Protein AF-A0A453N9G1-F1 (afdb_monomer_lite)

Structure (mmCIF, N/CA/C/O backbone):
data_AF-A0A453N9G1-F1
#
_entry.id   AF-A0A453N9G1-F1
#
loop_
_atom_site.group_PDB
_atom_site.id
_atom_site.type_symbol
_atom_site.label_atom_id
_atom_site.label_alt_id
_atom_site.label_comp_id
_atom_site.label_asym_id
_atom_site.label_entity_id
_atom_site.label_seq_id
_atom_site.pdbx_PDB_ins_code
_atom_site.Cartn_x
_atom_site.Cartn_y
_atom_site.Cartn_z
_atom_site.occupancy
_atom_site.B_iso_or_equiv
_atom_site.auth_seq_id
_atom_site.auth_comp_id
_atom_site.auth_asym_id
_atom_site.auth_atom_id
_atom_site.pdbx_PDB_model_num
ATOM 1 N N . MET A 1 1 ? 34.616 39.553 -14.721 1.00 34.31 1 MET A N 1
ATOM 2 C CA . MET A 1 1 ? 34.674 38.094 -14.969 1.00 34.31 1 MET A CA 1
ATOM 3 C C . MET A 1 1 ? 33.264 37.506 -14.826 1.00 34.31 1 MET A C 1
ATOM 5 O O . MET A 1 1 ? 33.026 36.682 -13.957 1.00 34.31 1 MET A O 1
ATOM 9 N N . GLN A 1 2 ? 32.294 38.007 -15.607 1.00 29.89 2 GLN A N 1
ATOM 10 C CA . GLN A 1 2 ? 30.870 37.701 -15.382 1.00 29.89 2 GLN A CA 1
ATOM 11 C C . GLN A 1 2 ? 30.039 37.542 -16.672 1.00 29.89 2 GLN A C 1
ATOM 13 O O . GLN A 1 2 ? 28.833 37.376 -16.578 1.00 29.89 2 GLN A O 1
ATOM 18 N N . GLU A 1 3 ? 30.652 37.523 -17.864 1.00 29.55 3 GLU A N 1
ATOM 19 C CA . GLU A 1 3 ? 29.892 37.567 -19.133 1.00 29.55 3 GLU A CA 1
ATOM 20 C C . GLU A 1 3 ? 30.344 36.588 -20.235 1.00 29.55 3 GLU A C 1
ATOM 22 O O . GLU A 1 3 ? 29.942 36.734 -21.382 1.00 29.55 3 GLU A O 1
ATOM 27 N N . VAL A 1 4 ? 31.119 35.536 -19.934 1.00 33.38 4 VAL A N 1
ATOM 28 C CA . VAL A 1 4 ? 31.551 34.564 -20.973 1.00 33.38 4 VAL A CA 1
ATOM 29 C C . VAL A 1 4 ? 31.246 33.112 -20.583 1.00 33.38 4 VAL A C 1
ATOM 31 O O . VAL A 1 4 ? 32.059 32.214 -20.758 1.00 33.38 4 VAL A O 1
ATOM 34 N N . ILE A 1 5 ? 30.055 32.869 -20.029 1.00 35.75 5 ILE A N 1
ATOM 35 C CA . ILE A 1 5 ? 29.491 31.516 -19.855 1.00 35.75 5 ILE A CA 1
ATOM 36 C C . ILE A 1 5 ? 28.038 31.543 -20.347 1.00 35.75 5 ILE A C 1
ATOM 38 O O . ILE A 1 5 ? 27.088 31.407 -19.582 1.00 35.75 5 ILE A O 1
ATOM 42 N N . LEU A 1 6 ? 27.849 31.790 -21.641 1.00 38.53 6 LEU A N 1
ATOM 43 C CA . LEU A 1 6 ? 26.544 31.728 -22.302 1.00 38.53 6 LEU A CA 1
ATOM 44 C C . LEU A 1 6 ? 26.676 30.895 -23.574 1.00 38.53 6 LEU A C 1
ATOM 46 O O . LEU A 1 6 ? 26.927 31.430 -24.644 1.00 38.53 6 LEU A O 1
ATOM 50 N N . ALA A 1 7 ? 26.540 29.576 -23.414 1.00 38.41 7 ALA A N 1
ATOM 51 C CA . ALA A 1 7 ? 25.906 28.668 -24.378 1.00 38.41 7 ALA A CA 1
ATOM 52 C C . ALA A 1 7 ? 25.915 27.215 -23.857 1.00 38.41 7 ALA A C 1
ATOM 54 O O . ALA A 1 7 ? 26.263 26.282 -24.573 1.00 38.41 7 ALA A O 1
ATOM 55 N N . CYS A 1 8 ? 25.514 26.987 -22.604 1.00 46.06 8 CYS A N 1
ATOM 56 C CA . CYS A 1 8 ? 24.800 25.746 -22.318 1.00 46.06 8 CYS A CA 1
ATOM 57 C C . CYS A 1 8 ? 23.322 26.134 -22.393 1.00 46.06 8 CYS A C 1
ATOM 59 O O . CYS A 1 8 ? 22.884 26.906 -21.536 1.00 46.06 8 CYS A O 1
ATOM 61 N N . PRO A 1 9 ? 22.564 25.709 -23.422 1.00 62.88 9 PRO A N 1
ATOM 62 C CA . PRO A 1 9 ? 21.121 25.909 -23.444 1.00 62.88 9 PRO A CA 1
ATOM 63 C C . PRO A 1 9 ? 20.539 25.508 -22.085 1.00 62.88 9 PRO A C 1
ATOM 65 O O . PRO A 1 9 ? 20.981 24.514 -21.505 1.00 62.88 9 PRO A O 1
ATOM 68 N N . ASN A 1 10 ? 19.554 26.245 -21.564 1.00 68.44 10 ASN A N 1
ATOM 69 C CA . ASN A 1 10 ? 18.914 25.902 -20.284 1.00 68.44 10 ASN A CA 1
ATOM 70 C C . ASN A 1 10 ? 18.482 24.420 -20.237 1.00 68.44 10 ASN A C 1
ATOM 72 O O . ASN A 1 10 ? 18.596 23.778 -19.195 1.00 68.44 10 ASN A O 1
ATOM 76 N N . ALA A 1 11 ? 18.103 23.853 -21.389 1.00 68.19 11 ALA A N 1
ATOM 77 C CA . ALA A 1 11 ? 17.820 22.431 -21.573 1.00 68.19 11 ALA A CA 1
ATOM 78 C C . ALA A 1 11 ? 19.032 21.511 -21.309 1.00 68.19 11 ALA A C 1
ATOM 80 O O . ALA A 1 11 ? 18.897 20.504 -20.619 1.00 68.19 11 ALA A O 1
ATOM 81 N N . THR A 1 12 ? 20.228 21.853 -21.797 1.00 74.31 12 THR A N 1
ATOM 82 C CA . THR A 1 12 ? 21.456 21.077 -21.557 1.00 74.31 12 THR A CA 1
ATOM 83 C C . THR A 1 12 ? 21.850 21.115 -20.087 1.00 74.31 12 THR A C 1
ATOM 85 O O . THR A 1 12 ? 22.198 20.083 -19.519 1.00 74.31 12 THR A O 1
ATOM 88 N N . ARG A 1 13 ? 21.737 22.280 -19.437 1.00 76.19 13 ARG A N 1
ATOM 89 C CA . ARG A 1 13 ? 21.990 22.400 -17.995 1.00 76.19 13 ARG A CA 1
ATOM 90 C C . ARG A 1 13 ? 21.013 21.549 -17.184 1.00 76.19 13 ARG A C 1
ATOM 92 O O . ARG A 1 13 ? 21.446 20.840 -16.281 1.00 76.19 13 ARG A O 1
ATOM 99 N N . LEU A 1 14 ? 19.725 21.583 -17.525 1.00 74.81 14 LEU A N 1
ATOM 100 C CA . LEU A 1 14 ? 18.708 20.754 -16.880 1.00 74.81 14 LEU A CA 1
ATOM 101 C C . LEU A 1 14 ? 19.009 19.258 -17.060 1.00 74.81 14 LEU A C 1
ATOM 103 O O . LEU A 1 14 ? 18.969 18.498 -16.098 1.00 74.81 14 LEU A O 1
ATOM 107 N N . CYS A 1 15 ? 19.402 18.852 -18.268 1.00 77.50 15 CYS A N 1
ATOM 108 C CA . CYS A 1 15 ? 19.789 17.478 -18.578 1.00 77.50 15 CYS A CA 1
ATOM 109 C C . CYS A 1 15 ? 21.013 17.018 -17.763 1.00 77.50 15 CYS A C 1
ATOM 111 O O . CYS A 1 15 ? 21.003 15.937 -17.176 1.00 77.50 15 CYS A O 1
ATOM 113 N N . LEU A 1 16 ? 22.043 17.865 -17.647 1.00 79.50 16 LEU A N 1
ATOM 114 C CA . LEU A 1 16 ? 23.227 17.584 -16.830 1.00 79.50 16 LEU A CA 1
ATOM 115 C C . LEU A 1 16 ? 22.879 17.427 -15.346 1.00 79.50 16 LEU A C 1
ATOM 117 O O . LEU A 1 16 ? 23.368 16.495 -14.711 1.00 79.50 16 LEU A O 1
ATOM 121 N N . LEU A 1 17 ? 22.008 18.284 -14.805 1.00 80.06 17 LEU A N 1
ATOM 122 C CA . LEU A 1 17 ? 21.539 18.160 -13.423 1.00 80.06 17 LEU A CA 1
ATOM 123 C C . LEU A 1 17 ? 20.817 16.824 -13.198 1.00 80.06 17 LEU A C 1
ATOM 125 O O . LEU A 1 17 ? 21.114 16.136 -12.223 1.00 80.06 17 LEU A O 1
ATOM 129 N N . VAL A 1 18 ? 19.958 16.396 -14.132 1.00 78.38 18 VAL A N 1
ATOM 130 C CA . VAL A 1 18 ? 19.313 15.073 -14.072 1.00 78.38 18 VAL A CA 1
ATOM 131 C C . VAL A 1 18 ? 20.358 13.951 -14.057 1.00 78.38 18 VAL A C 1
ATOM 133 O O . VAL A 1 18 ? 20.286 13.071 -13.200 1.00 78.38 18 VAL A O 1
ATOM 136 N N . PHE A 1 19 ? 21.381 13.984 -14.916 1.00 80.69 19 PHE A N 1
ATOM 137 C CA . PHE A 1 19 ? 22.428 12.952 -14.908 1.00 80.69 19 PHE A CA 1
ATOM 138 C C . PHE A 1 19 ? 23.216 12.889 -13.595 1.00 80.69 19 PHE A C 1
ATOM 140 O O . PHE A 1 19 ? 23.560 11.793 -13.139 1.00 80.69 19 PHE A O 1
ATOM 147 N N . LEU A 1 20 ? 23.460 14.033 -12.954 1.00 79.56 20 LEU A N 1
ATOM 148 C CA . LEU A 1 20 ? 24.127 14.080 -11.652 1.00 79.56 20 LEU A CA 1
ATOM 149 C C . LEU A 1 20 ? 23.284 13.402 -10.557 1.00 79.56 20 LEU A C 1
ATOM 151 O O . LEU A 1 20 ? 23.840 12.674 -9.734 1.00 79.56 20 LEU A O 1
ATOM 155 N N . THR A 1 21 ? 21.948 13.515 -10.592 1.00 73.94 21 THR A N 1
ATOM 156 C CA . THR A 1 21 ? 21.068 12.797 -9.637 1.00 73.94 21 THR A CA 1
ATOM 157 C C . THR A 1 21 ? 21.127 11.268 -9.776 1.00 73.94 21 THR A C 1
ATOM 159 O O . THR A 1 21 ? 20.852 10.533 -8.823 1.00 73.94 21 THR A O 1
ATOM 162 N N . ILE A 1 22 ? 21.532 10.767 -10.947 1.00 77.50 22 ILE A N 1
ATOM 163 C CA . ILE A 1 22 ? 21.625 9.334 -11.256 1.00 77.50 22 ILE A CA 1
ATOM 164 C C . ILE A 1 22 ? 23.051 8.789 -11.007 1.00 77.50 22 ILE A C 1
ATOM 166 O O . ILE A 1 22 ? 23.278 7.582 -11.125 1.00 77.50 22 ILE A O 1
ATOM 170 N N . GLN A 1 23 ? 23.990 9.639 -10.560 1.00 75.50 23 GLN A N 1
ATOM 171 C CA . GLN A 1 23 ? 25.377 9.285 -10.210 1.00 75.50 23 GLN A CA 1
ATOM 172 C C . GLN A 1 23 ? 26.186 8.732 -11.400 1.00 75.50 23 GLN A C 1
ATOM 174 O O . GLN A 1 23 ? 26.935 7.760 -11.275 1.00 75.50 23 GLN A O 1
ATOM 179 N N . PHE A 1 24 ? 26.029 9.330 -12.585 1.00 78.62 24 PHE A N 1
ATOM 180 C CA . PHE A 1 24 ? 26.853 8.985 -13.748 1.00 78.62 24 PHE A CA 1
ATOM 181 C C . PHE A 1 24 ? 28.288 9.507 -13.613 1.00 78.62 24 PHE A C 1
ATOM 183 O O . PHE A 1 24 ? 28.530 10.601 -13.105 1.00 78.62 24 PHE A O 1
ATOM 190 N N . ARG A 1 25 ? 29.253 8.749 -14.151 1.00 80.81 25 ARG A N 1
ATOM 191 C CA . ARG A 1 25 ? 30.606 9.264 -14.389 1.00 80.81 25 ARG A CA 1
ATOM 192 C C . ARG A 1 25 ? 30.584 10.167 -15.617 1.00 80.81 25 ARG A C 1
ATOM 194 O O . ARG A 1 25 ? 30.184 9.733 -16.694 1.00 80.81 25 ARG A O 1
ATOM 201 N N . VAL A 1 26 ? 31.036 11.404 -15.451 1.00 83.50 26 VAL A N 1
ATOM 202 C CA . VAL A 1 26 ? 31.135 12.382 -16.538 1.00 83.50 26 VAL A CA 1
ATOM 203 C C . VAL A 1 26 ? 32.490 12.224 -17.222 1.00 83.50 26 VAL A C 1
ATOM 205 O O . VAL A 1 26 ? 33.526 12.276 -16.564 1.00 83.50 26 VAL A O 1
ATOM 208 N N . ILE A 1 27 ? 32.483 12.036 -18.543 1.00 85.81 27 ILE A N 1
ATOM 209 C CA . ILE A 1 27 ? 33.693 11.992 -19.370 1.00 85.81 27 ILE A CA 1
ATOM 210 C C . ILE A 1 27 ? 33.688 13.228 -20.266 1.00 85.81 27 ILE A C 1
ATOM 212 O O . ILE A 1 27 ? 32.784 13.403 -21.080 1.00 85.81 27 ILE A O 1
ATOM 216 N N . ILE A 1 28 ? 34.707 14.076 -20.126 1.00 86.19 28 ILE A N 1
ATOM 217 C CA . ILE A 1 28 ? 34.905 15.257 -20.972 1.00 86.19 28 ILE A CA 1
ATOM 218 C C . ILE A 1 28 ? 35.953 14.896 -22.022 1.00 86.19 28 ILE A C 1
ATOM 220 O O . ILE A 1 28 ? 37.052 14.459 -21.686 1.00 86.19 28 ILE A O 1
ATOM 224 N N . SER A 1 29 ? 35.606 15.048 -23.297 1.00 87.69 29 SER A N 1
ATOM 225 C CA . SER A 1 29 ? 36.467 14.676 -24.422 1.00 87.69 29 SER A CA 1
ATOM 226 C C . SER A 1 29 ? 36.343 15.679 -25.569 1.00 87.69 29 SER A C 1
ATOM 228 O O . SER A 1 29 ? 35.409 16.478 -25.606 1.00 87.69 29 SER A O 1
ATOM 230 N N . GLY A 1 30 ? 37.296 15.639 -26.501 1.00 87.12 30 GLY A N 1
ATOM 231 C CA . GLY A 1 30 ? 37.355 16.546 -27.648 1.00 87.12 30 GLY A CA 1
ATOM 232 C C . GLY A 1 30 ? 38.432 17.622 -27.514 1.00 87.12 30 GLY A C 1
ATOM 233 O O . GLY A 1 30 ? 39.265 17.595 -26.609 1.00 87.12 30 GLY A O 1
ATOM 234 N N . ARG A 1 31 ? 38.444 18.557 -28.470 1.00 83.25 31 ARG A N 1
ATOM 235 C CA . ARG A 1 31 ? 39.367 19.701 -28.473 1.00 83.25 31 ARG A CA 1
ATOM 236 C C . ARG A 1 31 ? 38.761 20.842 -27.663 1.00 83.25 31 ARG A C 1
ATOM 238 O O . ARG A 1 31 ? 37.553 21.058 -27.724 1.00 83.25 31 ARG A O 1
ATOM 245 N N . SER A 1 32 ? 39.592 21.583 -26.930 1.00 81.25 32 SER A N 1
ATOM 246 C CA . SER A 1 32 ? 39.102 22.796 -26.278 1.00 81.25 32 SER A CA 1
ATOM 247 C C . SER A 1 32 ? 38.791 23.852 -27.333 1.00 81.25 32 SER A C 1
ATOM 249 O O . SER A 1 32 ? 39.671 24.246 -28.093 1.00 81.25 32 SER A O 1
ATOM 251 N N . ASN A 1 33 ? 37.545 24.320 -27.348 1.00 79.62 33 ASN A N 1
ATOM 252 C CA . ASN A 1 33 ? 37.120 25.464 -28.157 1.00 79.62 33 ASN A CA 1
ATOM 253 C C . ASN A 1 33 ? 37.175 26.785 -27.373 1.00 79.62 33 ASN A C 1
ATOM 255 O O . ASN A 1 33 ? 36.861 27.838 -27.919 1.00 79.62 33 ASN A O 1
ATOM 259 N N . HIS A 1 34 ? 37.557 26.733 -26.094 1.00 75.38 34 HIS A N 1
ATOM 260 C CA . HIS A 1 34 ? 37.719 27.912 -25.256 1.00 75.38 34 HIS A CA 1
ATOM 261 C C . HIS A 1 34 ? 39.210 28.234 -25.188 1.00 75.38 34 HIS A C 1
ATOM 263 O O . HIS A 1 34 ? 39.992 27.456 -24.637 1.00 75.38 34 HIS A O 1
ATOM 269 N N . ASN A 1 35 ? 39.594 29.388 -25.741 1.00 61.75 35 ASN A N 1
ATOM 270 C CA . ASN A 1 35 ? 40.893 29.994 -25.470 1.00 61.75 35 ASN A CA 1
ATOM 271 C C . ASN A 1 35 ? 40.886 30.462 -24.016 1.00 61.75 35 ASN A C 1
ATOM 273 O O . ASN A 1 35 ? 40.600 31.618 -23.713 1.00 61.75 35 ASN A O 1
ATOM 277 N N . VAL A 1 36 ? 41.182 29.549 -23.096 1.00 58.06 36 VAL A N 1
ATOM 278 C CA . VAL A 1 36 ? 41.573 29.933 -21.743 1.00 58.06 36 VAL A CA 1
ATOM 279 C C . VAL A 1 36 ? 43.031 30.351 -21.837 1.00 58.06 36 VAL A C 1
ATOM 281 O O . VAL A 1 36 ? 43.945 29.601 -21.513 1.00 58.06 36 VAL A O 1
ATOM 284 N N . SER A 1 37 ? 43.240 31.532 -22.419 1.00 50.06 37 SER A N 1
ATOM 285 C CA . SER A 1 37 ? 44.517 32.231 -22.381 1.00 50.06 37 SER A CA 1
ATOM 286 C C . SER A 1 37 ? 44.952 32.280 -20.921 1.00 50.06 37 SER A C 1
ATOM 288 O O . SER A 1 37 ? 44.156 32.660 -20.061 1.00 50.06 37 SER A O 1
ATOM 290 N N . GLN A 1 38 ? 46.181 31.841 -20.662 1.00 46.44 38 GLN A N 1
ATOM 291 C CA . GLN A 1 38 ? 46.832 31.875 -19.359 1.00 46.44 38 GLN A CA 1
ATOM 292 C C . GLN A 1 38 ? 46.510 33.195 -18.647 1.00 46.44 38 GLN A C 1
ATOM 294 O O . GLN A 1 38 ? 46.972 34.260 -19.052 1.00 46.44 38 GLN A O 1
ATOM 299 N N . VAL A 1 39 ? 45.706 33.140 -17.586 1.00 40.12 39 VAL A N 1
ATOM 300 C CA . VAL A 1 39 ? 45.574 34.265 -16.660 1.00 40.12 39 VAL A CA 1
ATOM 301 C C . VAL A 1 39 ? 46.841 34.256 -15.813 1.00 40.12 39 VAL A C 1
ATOM 303 O O . VAL A 1 39 ? 46.884 33.678 -14.734 1.00 40.12 39 VAL A O 1
ATOM 306 N N . SER A 1 40 ? 47.919 34.810 -16.358 1.00 41.12 40 SER A N 1
ATOM 307 C CA . SER A 1 40 ? 49.172 35.071 -15.647 1.00 41.12 40 SER A CA 1
ATOM 308 C C . SER A 1 40 ? 49.924 36.217 -16.321 1.00 41.12 40 SER A C 1
ATOM 310 O O . SER A 1 40 ? 51.085 36.082 -16.676 1.00 41.12 40 SER A O 1
ATOM 312 N N . GLU A 1 41 ? 49.275 37.366 -16.492 1.00 41.66 41 GLU A N 1
ATOM 313 C CA . GLU A 1 41 ? 50.001 38.628 -16.660 1.00 41.66 41 GLU A CA 1
ATOM 314 C C . GLU A 1 41 ? 49.427 39.650 -15.684 1.00 41.66 41 GLU A C 1
ATOM 316 O O . GLU A 1 41 ? 48.417 40.306 -15.924 1.00 41.66 41 GLU A O 1
ATOM 321 N N . GLY A 1 42 ? 50.063 39.708 -14.516 1.00 33.69 42 GLY A N 1
ATOM 322 C CA . GLY A 1 42 ? 49.661 40.557 -13.407 1.00 33.69 42 GLY A CA 1
ATOM 323 C C . GLY A 1 42 ? 50.751 40.670 -12.348 1.00 33.69 42 GLY A C 1
ATOM 324 O O . GLY A 1 42 ? 50.511 40.310 -11.209 1.00 33.69 42 GLY A O 1
ATOM 325 N N . VAL A 1 43 ? 51.910 41.199 -12.762 1.00 38.78 43 VAL A N 1
ATOM 326 C CA . VAL A 1 43 ? 52.938 41.872 -11.940 1.00 38.78 43 VAL A CA 1
ATOM 327 C C . VAL A 1 43 ? 53.637 41.011 -10.871 1.00 38.78 43 VAL A C 1
ATOM 329 O O . VAL A 1 43 ? 53.075 40.746 -9.819 1.00 38.78 43 VAL A O 1
ATOM 332 N N . LEU A 1 44 ? 54.918 40.680 -11.093 1.00 33.19 44 LEU A N 1
ATOM 333 C CA . LEU A 1 44 ? 56.057 41.130 -10.268 1.00 33.19 44 LEU A CA 1
ATOM 334 C C . LEU A 1 44 ? 57.386 40.541 -10.792 1.00 33.19 44 LEU A C 1
ATOM 336 O O . LEU A 1 44 ? 57.487 39.362 -11.103 1.00 33.19 44 LEU A O 1
ATOM 340 N N . SER A 1 45 ? 58.354 41.449 -10.937 1.00 34.88 45 SER A N 1
ATOM 341 C CA . SER A 1 45 ? 59.819 41.308 -10.977 1.00 34.88 45 SER A CA 1
ATOM 342 C C . SER A 1 45 ? 60.460 39.927 -11.181 1.00 34.88 45 SER A C 1
ATOM 344 O O . SER A 1 45 ? 60.298 39.018 -10.376 1.00 34.88 45 SER A O 1
ATOM 346 N N . ARG A 1 46 ? 61.339 39.881 -12.195 1.00 40.28 46 ARG A N 1
ATOM 347 C CA . ARG A 1 46 ? 62.493 38.974 -12.310 1.00 40.28 46 ARG A CA 1
ATOM 348 C C . ARG A 1 46 ? 63.128 38.699 -10.944 1.00 40.28 46 ARG A C 1
ATOM 350 O O . ARG A 1 46 ? 63.672 39.632 -10.366 1.00 40.28 46 ARG A O 1
ATOM 357 N N . ASP A 1 47 ? 63.136 37.437 -10.537 1.00 35.16 47 ASP A N 1
ATOM 358 C CA . ASP A 1 47 ? 64.275 36.816 -9.867 1.00 35.16 47 ASP A CA 1
ATOM 359 C C . ASP A 1 47 ? 64.304 35.320 -10.207 1.00 35.16 47 ASP A C 1
ATOM 361 O O . ASP A 1 47 ? 63.278 34.643 -10.284 1.00 35.16 47 ASP A O 1
ATOM 365 N N . GLU A 1 48 ? 65.505 34.854 -10.536 1.00 46.84 48 GLU A N 1
ATOM 366 C CA . GLU A 1 48 ? 65.829 33.495 -10.955 1.00 46.84 48 GLU A CA 1
ATOM 367 C C . GLU A 1 48 ? 65.842 32.533 -9.754 1.00 46.84 48 GLU A C 1
ATOM 369 O O . GLU A 1 48 ? 66.162 32.928 -8.635 1.00 46.84 48 GLU A O 1
ATOM 374 N N . ASN A 1 49 ? 65.600 31.248 -10.041 1.00 42.53 49 ASN A N 1
ATOM 375 C CA . ASN A 1 49 ? 65.650 30.073 -9.155 1.00 42.53 49 ASN A CA 1
ATOM 376 C C . ASN A 1 49 ? 64.393 29.778 -8.329 1.00 42.53 49 ASN A C 1
ATOM 378 O O . ASN A 1 49 ? 64.309 30.141 -7.167 1.00 42.53 49 ASN A O 1
ATOM 382 N N . HIS A 1 50 ? 63.482 29.001 -8.921 1.00 37.19 50 HIS A N 1
ATOM 383 C CA . HIS A 1 50 ? 62.899 27.779 -8.344 1.00 37.19 50 HIS A CA 1
ATOM 384 C C . HIS A 1 50 ? 62.023 27.119 -9.426 1.00 37.19 50 HIS A C 1
ATOM 386 O O . HIS A 1 50 ? 60.932 27.588 -9.729 1.00 37.19 50 HIS A O 1
ATOM 392 N N . THR A 1 51 ? 62.501 26.041 -10.055 1.00 41.62 51 THR A N 1
ATOM 393 C CA . THR A 1 51 ? 61.652 25.154 -10.868 1.00 41.62 51 THR A CA 1
ATOM 394 C C . THR A 1 51 ? 60.785 24.321 -9.929 1.00 41.62 51 THR A C 1
ATOM 396 O O . THR A 1 51 ? 61.124 23.186 -9.603 1.00 41.62 51 THR A O 1
ATOM 399 N N . GLU A 1 52 ? 59.696 24.915 -9.448 1.00 45.56 52 GLU A N 1
ATOM 400 C CA . GLU A 1 52 ? 58.525 24.160 -9.016 1.00 45.56 52 GLU A CA 1
ATOM 401 C C . GLU A 1 52 ? 57.724 23.799 -10.271 1.00 45.56 52 GLU A C 1
ATOM 403 O O . GLU A 1 52 ? 57.369 24.680 -11.060 1.00 45.56 52 GLU A O 1
ATOM 408 N N . ASP A 1 53 ? 57.477 22.502 -10.474 1.00 44.78 53 ASP A N 1
ATOM 409 C CA . ASP A 1 53 ? 56.581 21.983 -11.508 1.00 44.78 53 ASP A CA 1
ATOM 410 C C . ASP A 1 53 ? 55.208 22.648 -11.359 1.00 44.78 53 ASP A C 1
ATOM 412 O O . ASP A 1 53 ? 54.368 22.240 -10.554 1.00 44.78 53 ASP A O 1
ATOM 416 N N . THR A 1 54 ? 54.972 23.706 -12.130 1.00 50.56 54 THR A N 1
ATOM 417 C CA . THR A 1 54 ? 53.668 24.354 -12.192 1.00 50.56 54 THR A CA 1
ATOM 418 C C . THR A 1 54 ? 52.737 23.353 -12.873 1.00 50.56 54 THR A C 1
ATOM 420 O O . THR A 1 54 ? 53.009 22.976 -14.018 1.00 50.56 54 THR A O 1
ATOM 423 N N . PRO A 1 55 ? 51.671 22.861 -12.212 1.00 53.53 55 PRO A N 1
ATOM 424 C CA . PRO A 1 55 ? 50.825 21.839 -12.803 1.00 53.53 55 PRO A CA 1
ATOM 425 C C . PRO A 1 55 ? 50.202 22.428 -14.064 1.00 53.53 55 PRO A C 1
ATOM 427 O O . PRO A 1 55 ? 49.407 23.367 -14.004 1.00 53.53 55 PRO A O 1
ATOM 430 N N . THR A 1 56 ? 50.602 21.905 -15.221 1.00 61.50 56 THR A N 1
ATOM 431 C CA . THR A 1 56 ? 50.038 22.301 -16.508 1.00 61.50 56 THR A CA 1
ATOM 432 C C . THR A 1 56 ? 48.578 21.872 -16.502 1.00 61.50 56 THR A C 1
ATOM 434 O O . THR A 1 56 ? 48.244 20.705 -16.699 1.00 61.50 56 THR A O 1
ATOM 437 N N . GLN A 1 57 ? 47.697 22.819 -16.181 1.00 70.56 57 GLN A N 1
ATOM 438 C CA . GLN A 1 57 ? 46.266 22.582 -16.103 1.00 70.56 57 GLN A CA 1
ATOM 439 C C . GLN A 1 57 ? 45.784 22.088 -17.472 1.00 70.56 57 GLN A C 1
ATOM 441 O O . GLN A 1 57 ? 46.061 22.699 -18.507 1.00 70.56 57 GLN A O 1
ATOM 446 N N . HIS A 1 58 ? 45.109 20.938 -17.489 1.00 82.50 58 HIS A N 1
ATOM 447 C CA . HIS A 1 58 ? 44.666 20.308 -18.726 1.00 82.50 58 HIS A CA 1
ATOM 448 C C . HIS A 1 58 ? 43.746 21.265 -19.501 1.00 82.50 58 HIS A C 1
ATOM 450 O O . HIS A 1 58 ? 42.889 21.922 -18.916 1.00 82.50 58 HIS A O 1
ATOM 456 N N . ALA A 1 59 ? 43.848 21.305 -20.833 1.00 83.50 59 ALA A N 1
ATOM 457 C CA . ALA A 1 59 ? 43.075 22.240 -21.668 1.00 83.50 59 ALA A CA 1
ATOM 458 C C . ALA A 1 59 ? 41.541 22.112 -21.514 1.00 83.50 59 ALA A C 1
ATOM 460 O O . ALA A 1 59 ? 40.794 23.006 -21.909 1.00 83.50 59 ALA A O 1
ATOM 461 N N . LEU A 1 60 ? 41.067 20.994 -20.953 1.00 87.38 60 LEU A N 1
ATOM 462 C CA . LEU A 1 60 ? 39.653 20.725 -20.665 1.00 87.38 60 LEU A CA 1
ATOM 463 C C . LEU A 1 60 ? 39.254 20.944 -19.192 1.00 87.38 60 LEU A C 1
ATOM 465 O O . LEU A 1 60 ? 38.082 20.774 -18.861 1.00 87.38 60 LEU A O 1
ATOM 469 N N . SER A 1 61 ? 40.180 21.327 -18.309 1.00 86.62 61 SER A N 1
ATOM 470 C CA . SER A 1 61 ? 39.885 21.592 -16.893 1.00 86.62 61 SER A CA 1
ATOM 471 C C . SER A 1 61 ? 38.748 22.598 -16.668 1.00 86.62 61 SER A C 1
ATOM 473 O O . SER A 1 61 ? 37.890 22.288 -15.851 1.00 86.62 61 SER A O 1
ATOM 475 N N . PRO A 1 62 ? 38.611 23.701 -17.435 1.00 88.69 62 PRO A N 1
ATOM 476 C CA . PRO A 1 62 ? 37.500 24.641 -17.248 1.00 88.69 62 PRO A CA 1
ATOM 477 C C . PRO A 1 62 ? 36.106 24.005 -17.395 1.00 88.69 62 PRO A C 1
ATOM 479 O O . PRO A 1 62 ? 35.154 24.409 -16.731 1.00 88.69 62 PRO A O 1
ATOM 482 N N . TYR A 1 63 ? 35.969 22.982 -18.247 1.00 88.12 63 TYR A N 1
ATOM 483 C CA . TYR A 1 63 ? 34.707 22.253 -18.407 1.00 88.12 63 TYR A CA 1
ATOM 484 C C . TYR A 1 63 ? 34.434 21.347 -17.200 1.00 88.12 63 TYR A C 1
ATOM 486 O O . TYR A 1 63 ? 33.285 21.208 -16.784 1.00 88.12 63 TYR A O 1
ATOM 494 N N . LEU A 1 64 ? 35.484 20.748 -16.626 1.00 87.75 64 LEU A N 1
ATOM 495 C CA . LEU A 1 64 ? 35.380 19.963 -15.396 1.00 87.75 64 LEU A CA 1
ATOM 496 C C . LEU A 1 64 ? 35.020 20.860 -14.210 1.00 87.75 64 LEU A C 1
ATOM 498 O O . LEU A 1 64 ? 34.130 20.507 -13.440 1.00 87.75 64 LEU A O 1
ATOM 502 N N . ASP A 1 65 ? 35.643 22.034 -14.115 1.00 89.19 65 ASP A N 1
ATOM 503 C CA . ASP A 1 65 ? 35.356 23.033 -13.086 1.00 89.19 65 ASP A CA 1
ATOM 504 C C . ASP A 1 65 ? 33.896 23.495 -13.171 1.00 89.19 65 ASP A C 1
ATOM 506 O O . ASP A 1 65 ? 33.222 23.617 -12.149 1.00 89.19 65 ASP A O 1
ATOM 510 N N . TYR A 1 66 ? 33.357 23.664 -14.384 1.00 88.88 66 TYR A N 1
ATOM 511 C CA . TYR A 1 66 ? 31.939 23.970 -14.570 1.00 88.88 66 TYR A CA 1
ATOM 512 C C . TYR A 1 66 ? 31.020 22.820 -14.129 1.00 88.88 66 TYR A C 1
ATOM 514 O O . TYR A 1 66 ? 30.001 23.064 -13.483 1.00 88.88 66 TYR A O 1
ATOM 522 N N . MET A 1 67 ? 31.379 21.563 -14.412 1.00 87.56 67 MET A N 1
ATOM 523 C CA . MET A 1 67 ? 30.629 20.402 -13.912 1.00 87.56 67 MET A CA 1
ATOM 524 C C . MET A 1 67 ? 30.663 20.312 -12.381 1.00 87.56 67 MET A C 1
ATOM 526 O O . MET A 1 67 ? 29.627 20.065 -11.762 1.00 87.56 67 MET A O 1
ATOM 530 N N . ALA A 1 68 ? 31.821 20.564 -11.765 1.00 88.12 68 ALA A N 1
ATOM 531 C CA . ALA A 1 68 ? 31.965 20.624 -10.314 1.00 88.12 68 ALA A CA 1
ATOM 532 C C . ALA A 1 68 ? 31.139 21.773 -9.715 1.00 88.12 68 ALA A C 1
ATOM 534 O O . ALA A 1 68 ? 30.433 21.573 -8.729 1.00 88.12 68 ALA A O 1
ATOM 535 N N . TYR A 1 69 ? 31.156 22.947 -10.349 1.00 90.12 69 TYR A N 1
ATOM 536 C CA . TYR A 1 69 ? 30.324 24.090 -9.980 1.00 90.12 69 TYR A CA 1
ATOM 537 C C . TYR A 1 69 ? 28.827 23.759 -10.037 1.00 90.12 69 TYR A C 1
ATOM 539 O O . TYR A 1 69 ? 28.092 24.097 -9.109 1.00 90.12 69 TYR A O 1
ATOM 547 N N . LEU A 1 70 ? 28.362 23.082 -11.096 1.00 88.94 70 LEU A N 1
ATOM 548 C CA . LEU A 1 70 ? 26.965 22.653 -11.203 1.00 88.94 70 LEU A CA 1
ATOM 549 C C . LEU A 1 70 ? 26.591 21.689 -10.076 1.00 88.94 70 LEU A C 1
ATOM 551 O O . LEU A 1 70 ? 25.550 21.877 -9.455 1.00 88.94 70 LEU A O 1
ATOM 555 N N . TYR A 1 71 ? 27.450 20.710 -9.786 1.00 86.38 71 TYR A N 1
ATOM 556 C CA . TYR A 1 71 ? 27.238 19.749 -8.706 1.00 86.38 71 TYR A CA 1
ATOM 557 C C . TYR A 1 71 ? 27.188 20.422 -7.325 1.00 86.38 71 TYR A C 1
ATOM 559 O O . TYR A 1 71 ? 26.282 20.159 -6.544 1.00 86.38 71 TYR A O 1
ATOM 567 N N . GLN A 1 72 ? 28.110 21.347 -7.039 1.00 88.94 72 GLN A N 1
ATOM 568 C CA . GLN A 1 72 ? 28.154 22.092 -5.771 1.00 88.94 72 GLN A CA 1
ATOM 569 C C . GLN A 1 72 ? 26.950 23.020 -5.562 1.00 88.94 72 GLN A C 1
ATOM 571 O O . GLN A 1 72 ? 26.671 23.412 -4.432 1.00 88.94 72 GLN A O 1
ATOM 576 N N . ARG A 1 73 ? 26.253 23.395 -6.640 1.00 88.50 73 ARG A N 1
ATOM 577 C CA . ARG A 1 73 ? 25.035 24.213 -6.591 1.00 88.50 73 ARG A CA 1
ATOM 578 C C . ARG A 1 73 ? 23.742 23.406 -6.572 1.00 88.50 73 ARG A C 1
ATOM 580 O O . ARG A 1 73 ? 22.677 24.016 -6.584 1.00 88.50 73 ARG A O 1
ATOM 587 N N . MET A 1 74 ? 23.815 22.077 -6.589 1.00 86.81 74 MET A N 1
ATOM 588 C CA . MET A 1 74 ? 22.633 21.252 -6.374 1.00 86.81 74 MET A CA 1
ATOM 589 C C . MET A 1 74 ? 22.176 21.395 -4.928 1.00 86.81 74 MET A C 1
ATOM 591 O O . MET A 1 74 ? 22.998 21.406 -4.009 1.00 86.81 74 MET A O 1
ATOM 595 N N . ASP A 1 75 ? 20.864 21.475 -4.732 1.00 86.69 75 ASP A N 1
ATOM 596 C CA . ASP A 1 75 ? 20.305 21.440 -3.391 1.00 86.69 75 ASP A CA 1
ATOM 597 C C . ASP A 1 75 ? 20.688 20.118 -2.706 1.00 86.69 75 ASP A C 1
ATOM 599 O O . ASP A 1 75 ? 20.719 19.059 -3.350 1.00 86.69 75 ASP A O 1
ATOM 603 N N . PRO A 1 76 ? 21.015 20.150 -1.403 1.00 85.31 76 PRO A N 1
ATOM 604 C CA . PRO A 1 76 ? 21.276 18.929 -0.668 1.00 85.31 76 PRO A CA 1
ATOM 605 C C . PRO A 1 76 ? 20.032 18.041 -0.691 1.00 85.31 76 PRO A C 1
ATOM 607 O O . PRO A 1 76 ? 18.911 18.524 -0.547 1.00 85.31 76 PRO A O 1
ATOM 610 N N . LEU A 1 77 ? 20.242 16.726 -0.795 1.00 83.88 77 LEU A N 1
ATOM 611 C CA . LEU A 1 77 ? 19.142 15.769 -0.707 1.00 83.88 77 LEU A CA 1
ATOM 612 C C . LEU A 1 77 ? 18.368 15.978 0.607 1.00 83.88 77 LEU A C 1
ATOM 614 O O . LEU A 1 77 ? 19.025 16.044 1.661 1.00 83.88 77 LEU A O 1
ATOM 618 N N . PRO A 1 78 ? 17.023 16.042 0.562 1.00 84.88 78 PRO A N 1
ATOM 619 C CA . PRO A 1 78 ? 16.181 16.023 1.752 1.00 84.88 78 PRO A CA 1
ATOM 620 C C . PRO A 1 78 ? 16.499 14.822 2.650 1.00 84.88 78 PRO A C 1
ATOM 622 O O . PRO A 1 78 ? 16.986 13.794 2.176 1.00 84.88 78 PRO A O 1
ATOM 625 N N . GLU A 1 79 ? 16.205 14.927 3.947 1.00 81.88 79 GLU A N 1
ATOM 626 C CA . GLU A 1 79 ? 16.463 13.852 4.919 1.00 81.88 79 GLU A CA 1
ATOM 627 C C . GLU A 1 79 ? 15.830 12.520 4.491 1.00 81.88 79 GLU A C 1
ATOM 629 O O . GLU A 1 79 ? 16.499 11.486 4.501 1.00 81.88 79 GLU A O 1
ATOM 634 N N . GLN A 1 80 ? 14.590 12.570 3.999 1.00 79.44 80 GLN A N 1
ATOM 635 C CA . GLN A 1 80 ? 13.893 11.408 3.454 1.00 79.44 80 GLN A CA 1
ATOM 636 C C . GLN A 1 80 ? 14.664 10.765 2.291 1.00 79.44 80 GLN A C 1
ATOM 638 O O . GLN A 1 80 ? 14.927 9.565 2.308 1.00 79.44 80 GLN A O 1
ATOM 643 N N . GLU A 1 81 ? 15.104 11.546 1.302 1.00 83.12 81 GLU A N 1
ATOM 644 C CA . GLU A 1 81 ? 15.849 10.998 0.163 1.00 83.12 81 GLU A CA 1
ATOM 645 C C . GLU A 1 81 ? 17.197 10.390 0.564 1.00 83.12 81 GLU A C 1
ATOM 647 O O . GLU A 1 81 ? 17.658 9.444 -0.078 1.00 83.12 81 GLU A O 1
ATOM 652 N N . ARG A 1 82 ? 17.830 10.899 1.628 1.00 84.75 82 ARG A N 1
ATOM 653 C CA . ARG A 1 82 ? 19.061 10.312 2.179 1.00 84.75 82 ARG A CA 1
ATOM 654 C C . ARG A 1 82 ? 18.802 8.950 2.811 1.00 84.75 82 ARG A C 1
ATOM 656 O O . ARG A 1 82 ? 19.625 8.056 2.640 1.00 84.75 82 ARG A O 1
ATOM 663 N N . PHE A 1 83 ? 17.678 8.780 3.507 1.00 82.44 83 PHE A N 1
ATOM 664 C CA . PHE A 1 83 ? 17.271 7.481 4.044 1.00 82.44 83 PHE A CA 1
ATOM 665 C C . PHE A 1 83 ? 16.966 6.482 2.917 1.00 82.44 83 PHE A C 1
ATOM 667 O O . PHE A 1 83 ? 17.400 5.331 2.949 1.00 82.44 83 PHE A O 1
ATOM 674 N N . GLU A 1 84 ? 16.278 6.943 1.874 1.00 88.56 84 GLU A N 1
ATOM 675 C CA . GLU A 1 84 ? 15.829 6.114 0.753 1.00 88.56 84 GLU A CA 1
ATOM 676 C C . GLU A 1 84 ? 16.939 5.766 -0.254 1.00 88.56 84 GLU A C 1
ATOM 678 O O . GLU A 1 84 ? 16.747 4.893 -1.103 1.00 88.56 84 GLU A O 1
ATOM 683 N N . ILE A 1 85 ? 18.104 6.424 -0.189 1.00 88.19 85 ILE A N 1
ATOM 684 C CA . ILE A 1 85 ? 19.149 6.327 -1.220 1.00 88.19 85 ILE A CA 1
ATOM 685 C C . ILE A 1 85 ? 19.635 4.892 -1.447 1.00 88.19 85 ILE A C 1
ATOM 687 O O . ILE A 1 85 ? 19.869 4.497 -2.588 1.00 88.19 85 ILE A O 1
ATOM 691 N N . ASN A 1 86 ? 19.721 4.101 -0.375 1.00 88.25 86 ASN A N 1
ATOM 692 C CA . ASN A 1 86 ? 20.173 2.709 -0.416 1.00 88.25 86 ASN A CA 1
ATOM 693 C C . ASN A 1 86 ? 19.104 1.752 -0.960 1.00 88.25 86 ASN A C 1
ATOM 695 O O . ASN A 1 86 ? 19.422 0.627 -1.331 1.00 88.25 86 ASN A O 1
ATOM 699 N N . TYR A 1 87 ? 17.851 2.202 -1.036 1.00 92.75 87 TYR A N 1
ATOM 700 C CA . TYR A 1 87 ? 16.726 1.423 -1.547 1.00 92.75 87 TYR A CA 1
ATOM 701 C C . TYR A 1 87 ? 16.428 1.713 -3.024 1.00 92.75 87 TYR A C 1
ATOM 703 O O . TYR A 1 87 ? 15.581 1.047 -3.626 1.00 92.75 87 TYR A O 1
ATOM 711 N N . ARG A 1 88 ? 17.112 2.699 -3.624 1.00 94.06 88 ARG A N 1
ATOM 712 C CA . ARG A 1 88 ? 16.928 3.089 -5.028 1.00 94.06 88 ARG A CA 1
ATOM 713 C C . ARG A 1 88 ? 17.203 1.912 -5.956 1.00 94.06 88 ARG A C 1
ATOM 715 O O . ARG A 1 88 ? 18.317 1.398 -6.026 1.00 94.06 88 ARG A O 1
ATOM 722 N N . ASP A 1 89 ? 16.172 1.525 -6.697 1.00 95.81 89 ASP A N 1
ATOM 723 C CA . ASP A 1 89 ? 16.163 0.375 -7.596 1.00 95.81 89 ASP A CA 1
ATOM 724 C C . ASP A 1 89 ? 16.609 -0.943 -6.926 1.00 95.81 89 ASP A C 1
ATOM 726 O O . ASP A 1 89 ? 17.197 -1.799 -7.594 1.00 95.81 89 ASP A O 1
ATOM 730 N N . PHE A 1 90 ? 16.370 -1.095 -5.619 1.00 96.25 90 PHE A N 1
ATOM 731 C CA . PHE A 1 90 ? 16.608 -2.325 -4.867 1.00 96.25 90 PHE A CA 1
ATOM 732 C C . PHE A 1 90 ? 15.300 -3.113 -4.729 1.00 96.25 90 PHE A C 1
ATOM 734 O O . PHE A 1 90 ? 14.339 -2.642 -4.117 1.00 96.25 90 PHE A O 1
ATOM 741 N N . LEU A 1 91 ? 15.259 -4.297 -5.344 1.00 97.00 91 LEU A N 1
ATOM 742 C CA . LEU A 1 91 ? 14.085 -5.167 -5.374 1.00 97.00 91 LEU A CA 1
ATOM 743 C C . LEU A 1 91 ? 13.929 -5.889 -4.035 1.00 97.00 91 LEU A C 1
ATOM 745 O O . LEU A 1 91 ? 14.824 -6.615 -3.608 1.00 97.00 91 LEU A O 1
ATOM 749 N N . GLN A 1 92 ? 12.777 -5.713 -3.398 1.00 96.81 92 GLN A N 1
ATOM 750 C CA . GLN A 1 92 ? 12.429 -6.358 -2.136 1.00 96.81 92 GLN A CA 1
ATOM 751 C C . GLN A 1 92 ? 11.174 -7.203 -2.326 1.00 96.81 92 GLN A C 1
ATOM 753 O O . GLN A 1 92 ? 10.279 -6.840 -3.092 1.00 96.81 92 GLN A O 1
ATOM 758 N N . SER A 1 93 ? 11.094 -8.328 -1.620 1.00 94.75 93 SER A N 1
ATOM 759 C CA . SER A 1 93 ? 9.841 -9.082 -1.562 1.00 94.75 93 SER A CA 1
ATOM 760 C C . SER A 1 93 ? 8.808 -8.265 -0.777 1.00 94.75 93 SER A C 1
ATOM 762 O O . SER A 1 93 ? 9.159 -7.743 0.284 1.00 94.75 93 SER A O 1
ATOM 764 N N . PRO A 1 94 ? 7.561 -8.130 -1.265 1.00 94.94 94 PRO A N 1
ATOM 765 C CA . PRO A 1 94 ? 6.484 -7.549 -0.477 1.00 94.94 94 PRO A CA 1
ATOM 766 C C . PRO A 1 94 ? 6.315 -8.318 0.834 1.00 94.94 94 PRO A C 1
ATOM 768 O O . PRO A 1 94 ? 6.422 -9.547 0.853 1.00 94.94 94 PRO A O 1
ATOM 771 N N . LEU A 1 95 ? 6.053 -7.598 1.921 1.00 94.00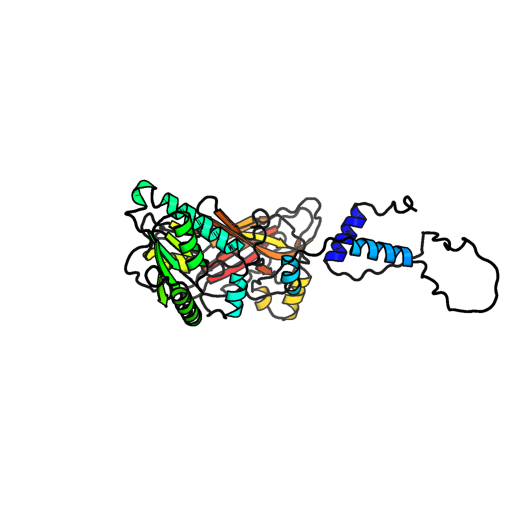 95 LEU A N 1
ATOM 772 C CA . LEU A 1 95 ? 5.781 -8.218 3.213 1.00 94.00 95 LEU A CA 1
ATOM 773 C C . LEU A 1 95 ? 4.475 -9.021 3.150 1.00 94.00 95 LEU A C 1
ATOM 775 O O . LEU A 1 95 ? 3.575 -8.709 2.372 1.00 94.00 95 LEU A O 1
ATOM 779 N N . GLN A 1 96 ? 4.366 -10.054 3.990 1.00 94.88 96 GLN A N 1
ATOM 780 C CA . GLN A 1 96 ? 3.143 -10.849 4.136 1.00 94.88 96 GLN A CA 1
ATOM 781 C C . GLN A 1 96 ? 2.730 -10.965 5.613 1.00 94.88 96 GLN A C 1
ATOM 783 O O . GLN A 1 96 ? 2.787 -12.056 6.181 1.00 94.88 96 GLN A O 1
ATOM 788 N N . PRO A 1 97 ? 2.288 -9.871 6.271 1.00 94.50 97 PRO A N 1
ATOM 789 C CA . PRO A 1 97 ? 2.075 -9.854 7.724 1.00 94.50 97 PRO A CA 1
ATOM 790 C C . PRO A 1 97 ? 0.977 -10.799 8.219 1.00 94.50 97 PRO A C 1
ATOM 792 O O . PRO A 1 97 ? 0.944 -11.144 9.399 1.00 94.50 97 PRO A O 1
ATOM 795 N N . LEU A 1 98 ? 0.067 -11.241 7.344 1.00 94.44 98 LEU A N 1
ATOM 796 C CA . LEU A 1 98 ? -0.915 -12.265 7.697 1.00 94.44 98 LEU A CA 1
ATOM 797 C C . LEU A 1 98 ? -0.278 -13.659 7.783 1.00 94.44 98 LEU A C 1
ATOM 799 O O . LEU A 1 98 ? -0.552 -14.399 8.730 1.00 94.44 98 LEU A O 1
ATOM 803 N N . MET A 1 99 ? 0.577 -14.004 6.819 1.00 93.75 99 MET A N 1
ATOM 804 C CA . MET A 1 99 ? 1.248 -15.304 6.749 1.00 93.75 99 MET A CA 1
ATOM 805 C C . MET A 1 99 ? 2.401 -15.391 7.754 1.00 93.75 99 MET A C 1
ATOM 807 O O . MET A 1 99 ? 2.483 -16.358 8.509 1.00 93.75 99 MET A O 1
ATOM 811 N N . ASP A 1 100 ? 3.216 -14.342 7.832 1.00 93.06 100 ASP A N 1
ATOM 812 C CA . ASP A 1 100 ? 4.423 -14.290 8.651 1.00 93.06 100 ASP A CA 1
ATOM 813 C C . ASP A 1 100 ? 4.224 -13.424 9.900 1.00 93.06 100 ASP A C 1
ATOM 815 O O . ASP A 1 100 ? 3.342 -12.568 9.967 1.00 93.06 100 ASP A O 1
ATOM 819 N N . ASN A 1 101 ? 5.045 -13.644 10.925 1.00 90.50 101 ASN A N 1
ATOM 820 C CA . ASN A 1 101 ? 5.117 -12.746 12.075 1.00 90.50 101 ASN A CA 1
ATOM 821 C C . ASN A 1 101 ? 6.277 -11.776 11.856 1.00 90.50 101 ASN A C 1
ATOM 823 O O . ASN A 1 101 ? 7.428 -12.203 11.805 1.00 90.50 101 ASN A O 1
ATOM 827 N N . LEU A 1 102 ? 5.972 -10.483 11.738 1.00 89.69 102 LEU A N 1
ATOM 828 C CA . LEU A 1 102 ? 6.983 -9.457 11.488 1.00 89.69 102 LEU A CA 1
ATOM 829 C C . LEU A 1 102 ? 7.968 -9.316 12.656 1.00 89.69 102 LEU A C 1
ATOM 831 O O . LEU A 1 102 ? 7.607 -9.475 13.830 1.00 89.69 102 LEU A O 1
ATOM 835 N N . GLU A 1 103 ? 9.205 -8.967 12.313 1.00 86.94 103 GLU A N 1
ATOM 836 C CA . GLU A 1 103 ? 10.286 -8.716 13.261 1.00 86.94 103 GLU A CA 1
ATOM 837 C C . GLU A 1 103 ? 10.188 -7.316 13.887 1.00 86.94 103 GLU A C 1
ATOM 839 O O . GLU A 1 103 ? 9.606 -6.383 13.328 1.00 86.94 103 GLU A O 1
ATOM 844 N N . ALA A 1 104 ? 10.808 -7.137 15.057 1.00 81.81 104 ALA A N 1
ATOM 845 C CA . ALA A 1 104 ? 10.761 -5.875 15.799 1.00 81.81 104 ALA A CA 1
ATOM 846 C C . ALA A 1 104 ? 11.326 -4.677 15.010 1.00 81.81 104 ALA A C 1
ATOM 848 O O . ALA A 1 104 ? 10.794 -3.572 15.119 1.00 81.81 104 ALA A O 1
ATOM 849 N N . GLN A 1 105 ? 12.372 -4.892 14.203 1.00 83.94 105 GLN A N 1
ATOM 850 C CA . GLN A 1 105 ? 12.993 -3.843 13.387 1.00 83.94 105 GLN A CA 1
ATOM 851 C C . GLN A 1 105 ? 12.066 -3.357 12.261 1.00 83.94 105 GLN A C 1
ATOM 853 O O . GLN A 1 105 ? 12.067 -2.171 11.916 1.00 83.94 105 GLN A O 1
ATOM 858 N N . THR A 1 106 ? 11.235 -4.251 11.718 1.00 83.94 106 THR A N 1
ATOM 859 C CA . THR A 1 106 ? 10.220 -3.903 10.718 1.00 83.94 106 THR A CA 1
ATOM 860 C C . THR A 1 106 ? 9.197 -2.940 11.318 1.00 83.94 106 THR A C 1
ATOM 862 O O . THR A 1 106 ? 8.972 -1.867 10.761 1.00 83.94 106 THR A O 1
ATOM 865 N N . TYR A 1 107 ? 8.666 -3.249 12.508 1.00 83.50 107 TYR A N 1
ATOM 866 C CA . TYR A 1 107 ? 7.754 -2.341 13.214 1.00 83.50 107 TYR A CA 1
ATOM 867 C C . TYR A 1 107 ? 8.405 -0.994 13.551 1.00 83.50 107 TYR A C 1
ATOM 869 O O . TYR A 1 107 ? 7.777 0.046 13.381 1.00 83.50 107 TYR A O 1
ATOM 877 N N . GLU A 1 108 ? 9.672 -0.980 13.976 1.00 85.50 108 GLU A N 1
ATOM 878 C CA . GLU A 1 108 ? 10.377 0.277 14.271 1.00 85.50 108 GLU A CA 1
ATOM 879 C C . GLU A 1 108 ? 10.491 1.173 13.033 1.00 85.50 108 GLU A C 1
ATOM 881 O O . GLU A 1 108 ? 10.364 2.391 13.130 1.00 85.50 108 GLU A O 1
ATOM 886 N N . THR A 1 109 ? 10.686 0.578 11.857 1.00 84.38 109 THR A N 1
ATOM 887 C CA . THR A 1 109 ? 10.709 1.325 10.594 1.00 84.38 109 THR A CA 1
ATOM 888 C C . THR A 1 109 ? 9.334 1.917 10.282 1.00 84.38 109 THR A C 1
ATOM 890 O O . THR A 1 109 ? 9.249 3.094 9.939 1.00 84.38 109 THR A O 1
ATOM 893 N N . PHE A 1 110 ? 8.255 1.151 10.480 1.00 84.31 110 PHE A N 1
ATOM 894 C CA . PHE A 1 110 ? 6.885 1.646 10.304 1.00 84.31 110 PHE A CA 1
ATOM 895 C C . PHE A 1 110 ? 6.513 2.769 11.269 1.00 84.31 110 PHE A C 1
ATOM 897 O O . PHE A 1 110 ? 5.692 3.617 10.938 1.00 84.31 110 PHE A O 1
ATOM 904 N N . GLU A 1 111 ? 7.052 2.754 12.483 1.00 87.44 111 GLU A N 1
ATOM 905 C CA . GLU A 1 111 ? 6.741 3.732 13.529 1.00 87.44 111 GLU A CA 1
ATOM 906 C C . GLU A 1 111 ? 7.452 5.074 13.336 1.00 87.44 111 GLU A C 1
ATOM 908 O O . GLU A 1 111 ? 7.015 6.076 13.898 1.00 87.44 111 GLU A O 1
ATOM 913 N N . LYS A 1 112 ? 8.508 5.119 12.514 1.00 88.75 112 LYS A N 1
ATOM 914 C CA . LYS A 1 112 ? 9.201 6.370 12.166 1.00 88.75 112 LYS A CA 1
ATOM 915 C C . LYS A 1 112 ? 8.356 7.277 11.273 1.00 88.75 112 LYS A C 1
ATOM 917 O O . LYS A 1 112 ? 8.565 8.487 11.285 1.00 88.75 112 LYS A O 1
ATOM 922 N N . ASP A 1 113 ? 7.407 6.719 10.523 1.00 87.56 113 ASP A N 1
ATOM 923 C CA . ASP A 1 113 ? 6.502 7.491 9.673 1.00 87.56 113 ASP A CA 1
ATOM 924 C C . ASP A 1 113 ? 5.371 8.106 10.504 1.00 87.56 113 ASP A C 1
ATOM 926 O O . ASP A 1 113 ? 4.305 7.524 10.709 1.00 87.56 113 ASP A O 1
ATOM 930 N N . THR A 1 114 ? 5.622 9.309 11.008 1.00 92.25 114 THR A N 1
ATOM 931 C CA . THR A 1 114 ? 4.660 10.064 11.815 1.00 92.25 114 THR A CA 1
ATOM 932 C C . THR A 1 114 ? 3.457 10.524 10.993 1.00 92.25 114 THR A C 1
ATOM 934 O O . THR A 1 114 ? 2.342 10.542 11.515 1.00 92.25 114 THR A O 1
ATOM 937 N N . VAL A 1 115 ? 3.653 10.831 9.705 1.00 94.88 115 VAL A N 1
ATOM 938 C CA . VAL A 1 115 ? 2.606 11.331 8.801 1.00 94.88 115 VAL A CA 1
ATOM 939 C C . VAL A 1 115 ? 1.473 10.318 8.684 1.00 94.88 115 VAL A C 1
ATOM 941 O O . VAL A 1 115 ? 0.305 10.695 8.813 1.00 94.88 115 VAL A O 1
ATOM 944 N N . LYS A 1 116 ? 1.807 9.029 8.531 1.00 96.62 116 LYS A N 1
ATOM 945 C CA . LYS A 1 116 ? 0.823 7.939 8.506 1.00 96.62 116 LYS A CA 1
ATOM 946 C C . LYS A 1 116 ? -0.107 7.996 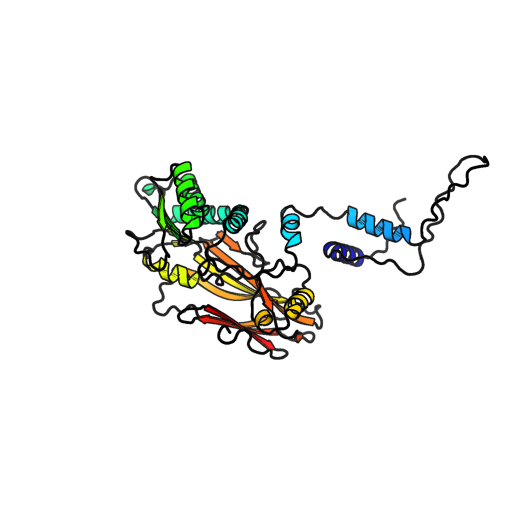9.720 1.00 96.62 116 LYS A C 1
ATOM 948 O O . LYS A 1 116 ? -1.327 8.078 9.567 1.00 96.62 116 LYS A O 1
ATOM 953 N N . TYR A 1 117 ? 0.446 7.988 10.932 1.00 97.62 117 TYR A N 1
ATOM 954 C CA . TYR A 1 117 ? -0.366 7.946 12.153 1.00 97.62 117 TYR A CA 1
ATOM 955 C C . TYR A 1 117 ? -1.104 9.258 12.422 1.00 97.62 117 TYR A C 1
ATOM 957 O O . TYR A 1 117 ? -2.212 9.218 12.951 1.00 97.62 117 TYR A O 1
ATOM 965 N N . THR A 1 118 ? -0.563 10.404 11.995 1.00 97.81 118 THR A N 1
ATOM 966 C CA . THR A 1 118 ? -1.291 11.680 12.023 1.00 97.81 118 THR A CA 1
ATOM 967 C C . THR A 1 118 ? -2.529 11.638 11.125 1.00 97.81 118 THR A C 1
ATOM 969 O O . THR A 1 118 ? -3.594 12.093 11.540 1.00 97.81 118 THR A O 1
ATOM 972 N N . GLN A 1 119 ? -2.445 11.054 9.924 1.00 98.44 119 GLN A N 1
ATOM 973 C CA . GLN A 1 119 ? -3.618 10.890 9.057 1.00 98.44 119 GLN A CA 1
ATOM 974 C C . GLN A 1 119 ? -4.663 9.960 9.690 1.00 98.44 119 GLN A C 1
ATOM 976 O O . GLN A 1 119 ? -5.849 10.294 9.690 1.00 98.44 119 GLN A O 1
ATOM 981 N N . TYR A 1 120 ? -4.243 8.853 10.313 1.00 98.75 120 TYR A N 1
ATOM 982 C CA . TYR A 1 120 ? -5.158 7.988 11.068 1.00 98.75 120 TYR A CA 1
ATOM 983 C C . TYR A 1 120 ? -5.807 8.707 12.255 1.00 98.75 120 TYR A C 1
ATOM 985 O O . TYR A 1 120 ? -7.026 8.641 12.390 1.00 98.75 120 TYR A O 1
ATOM 993 N N . GLN A 1 121 ? -5.046 9.443 13.074 1.00 98.75 121 GLN A N 1
ATOM 994 C CA . GLN A 1 121 ? -5.597 10.238 14.179 1.00 98.75 121 GLN A CA 1
ATOM 995 C C . GLN A 1 121 ? -6.660 11.222 13.670 1.00 98.75 121 GLN A C 1
ATOM 997 O O . GLN A 1 121 ? -7.760 11.266 14.213 1.00 98.75 121 GLN A O 1
ATOM 1002 N N . ARG A 1 122 ? -6.379 11.953 12.580 1.00 98.69 122 ARG A N 1
ATOM 1003 C CA . ARG A 1 122 ? -7.333 12.892 11.961 1.00 98.69 122 ARG A CA 1
ATOM 1004 C C . ARG A 1 122 ? -8.606 12.199 11.474 1.00 98.69 122 ARG A C 1
ATOM 1006 O O . ARG A 1 122 ? -9.698 12.736 11.652 1.00 98.69 122 ARG A O 1
ATOM 1013 N N . ALA A 1 123 ? -8.479 11.027 10.851 1.00 98.88 123 ALA A N 1
ATOM 1014 C CA . ALA A 1 123 ? -9.622 10.239 10.395 1.00 98.88 123 ALA A CA 1
ATOM 1015 C C . ALA A 1 123 ? -10.480 9.758 11.576 1.00 98.88 123 ALA A C 1
ATOM 1017 O O . ALA A 1 123 ? -11.701 9.911 11.552 1.00 98.88 123 ALA A O 1
ATOM 1018 N N . ILE A 1 124 ? -9.840 9.244 12.632 1.00 98.88 124 ILE A N 1
ATOM 1019 C CA . ILE A 1 124 ? -10.512 8.770 13.847 1.00 98.88 124 ILE A CA 1
ATOM 1020 C C . ILE A 1 124 ? -11.206 9.930 14.565 1.00 98.88 124 ILE A C 1
ATOM 1022 O O . ILE A 1 124 ? -12.367 9.794 14.936 1.00 98.88 124 ILE A O 1
ATOM 1026 N N . ALA A 1 125 ? -10.551 11.086 14.705 1.00 98.75 125 ALA A N 1
ATOM 1027 C CA . ALA A 1 125 ? -11.132 12.273 15.332 1.00 98.75 125 ALA A CA 1
ATOM 1028 C C . ALA A 1 125 ? -12.418 12.714 14.616 1.00 98.75 125 ALA A C 1
ATOM 1030 O O . ALA A 1 125 ? -13.449 12.925 15.253 1.00 98.75 125 ALA A O 1
ATOM 1031 N N . LYS A 1 126 ? -12.400 12.767 13.278 1.00 98.69 126 LYS A N 1
ATOM 1032 C CA . LYS A 1 126 ? -13.598 13.076 12.483 1.00 98.69 126 LYS A CA 1
ATOM 1033 C C . LYS A 1 126 ? -14.701 12.031 12.656 1.00 98.69 126 LYS A C 1
ATOM 1035 O O . LYS A 1 126 ? -15.857 12.402 12.834 1.00 98.69 126 LYS A O 1
ATOM 1040 N N . ALA A 1 127 ? -14.354 10.745 12.639 1.00 98.62 127 ALA A N 1
ATOM 1041 C CA . ALA A 1 127 ? -15.325 9.670 12.833 1.00 98.62 127 ALA A CA 1
ATOM 1042 C C . ALA A 1 127 ? -15.956 9.702 14.236 1.00 98.62 127 ALA A C 1
ATOM 1044 O O . ALA A 1 127 ? -17.157 9.480 14.368 1.00 98.62 127 ALA A O 1
ATOM 1045 N N . LEU A 1 128 ? -15.178 10.033 15.271 1.00 98.50 128 LEU A N 1
ATOM 1046 C CA . LEU A 1 128 ? -15.670 10.223 16.637 1.00 98.50 128 LEU A CA 1
ATOM 1047 C C . LEU A 1 128 ? -16.666 11.383 16.727 1.00 98.50 128 LEU A C 1
ATOM 1049 O O . LEU A 1 128 ? -17.722 11.228 17.340 1.00 98.50 128 LEU A O 1
ATOM 1053 N N . VAL A 1 129 ? -16.354 12.519 16.095 1.00 97.69 129 VAL A N 1
ATOM 1054 C CA . VAL A 1 129 ? -17.247 13.688 16.041 1.00 97.69 129 VAL A CA 1
ATOM 1055 C C . VAL A 1 129 ? -18.572 13.366 15.364 1.00 97.69 129 VAL A C 1
ATOM 1057 O O . VAL A 1 129 ? -19.621 13.738 15.878 1.00 97.69 129 VAL A O 1
ATOM 1060 N N . ASP A 1 130 ? -18.540 12.628 14.256 1.00 97.06 130 ASP A N 1
ATOM 1061 C CA . ASP A 1 130 ? -19.766 12.223 13.568 1.00 97.06 130 ASP A CA 1
ATOM 1062 C C . ASP A 1 130 ? -20.565 11.159 14.338 1.00 97.06 130 ASP A C 1
ATOM 1064 O O . ASP A 1 130 ? -21.784 11.083 14.184 1.00 97.06 130 ASP A O 1
ATOM 1068 N N . LYS A 1 131 ? -19.896 10.314 15.136 1.00 96.44 131 LYS A N 1
ATOM 1069 C CA . LYS A 1 131 ? -20.546 9.235 15.894 1.00 96.44 131 LYS A CA 1
ATOM 1070 C C . LYS A 1 131 ? -21.188 9.683 17.194 1.00 96.44 131 LYS A C 1
ATOM 1072 O O . LYS A 1 131 ? -22.192 9.098 17.586 1.00 96.44 131 LYS A O 1
ATOM 1077 N N . VAL A 1 132 ? -20.600 10.668 17.864 1.00 96.12 132 VAL A N 1
ATOM 1078 C CA . VAL A 1 132 ? -21.085 11.183 19.146 1.00 96.12 132 VAL A CA 1
ATOM 1079 C C . VAL A 1 132 ? -21.239 12.688 19.027 1.00 96.12 132 VAL A C 1
ATOM 1081 O O . VAL A 1 132 ? -20.245 13.411 18.889 1.00 96.12 132 VAL A O 1
ATOM 1084 N N . SER A 1 133 ? -22.489 13.145 19.089 1.00 93.88 133 SER A N 1
ATOM 1085 C CA . SER A 1 133 ? -22.818 14.569 19.097 1.00 93.88 133 SER A CA 1
ATOM 1086 C C . SER A 1 133 ? -22.286 15.252 20.362 1.00 93.88 133 SER A C 1
ATOM 1088 O O . SER A 1 133 ? -22.031 14.594 21.372 1.00 93.88 133 SER A O 1
ATOM 1090 N N . ASP A 1 134 ? -22.117 16.575 20.326 1.00 91.81 134 ASP A N 1
ATOM 1091 C CA . ASP A 1 134 ? -21.551 17.323 21.459 1.00 91.81 134 ASP A CA 1
ATOM 1092 C C . ASP A 1 134 ? -22.408 17.208 22.739 1.00 91.81 134 ASP A C 1
ATOM 1094 O O . ASP A 1 134 ? -21.866 17.192 23.846 1.00 91.81 134 ASP A O 1
ATOM 1098 N N . ASP A 1 135 ? -23.725 17.019 22.597 1.00 91.31 135 ASP A N 1
ATOM 1099 C CA . ASP A 1 135 ? -24.658 16.817 23.715 1.00 91.31 135 ASP A CA 1
ATOM 1100 C C . ASP A 1 135 ? -24.488 15.442 24.398 1.00 91.31 135 ASP A C 1
ATOM 1102 O O . ASP A 1 135 ? -24.828 15.262 25.570 1.00 91.31 135 ASP A O 1
ATOM 1106 N N . GLU A 1 136 ? -23.929 14.458 23.690 1.00 91.56 136 GLU A N 1
ATOM 1107 C CA . GLU A 1 136 ? -23.816 13.066 24.139 1.00 91.56 136 GLU A CA 1
ATOM 1108 C C . GLU A 1 136 ? -22.421 12.706 24.669 1.00 91.56 136 GLU A C 1
ATOM 1110 O O . GLU A 1 136 ? -22.223 11.603 25.186 1.00 91.56 136 GLU A O 1
ATOM 1115 N N . VAL A 1 137 ? -21.459 13.633 24.605 1.00 90.69 137 VAL A N 1
ATOM 1116 C CA . VAL A 1 137 ? -20.043 13.407 24.957 1.00 90.69 137 VAL A CA 1
ATOM 1117 C C . VAL A 1 137 ? -19.857 12.831 26.365 1.00 90.69 137 VAL A C 1
ATOM 1119 O O . VAL A 1 137 ? -18.978 11.999 26.580 1.00 90.69 137 VAL A O 1
ATOM 1122 N N . SER A 1 138 ? -20.691 13.239 27.326 1.00 88.12 138 SER A N 1
ATOM 1123 C CA . SER A 1 138 ? -20.592 12.805 28.730 1.00 88.12 138 SER A CA 1
ATOM 1124 C C . SER A 1 138 ? -21.284 11.472 29.036 1.00 88.12 138 SER A C 1
ATOM 1126 O O . SER A 1 138 ? -21.047 10.890 30.094 1.00 88.12 138 SER A O 1
ATOM 1128 N N . THR A 1 139 ? -22.138 10.977 28.136 1.00 90.56 139 THR A N 1
ATOM 1129 C CA . THR A 1 139 ? -22.996 9.804 28.382 1.00 90.56 139 THR A CA 1
ATOM 1130 C C . THR A 1 139 ? -22.698 8.641 27.446 1.00 90.56 139 THR A C 1
ATOM 1132 O O . THR A 1 139 ? -22.899 7.485 27.822 1.00 90.56 139 THR A O 1
ATOM 1135 N N . THR A 1 140 ? -22.169 8.926 26.257 1.00 93.06 140 THR A N 1
ATOM 1136 C CA . THR A 1 140 ? -21.921 7.925 25.224 1.00 93.06 140 THR A CA 1
ATOM 1137 C C . THR A 1 140 ? -20.456 7.528 25.194 1.00 93.06 140 THR A C 1
ATOM 1139 O O . THR A 1 140 ? -19.556 8.357 25.060 1.00 93.06 140 THR A O 1
ATOM 1142 N N . ARG A 1 141 ? -20.210 6.221 25.288 1.00 95.25 141 ARG A N 1
ATOM 1143 C CA . ARG A 1 141 ? -18.881 5.629 25.134 1.00 95.25 141 ARG A CA 1
ATOM 1144 C C . ARG A 1 141 ? -18.816 4.868 23.818 1.00 95.25 141 ARG A C 1
ATOM 1146 O O . ARG A 1 141 ? -19.566 3.918 23.624 1.00 95.25 141 ARG A O 1
ATOM 1153 N N . THR A 1 142 ? -17.898 5.273 22.948 1.00 97.94 142 THR A N 1
ATOM 1154 C CA . THR A 1 142 ? -17.683 4.641 21.641 1.00 97.94 142 THR A CA 1
ATOM 1155 C C . THR A 1 142 ? -16.782 3.417 21.796 1.00 97.94 142 THR A C 1
ATOM 1157 O O . THR A 1 142 ? -15.725 3.489 22.432 1.00 97.94 142 THR A O 1
ATOM 1160 N N . VAL A 1 143 ? -17.179 2.288 21.208 1.00 98.62 143 VAL A N 1
ATOM 1161 C CA . VAL A 1 143 ? -16.356 1.075 21.137 1.00 98.62 143 VAL A CA 1
ATOM 1162 C C . VAL A 1 143 ? -15.520 1.123 19.863 1.00 98.62 143 VAL A C 1
ATOM 1164 O O . VAL A 1 143 ? -16.052 1.001 18.759 1.00 98.62 143 VAL A O 1
ATOM 1167 N N . LEU A 1 144 ? -14.205 1.276 20.010 1.00 98.81 144 LEU A N 1
ATOM 1168 C CA . LEU A 1 144 ? -13.257 1.303 18.899 1.00 98.81 144 LEU A CA 1
ATOM 1169 C C . LEU A 1 144 ? -12.399 0.038 18.920 1.00 98.81 144 LEU A C 1
ATOM 1171 O O . LEU A 1 144 ? -11.813 -0.315 19.941 1.00 98.81 144 LEU A O 1
ATOM 1175 N N . MET A 1 145 ? -12.311 -0.661 17.794 1.00 98.81 145 MET A N 1
ATOM 1176 C CA . MET A 1 145 ? -11.487 -1.863 17.674 1.00 98.81 145 MET A CA 1
ATOM 1177 C C . MET A 1 145 ? -10.358 -1.620 16.682 1.00 98.81 145 MET A C 1
ATOM 1179 O O . MET A 1 145 ? -10.612 -1.384 15.506 1.00 98.81 145 MET A O 1
ATOM 1183 N N . VAL A 1 146 ? -9.115 -1.691 17.152 1.00 98.81 146 VAL A N 1
ATOM 1184 C CA . VAL A 1 146 ? -7.923 -1.693 16.301 1.00 98.81 146 VAL A CA 1
ATOM 1185 C C . VAL A 1 146 ? -7.608 -3.144 15.943 1.00 98.81 146 VAL A C 1
ATOM 1187 O O . VAL A 1 146 ? -7.249 -3.922 16.827 1.00 98.81 146 VAL A O 1
ATOM 1190 N N . VAL A 1 147 ? -7.749 -3.521 14.672 1.00 98.62 147 VAL A N 1
ATOM 1191 C CA . VAL A 1 147 ? -7.475 -4.881 14.182 1.00 98.62 147 VAL A CA 1
ATOM 1192 C C . VAL A 1 147 ? -6.175 -4.921 13.380 1.00 98.62 147 VAL A C 1
ATOM 1194 O O . VAL A 1 147 ? -6.031 -4.229 12.376 1.00 98.62 147 VAL A O 1
ATOM 1197 N N . GLY A 1 148 ? -5.212 -5.718 13.852 1.00 98.19 148 GLY A N 1
ATOM 1198 C CA . GLY A 1 148 ? -3.806 -5.600 13.451 1.00 98.19 148 GLY A CA 1
ATOM 1199 C C . GLY A 1 148 ? -3.105 -4.479 14.222 1.00 98.19 148 GLY A C 1
ATOM 1200 O O . GLY A 1 148 ? -2.573 -3.545 13.631 1.00 98.19 148 GLY A O 1
ATOM 1201 N N . ALA A 1 149 ? -3.169 -4.518 15.556 1.00 98.12 149 ALA A N 1
ATOM 1202 C CA . ALA A 1 149 ? -2.679 -3.429 16.405 1.00 98.12 149 ALA A CA 1
ATOM 1203 C C . ALA A 1 149 ? -1.146 -3.259 16.405 1.00 98.12 149 ALA A C 1
ATOM 1205 O O . ALA A 1 149 ? -0.648 -2.203 16.816 1.00 98.12 149 ALA A O 1
ATOM 1206 N N . GLY A 1 150 ? -0.390 -4.272 15.972 1.00 97.25 150 GLY A N 1
ATOM 1207 C CA . GLY A 1 150 ? 1.067 -4.283 16.004 1.00 97.25 150 GLY A CA 1
ATOM 1208 C C . GLY A 1 150 ? 1.592 -3.969 17.404 1.00 97.25 150 GLY A C 1
ATOM 1209 O O . GLY A 1 150 ? 1.127 -4.518 18.402 1.00 97.25 150 GLY A O 1
ATOM 1210 N N . ARG A 1 151 ? 2.547 -3.036 17.490 1.00 97.31 151 ARG A N 1
ATOM 1211 C CA . ARG A 1 151 ? 3.094 -2.551 18.771 1.00 97.31 151 ARG A CA 1
ATOM 1212 C C . ARG A 1 151 ? 2.319 -1.363 19.362 1.00 97.31 151 ARG A C 1
ATOM 1214 O O . ARG A 1 151 ? 2.774 -0.756 20.325 1.00 97.31 151 ARG A O 1
ATOM 1221 N N . GLY A 1 152 ? 1.145 -1.039 18.812 1.00 97.69 152 GLY A N 1
ATOM 1222 C CA . GLY A 1 152 ? 0.203 -0.059 19.358 1.00 97.69 152 GLY A CA 1
ATOM 1223 C C . GLY A 1 152 ? 0.224 1.389 18.840 1.00 97.69 152 GLY A C 1
ATOM 1224 O O . GLY A 1 152 ? -0.436 2.211 19.480 1.00 97.69 152 GLY A O 1
ATOM 1225 N N . PRO A 1 153 ? 0.882 1.782 17.726 1.00 98.00 153 PRO A N 1
ATOM 1226 C CA . PRO A 1 153 ? 0.839 3.182 17.293 1.00 98.00 153 PRO A CA 1
ATOM 1227 C C . PRO A 1 153 ? -0.579 3.647 16.911 1.00 98.00 153 PRO A C 1
ATOM 1229 O O . PRO A 1 153 ? -0.956 4.769 17.239 1.00 98.00 153 PRO A O 1
ATOM 1232 N N . LEU A 1 154 ? -1.415 2.778 16.327 1.00 98.50 154 LEU A N 1
ATOM 1233 C CA . LEU A 1 154 ? -2.828 3.093 16.066 1.00 98.50 154 LEU A CA 1
ATOM 1234 C C . LEU A 1 154 ? -3.696 3.122 17.329 1.00 98.50 154 LEU A C 1
ATOM 1236 O O . LEU A 1 154 ? -4.660 3.884 17.388 1.00 98.50 154 LEU A O 1
ATOM 1240 N N . VAL A 1 155 ? -3.350 2.336 18.354 1.00 98.69 155 VAL A N 1
ATOM 1241 C CA . VAL A 1 155 ? -4.004 2.424 19.670 1.00 98.69 155 VAL A CA 1
ATOM 1242 C C . VAL A 1 155 ? -3.744 3.807 20.265 1.00 98.69 155 VAL A C 1
ATOM 1244 O O . VAL A 1 155 ? -4.688 4.485 20.662 1.00 98.69 155 VAL A O 1
ATOM 1247 N N . ARG A 1 156 ? -2.487 4.266 20.234 1.00 98.38 156 ARG A N 1
ATOM 1248 C CA . ARG A 1 156 ? -2.115 5.621 20.659 1.00 98.38 156 ARG A CA 1
ATOM 1249 C C . ARG A 1 156 ? -2.845 6.694 19.848 1.00 98.38 156 ARG A C 1
ATOM 1251 O O . ARG A 1 156 ? -3.470 7.558 20.451 1.00 98.38 156 ARG A O 1
ATOM 1258 N N . ALA A 1 157 ? -2.822 6.612 18.516 1.00 98.56 157 ALA A N 1
ATOM 1259 C CA . ALA A 1 157 ? -3.512 7.569 17.645 1.00 98.56 157 ALA A CA 1
ATOM 1260 C C . ALA A 1 157 ? -5.023 7.640 17.940 1.00 98.56 157 ALA A C 1
ATOM 1262 O O . ALA A 1 157 ? -5.609 8.719 17.924 1.00 98.56 157 ALA A O 1
ATOM 1263 N N . SER A 1 158 ? -5.649 6.503 18.270 1.00 98.75 158 SER A N 1
ATOM 1264 C CA . SER A 1 158 ? -7.066 6.444 18.652 1.00 98.75 158 SER A CA 1
ATOM 1265 C C . SER A 1 158 ? -7.339 7.159 19.976 1.00 98.75 158 SER A C 1
ATOM 1267 O O . SER A 1 158 ? -8.298 7.919 20.078 1.00 98.75 158 SER A O 1
ATOM 1269 N N . LEU A 1 159 ? -6.493 6.940 20.989 1.00 98.56 159 LEU A N 1
ATOM 1270 C CA . LEU A 1 159 ? -6.624 7.599 22.291 1.00 98.56 159 LEU A CA 1
ATOM 1271 C C . LEU A 1 159 ? -6.346 9.106 22.202 1.00 98.56 159 LEU A C 1
ATOM 1273 O O . LEU A 1 159 ? -7.072 9.888 22.805 1.00 98.56 159 LEU A O 1
ATOM 1277 N N . GLN A 1 160 ? -5.364 9.518 21.397 1.00 98.44 160 GLN A N 1
ATOM 1278 C CA . GLN A 1 160 ? -5.075 10.932 21.135 1.00 98.44 160 GLN A CA 1
ATOM 1279 C C . GLN A 1 160 ? -6.234 11.626 20.411 1.00 98.44 160 GLN A C 1
ATOM 1281 O O . GLN A 1 160 ? -6.619 12.724 20.794 1.00 98.44 160 GLN A O 1
ATOM 1286 N N . ALA A 1 161 ? -6.848 10.972 19.419 1.00 98.62 161 ALA A N 1
ATOM 1287 C CA . ALA A 1 161 ? -8.047 11.490 18.757 1.00 98.62 161 ALA A CA 1
ATOM 1288 C C . ALA A 1 161 ? -9.233 11.643 19.729 1.00 98.62 161 ALA A C 1
ATOM 1290 O O . ALA A 1 161 ? -10.011 12.592 19.631 1.00 98.62 161 ALA A O 1
ATOM 1291 N N . ALA A 1 162 ? -9.383 10.716 20.675 1.00 98.06 162 ALA A N 1
ATOM 1292 C CA . ALA A 1 162 ? -10.405 10.792 21.714 1.00 98.06 162 ALA A CA 1
ATOM 1293 C C . ALA A 1 162 ? -10.163 11.938 22.700 1.00 98.06 162 ALA A C 1
ATOM 1295 O O . ALA A 1 162 ? -11.098 12.666 23.019 1.00 98.06 162 ALA A O 1
ATOM 1296 N N . GLU A 1 163 ? -8.917 12.134 23.132 1.00 97.19 163 GLU A N 1
ATOM 1297 C CA . GLU A 1 163 ? -8.522 13.264 23.976 1.00 97.19 163 GLU A CA 1
ATOM 1298 C C . GLU A 1 163 ? -8.760 14.603 23.262 1.00 97.19 163 GLU A C 1
ATOM 1300 O O . GLU A 1 163 ? -9.416 15.483 23.815 1.00 97.19 163 GLU A O 1
ATOM 1305 N N . GLU A 1 164 ? -8.321 14.724 22.004 1.00 97.56 164 GLU A N 1
ATOM 1306 C CA . GLU A 1 164 ? -8.499 15.918 21.165 1.00 97.56 164 GLU A CA 1
ATOM 1307 C C . GLU A 1 164 ? -9.978 16.293 20.987 1.00 97.56 164 GLU A C 1
ATOM 1309 O O . GLU A 1 164 ? -10.336 17.470 20.989 1.00 97.56 164 GLU A O 1
ATOM 1314 N N . THR A 1 165 ? -10.851 15.293 20.855 1.00 97.50 165 THR A N 1
ATOM 1315 C CA . THR A 1 165 ? -12.290 15.494 20.622 1.00 97.50 165 THR A CA 1
ATOM 1316 C C . THR A 1 165 ? -13.138 15.451 21.895 1.00 97.50 165 THR A C 1
ATOM 1318 O O . THR A 1 165 ? -14.353 15.638 21.814 1.00 97.50 165 THR A O 1
ATOM 1321 N N . GLY A 1 166 ? -12.539 15.175 23.059 1.00 96.88 166 GLY A N 1
ATOM 1322 C CA . GLY A 1 166 ? -13.225 15.004 24.344 1.00 96.88 166 GLY A CA 1
ATOM 1323 C C . GLY A 1 166 ? -14.131 13.769 24.452 1.00 96.88 166 GLY A C 1
ATOM 1324 O O . GLY A 1 166 ? -14.877 13.653 25.423 1.00 96.88 166 GLY A O 1
ATOM 1325 N N . ARG A 1 167 ? -14.111 12.850 23.477 1.00 96.81 167 ARG A N 1
ATOM 1326 C CA . ARG A 1 167 ? -15.060 11.726 23.371 1.00 96.81 167 ARG A CA 1
ATOM 1327 C C . ARG A 1 167 ? -14.530 10.469 24.047 1.00 96.81 167 ARG A C 1
ATOM 1329 O O . ARG A 1 167 ? -13.373 10.097 23.889 1.00 96.81 167 ARG A O 1
ATOM 1336 N N . MET A 1 168 ? -15.392 9.771 24.784 1.00 95.81 168 MET A N 1
ATOM 1337 C CA . MET A 1 168 ? -14.985 8.590 25.547 1.00 95.81 168 MET A CA 1
ATOM 1338 C C . MET A 1 168 ? -14.822 7.350 24.661 1.00 95.81 168 MET A C 1
ATOM 1340 O O . MET A 1 168 ? -15.745 6.961 23.942 1.00 95.81 168 MET A O 1
ATOM 1344 N N . LEU A 1 169 ? -13.684 6.663 24.806 1.00 96.56 169 LEU A N 1
ATOM 1345 C CA . LEU A 1 169 ? -13.388 5.411 24.111 1.00 96.56 169 LEU A CA 1
ATOM 1346 C C . LEU A 1 169 ? -13.349 4.192 25.037 1.00 96.56 169 LEU A C 1
ATOM 1348 O O . LEU A 1 169 ? -12.903 4.233 26.188 1.00 96.56 169 LEU A O 1
ATOM 1352 N N . LYS A 1 170 ? -13.788 3.055 24.503 1.00 98.06 170 LYS A N 1
ATOM 1353 C CA . LYS A 1 170 ? -13.365 1.718 24.925 1.00 98.06 170 LYS A CA 1
ATOM 1354 C C . LYS A 1 170 ? -12.624 1.088 23.753 1.00 98.06 170 LYS A C 1
ATOM 1356 O O . LYS A 1 170 ? -13.215 0.943 22.687 1.00 98.06 170 LYS A O 1
ATOM 1361 N N . VAL A 1 171 ? -11.356 0.732 23.942 1.00 98.69 171 VAL A N 1
ATOM 1362 C CA . VAL A 1 171 ? -10.510 0.227 22.857 1.00 98.69 171 VAL A CA 1
ATOM 1363 C C . VAL A 1 171 ? -10.277 -1.272 23.001 1.00 98.69 171 VAL A C 1
ATOM 1365 O O . VAL A 1 171 ? -9.877 -1.744 24.064 1.00 98.69 171 VAL A O 1
ATOM 1368 N N . TYR A 1 172 ? -10.466 -2.015 21.915 1.00 98.81 172 TYR A N 1
ATOM 1369 C CA . TYR A 1 172 ? -9.940 -3.373 21.771 1.00 98.81 172 TYR A CA 1
ATOM 1370 C C . TYR A 1 172 ? -8.770 -3.351 20.796 1.00 98.81 172 TYR A C 1
ATOM 1372 O O . TYR A 1 172 ? -8.913 -2.861 19.680 1.00 98.81 172 TYR A O 1
ATOM 1380 N N . ALA A 1 173 ? -7.621 -3.877 21.205 1.00 98.75 173 ALA A N 1
ATOM 1381 C CA . ALA A 1 173 ? -6.439 -3.983 20.361 1.00 98.75 173 ALA A CA 1
ATOM 1382 C C . ALA A 1 173 ? -6.210 -5.456 20.003 1.00 98.75 173 ALA A C 1
ATOM 1384 O O . ALA A 1 173 ? -5.729 -6.233 20.830 1.00 98.75 173 ALA A O 1
ATOM 1385 N N . VAL A 1 174 ? -6.613 -5.844 18.793 1.00 98.75 174 VAL A N 1
ATOM 1386 C CA . VAL A 1 174 ? -6.552 -7.222 18.291 1.00 98.75 174 VAL A CA 1
ATOM 1387 C C . VAL A 1 174 ? -5.272 -7.414 17.489 1.00 98.75 174 VAL A C 1
ATOM 1389 O O . VAL A 1 174 ? -5.036 -6.703 16.513 1.00 98.75 174 VAL A O 1
ATOM 1392 N N . GLU A 1 175 ? -4.447 -8.377 17.884 1.00 98.69 175 GLU A N 1
ATOM 1393 C CA . GLU A 1 175 ? -3.178 -8.686 17.224 1.00 98.69 175 GLU A CA 1
ATOM 1394 C C . GLU A 1 175 ? -2.925 -10.197 17.235 1.00 98.69 175 GLU A C 1
ATOM 1396 O O . GLU A 1 175 ? -3.101 -10.855 18.260 1.00 98.69 175 GLU A O 1
ATOM 1401 N N . LYS A 1 176 ? -2.502 -10.751 16.094 1.00 98.12 176 LYS A N 1
ATOM 1402 C CA . LYS A 1 176 ? -2.244 -12.190 15.933 1.00 98.12 176 LYS A CA 1
ATOM 1403 C C . LYS A 1 176 ? -0.784 -12.563 16.179 1.00 98.12 176 LYS A C 1
ATOM 1405 O O . LYS A 1 176 ? -0.505 -13.708 16.522 1.00 98.12 176 LYS A O 1
ATOM 1410 N N . ASN A 1 177 ? 0.149 -11.627 16.003 1.00 97.81 177 ASN A N 1
ATOM 1411 C CA . ASN A 1 177 ? 1.570 -11.821 16.252 1.00 97.81 177 ASN A CA 1
ATOM 1412 C C . ASN A 1 177 ? 1.845 -11.802 17.769 1.00 97.81 177 ASN A C 1
ATOM 1414 O O . ASN A 1 177 ? 1.833 -10.728 18.383 1.00 97.81 177 ASN A O 1
ATOM 1418 N N . PRO A 1 178 ? 2.169 -12.952 18.391 1.00 96.88 178 PRO A N 1
ATOM 1419 C CA . PRO A 1 178 ? 2.366 -13.025 19.837 1.00 96.88 178 PRO A CA 1
ATOM 1420 C C . PRO A 1 178 ? 3.550 -12.173 20.317 1.00 96.88 178 PRO A C 1
ATOM 1422 O O . PRO A 1 178 ? 3.553 -11.721 21.459 1.00 96.88 178 PRO A O 1
ATOM 1425 N N . ASN A 1 179 ? 4.537 -11.904 19.453 1.00 96.19 179 ASN A N 1
ATOM 1426 C CA . ASN A 1 179 ? 5.686 -11.068 19.803 1.00 96.19 179 ASN A CA 1
ATOM 1427 C C . ASN A 1 179 ? 5.284 -9.592 19.936 1.00 96.19 179 ASN A C 1
ATOM 1429 O O . ASN A 1 179 ? 5.697 -8.917 20.877 1.00 96.19 179 ASN A O 1
ATOM 1433 N N . ALA A 1 180 ? 4.439 -9.101 19.024 1.00 96.75 180 ALA A N 1
ATOM 1434 C CA . ALA A 1 180 ? 3.930 -7.732 19.065 1.00 96.75 180 ALA A CA 1
ATOM 1435 C C . ALA A 1 180 ? 2.992 -7.517 20.266 1.00 96.75 180 ALA A C 1
ATOM 1437 O O . ALA A 1 180 ? 3.075 -6.485 20.932 1.00 96.75 180 ALA A O 1
ATOM 1438 N N . VAL A 1 181 ? 2.187 -8.532 20.609 1.00 97.81 181 VAL A N 1
ATOM 1439 C CA . VAL A 1 181 ? 1.314 -8.540 21.798 1.00 97.81 181 VAL A CA 1
ATOM 1440 C C . VAL A 1 181 ? 2.099 -8.276 23.087 1.00 97.81 181 VAL A C 1
ATOM 1442 O O . VAL A 1 181 ? 1.639 -7.508 23.932 1.00 97.81 181 VAL A O 1
ATOM 1445 N N . ILE A 1 182 ? 3.301 -8.845 23.240 1.00 97.00 182 ILE A N 1
ATOM 1446 C CA . ILE A 1 182 ? 4.150 -8.597 24.419 1.00 97.00 182 ILE A CA 1
ATOM 1447 C C . ILE A 1 182 ? 4.516 -7.112 24.518 1.00 97.00 182 ILE A C 1
ATOM 1449 O O . ILE A 1 182 ? 4.354 -6.507 25.579 1.00 97.00 182 ILE A O 1
ATOM 1453 N N . THR A 1 183 ? 4.968 -6.501 23.418 1.00 96.19 183 THR A N 1
ATOM 1454 C CA . THR A 1 183 ? 5.301 -5.068 23.402 1.00 96.19 183 THR A CA 1
ATOM 1455 C C . THR A 1 183 ? 4.074 -4.202 23.663 1.00 96.19 183 THR A C 1
ATOM 1457 O O . THR A 1 183 ? 4.155 -3.235 24.418 1.00 96.19 183 THR A O 1
ATOM 1460 N N . LEU A 1 184 ? 2.928 -4.574 23.096 1.00 97.31 184 LEU A N 1
ATOM 1461 C CA . LEU A 1 184 ? 1.666 -3.874 23.296 1.00 97.31 184 LEU A CA 1
ATOM 1462 C C . LEU A 1 184 ? 1.220 -3.905 24.769 1.00 97.31 184 LEU A C 1
ATOM 1464 O O . LEU A 1 184 ? 0.788 -2.881 25.296 1.00 97.31 184 LEU A O 1
ATOM 1468 N N . HIS A 1 185 ? 1.392 -5.036 25.467 1.00 97.38 185 HIS A N 1
ATOM 1469 C CA . HIS A 1 185 ? 1.160 -5.125 26.915 1.00 97.38 185 HIS A CA 1
ATOM 1470 C C . HIS A 1 185 ? 2.073 -4.181 27.702 1.00 97.38 185 HIS A C 1
ATOM 1472 O O . HIS A 1 185 ? 1.600 -3.472 28.593 1.00 97.38 185 HIS A O 1
ATOM 1478 N N . SER A 1 186 ? 3.372 -4.161 27.384 1.00 97.00 186 SER A N 1
ATOM 1479 C CA . SER A 1 186 ? 4.325 -3.253 28.031 1.00 97.00 186 SER A CA 1
ATOM 1480 C C . SER A 1 186 ? 3.956 -1.788 27.807 1.00 97.00 186 SER A C 1
ATOM 1482 O O . SER A 1 186 ? 4.000 -1.012 28.758 1.00 97.00 186 SER A O 1
ATOM 1484 N N . LEU A 1 187 ? 3.546 -1.431 26.586 1.00 96.62 187 LEU A N 1
ATOM 1485 C CA . LEU A 1 187 ? 3.100 -0.086 26.240 1.00 96.62 187 LEU A CA 1
ATOM 1486 C C . LEU A 1 187 ? 1.888 0.338 27.078 1.00 96.62 187 LEU A C 1
ATOM 1488 O O . LEU A 1 187 ? 1.937 1.361 27.751 1.00 96.62 187 LEU A O 1
ATOM 1492 N N . ILE A 1 188 ? 0.818 -0.460 27.076 1.00 97.38 188 ILE A N 1
ATOM 1493 C CA . ILE A 1 188 ? -0.429 -0.124 27.782 1.00 97.38 188 ILE A CA 1
ATOM 1494 C C . ILE A 1 188 ? -0.198 0.043 29.281 1.00 97.38 188 ILE A C 1
ATOM 1496 O O . ILE A 1 188 ? -0.750 0.958 29.886 1.00 97.38 188 ILE A O 1
ATOM 1500 N N . LYS A 1 189 ? 0.636 -0.815 29.874 1.00 96.94 189 LYS A N 1
ATOM 1501 C CA . LYS A 1 189 ? 0.989 -0.719 31.291 1.00 96.94 189 LYS A CA 1
ATOM 1502 C C . LYS A 1 189 ? 1.821 0.527 31.597 1.00 96.94 189 LYS A C 1
ATOM 1504 O O . LYS A 1 189 ? 1.603 1.165 32.620 1.00 96.94 189 LYS A O 1
ATOM 1509 N N . LEU A 1 190 ? 2.780 0.863 30.734 1.00 97.00 190 LEU A N 1
ATOM 1510 C CA . LEU A 1 190 ? 3.641 2.034 30.909 1.00 97.00 190 LEU A CA 1
ATOM 1511 C C . LEU A 1 190 ? 2.845 3.342 30.827 1.00 97.00 190 LEU A C 1
ATOM 1513 O O . LEU A 1 190 ? 3.096 4.253 31.608 1.00 97.00 190 LEU A O 1
ATOM 1517 N N . GLU A 1 191 ? 1.877 3.408 29.917 1.00 97.12 191 GLU A N 1
ATOM 1518 C CA . GLU A 1 191 ? 1.035 4.590 29.693 1.00 97.12 191 GLU A CA 1
ATOM 1519 C C . GLU A 1 191 ? -0.195 4.639 30.629 1.00 97.12 191 GLU A C 1
ATOM 1521 O O . GLU A 1 191 ? -0.951 5.609 30.622 1.00 97.12 191 GLU A O 1
ATOM 1526 N N . GLY A 1 192 ? -0.431 3.593 31.434 1.00 96.88 192 GLY A N 1
ATOM 1527 C CA . GLY A 1 192 ? -1.575 3.508 32.352 1.00 96.88 192 GLY A CA 1
ATOM 1528 C C . GLY A 1 192 ? -2.933 3.339 31.656 1.00 96.88 192 GLY A C 1
ATOM 1529 O O . GLY A 1 192 ? -3.967 3.737 32.192 1.00 96.88 192 GLY A O 1
ATOM 1530 N N . TRP A 1 193 ? -2.963 2.754 30.456 1.00 97.75 193 TRP A N 1
ATOM 1531 C CA . TRP A 1 193 ? -4.176 2.606 29.636 1.00 97.75 193 TRP A CA 1
ATOM 1532 C C . TRP A 1 193 ? -5.001 1.347 29.944 1.00 97.75 193 TRP A C 1
ATOM 1534 O O . TRP A 1 193 ? -5.945 1.027 29.220 1.00 97.75 193 TRP A O 1
ATOM 1544 N N . GLU A 1 194 ? -4.679 0.629 31.019 1.00 96.31 194 GLU A N 1
ATOM 1545 C CA . GLU A 1 194 ? -5.255 -0.679 31.377 1.00 96.31 194 GLU A CA 1
ATOM 1546 C C . GLU A 1 194 ? -6.782 -0.645 31.577 1.00 96.31 194 GLU A C 1
ATOM 1548 O O . GLU A 1 194 ? -7.463 -1.645 31.363 1.00 96.31 194 GLU A O 1
ATOM 1553 N N . SER A 1 195 ? -7.342 0.508 31.957 1.00 95.31 195 SER A N 1
ATOM 1554 C CA . SER A 1 195 ? -8.791 0.704 32.126 1.00 95.31 195 SER A CA 1
ATOM 1555 C C . SER A 1 195 ? -9.529 1.056 30.824 1.00 95.31 195 SER A C 1
ATOM 1557 O O . SER A 1 195 ? -10.762 1.001 30.770 1.00 95.31 195 SER A O 1
ATOM 1559 N N . MET A 1 196 ? -8.794 1.441 29.777 1.00 96.00 196 MET A N 1
ATOM 1560 C CA . MET A 1 196 ? -9.339 1.913 28.500 1.00 96.00 196 MET A CA 1
ATOM 1561 C C . MET A 1 196 ? -9.129 0.918 27.361 1.00 96.00 196 MET A C 1
ATOM 1563 O O . MET A 1 196 ? -9.966 0.861 26.459 1.00 96.00 196 MET A O 1
ATOM 1567 N N . VAL A 1 197 ? -8.039 0.146 27.400 1.00 98.50 197 VAL A N 1
ATOM 1568 C CA . VAL A 1 197 ? -7.608 -0.729 26.307 1.00 98.50 197 VAL A CA 1
ATOM 1569 C C . VAL A 1 197 ? -7.581 -2.189 26.754 1.00 98.50 197 VAL A C 1
ATOM 1571 O O . VAL A 1 197 ? -6.899 -2.552 27.708 1.00 98.50 197 VAL A O 1
ATOM 1574 N N . THR A 1 198 ? -8.284 -3.048 26.018 1.00 98.50 198 THR A N 1
ATOM 1575 C CA . THR A 1 198 ? -8.236 -4.508 26.173 1.00 98.50 198 THR A CA 1
ATOM 1576 C C . THR A 1 198 ? -7.438 -5.122 25.025 1.00 98.50 198 THR A C 1
ATOM 1578 O O . THR A 1 198 ? -7.810 -4.961 23.863 1.00 98.50 198 THR A O 1
ATOM 1581 N N . ILE A 1 199 ? -6.354 -5.841 25.329 1.00 98.62 199 ILE A N 1
ATOM 1582 C CA . ILE A 1 199 ? -5.572 -6.565 24.313 1.00 98.62 199 ILE A CA 1
ATOM 1583 C C . ILE A 1 199 ? -6.207 -7.923 24.036 1.00 98.62 199 ILE A C 1
ATOM 1585 O O . ILE A 1 199 ? -6.527 -8.665 24.964 1.00 98.62 199 ILE A O 1
ATOM 1589 N N . ILE A 1 200 ? -6.320 -8.265 22.755 1.00 98.44 200 ILE A N 1
ATOM 1590 C CA . ILE A 1 200 ? -6.807 -9.552 22.271 1.00 98.44 200 ILE A CA 1
ATOM 1591 C C . ILE A 1 200 ? -5.718 -10.195 21.407 1.00 98.44 200 ILE A C 1
ATOM 1593 O O . ILE A 1 200 ? -5.450 -9.743 20.296 1.00 98.44 200 ILE A O 1
ATOM 1597 N N . SER A 1 201 ? -5.106 -11.269 21.911 1.00 98.38 201 SER A N 1
ATOM 1598 C CA . SER A 1 201 ? -4.143 -12.080 21.154 1.00 98.38 201 SER A CA 1
ATOM 1599 C C . SER A 1 201 ? -4.894 -13.084 20.278 1.00 98.38 201 SER A C 1
ATOM 1601 O O . SER A 1 201 ? -5.244 -14.177 20.729 1.00 98.38 201 SER A O 1
ATOM 1603 N N . SER A 1 202 ? -5.258 -12.681 19.062 1.00 98.06 202 SER A N 1
ATOM 1604 C CA . SER A 1 202 ? -6.058 -13.501 18.150 1.00 98.06 202 SER A CA 1
ATOM 1605 C C . SER A 1 202 ? -5.990 -13.001 16.709 1.00 98.06 202 SER A C 1
ATOM 1607 O O . SER A 1 202 ? -5.738 -11.827 16.446 1.00 98.06 202 SER A O 1
ATOM 1609 N N . ASP A 1 203 ? -6.295 -13.893 15.769 1.00 98.06 203 ASP A N 1
ATOM 1610 C CA . ASP A 1 203 ? -6.639 -13.505 14.405 1.00 98.06 203 ASP A CA 1
ATOM 1611 C C . ASP A 1 203 ? -8.036 -12.864 14.397 1.00 98.06 203 ASP A C 1
ATOM 1613 O O . ASP A 1 203 ? -9.012 -13.456 14.870 1.00 98.06 203 ASP A O 1
ATOM 1617 N N . MET A 1 204 ? -8.155 -11.663 13.826 1.00 97.94 204 MET A N 1
ATOM 1618 C CA . MET A 1 204 ? -9.430 -10.941 13.741 1.00 97.94 204 MET A CA 1
ATOM 1619 C C . MET A 1 204 ? -10.527 -11.746 13.028 1.00 97.94 204 MET A C 1
ATOM 1621 O O . MET A 1 204 ? -11.711 -11.583 13.320 1.00 97.94 204 MET A O 1
ATOM 1625 N N . ARG A 1 205 ? -10.169 -12.671 12.133 1.00 96.38 205 ARG A N 1
ATOM 1626 C CA . ARG A 1 205 ? -11.109 -13.544 11.412 1.00 96.38 205 ARG A CA 1
ATOM 1627 C C . ARG A 1 205 ? -11.696 -14.648 12.296 1.00 96.38 205 ARG A C 1
ATOM 1629 O O . ARG A 1 205 ? -12.736 -15.196 11.953 1.00 96.38 205 ARG A O 1
ATOM 1636 N N . CYS A 1 206 ? -11.070 -14.926 13.440 1.00 96.00 206 CYS A N 1
ATOM 1637 C CA . CYS A 1 206 ? -11.453 -16.000 14.360 1.00 96.00 206 CYS A CA 1
ATOM 1638 C C . CYS A 1 206 ? -11.973 -15.499 15.717 1.00 96.00 206 CYS A C 1
ATOM 1640 O O . CYS A 1 206 ? -12.652 -16.240 16.415 1.00 96.00 206 CYS A O 1
ATOM 1642 N N . TRP A 1 207 ? -11.660 -14.263 16.118 1.00 97.19 207 TRP A N 1
ATOM 1643 C CA . TRP A 1 207 ? -12.077 -13.716 17.413 1.00 97.19 207 TRP A CA 1
ATOM 1644 C C . TRP A 1 207 ? -13.588 -13.436 17.549 1.00 97.19 207 TRP A C 1
ATOM 1646 O O . TRP A 1 207 ? -14.148 -12.621 16.818 1.00 97.19 207 TRP A O 1
ATOM 1656 N N . ASP A 1 208 ? -14.251 -14.036 18.533 1.00 95.88 208 ASP A N 1
ATOM 1657 C CA . ASP A 1 208 ? -15.635 -13.694 18.876 1.00 95.88 208 ASP A CA 1
ATOM 1658 C C . ASP A 1 208 ? -15.676 -12.517 19.858 1.00 95.88 208 ASP A C 1
ATOM 1660 O O . ASP A 1 208 ? -15.448 -12.665 21.062 1.00 95.88 208 ASP A O 1
ATOM 1664 N N . ALA A 1 209 ? -15.937 -11.323 19.323 1.00 97.19 209 ALA A N 1
ATOM 1665 C CA . ALA A 1 209 ? -15.982 -10.104 20.117 1.00 97.19 209 ALA A CA 1
ATOM 1666 C C . ALA A 1 209 ? -17.174 -10.109 21.100 1.00 97.19 209 ALA A C 1
ATOM 1668 O O . ALA A 1 209 ? -18.295 -10.435 20.700 1.00 97.19 209 ALA A O 1
ATOM 1669 N N . PRO A 1 210 ? -16.974 -9.703 22.371 1.00 97.12 210 PRO A N 1
ATOM 1670 C CA . PRO A 1 210 ? -18.034 -9.703 23.384 1.00 97.12 210 PRO A CA 1
ATOM 1671 C C . PRO A 1 210 ? -19.096 -8.615 23.151 1.00 97.12 210 PRO A C 1
ATOM 1673 O O . PRO A 1 210 ? -20.184 -8.678 23.718 1.00 97.12 210 PRO A O 1
ATOM 1676 N N . GLU A 1 211 ? -18.787 -7.616 22.326 1.00 97.69 211 GLU A N 1
ATOM 1677 C CA . GLU A 1 211 ? -19.685 -6.541 21.913 1.00 97.69 211 GLU A CA 1
ATOM 1678 C C . GLU A 1 211 ? -19.310 -6.052 20.507 1.00 97.69 211 GLU A C 1
ATOM 1680 O O . GLU A 1 211 ? -18.255 -6.408 19.982 1.00 97.69 211 GLU A O 1
ATOM 1685 N N . LYS A 1 212 ? -20.179 -5.260 19.873 1.00 98.25 212 LYS A N 1
ATOM 1686 C CA . LYS A 1 212 ? -19.956 -4.741 18.515 1.00 98.25 212 LYS A CA 1
ATOM 1687 C C . LYS A 1 212 ? -19.213 -3.401 18.537 1.00 98.25 212 LYS A C 1
ATOM 1689 O O . LYS A 1 212 ? -19.501 -2.561 19.385 1.00 98.25 212 LYS A O 1
ATOM 1694 N N . ALA A 1 213 ? -18.335 -3.181 17.564 1.00 98.44 213 ALA A N 1
ATOM 1695 C CA . ALA A 1 213 ? -17.610 -1.930 17.365 1.00 98.44 213 ALA A CA 1
ATOM 1696 C C . ALA A 1 213 ? -18.488 -0.838 16.735 1.00 98.44 213 ALA A C 1
ATOM 1698 O O . ALA A 1 213 ? -19.250 -1.108 15.805 1.00 98.44 213 ALA A O 1
ATOM 1699 N N . ASP A 1 214 ? -18.324 0.398 17.195 1.00 98.62 214 ASP A N 1
ATOM 1700 C CA . ASP A 1 214 ? -18.781 1.610 16.507 1.00 98.62 214 ASP A CA 1
ATOM 1701 C C . ASP A 1 214 ? -17.813 2.013 15.390 1.00 98.62 214 ASP A C 1
ATOM 1703 O O . ASP A 1 214 ? -18.238 2.465 14.326 1.00 98.62 214 ASP A O 1
ATOM 1707 N N . ILE A 1 215 ? -16.511 1.842 15.644 1.00 98.81 215 ILE A N 1
ATOM 1708 C CA . ILE A 1 215 ? -15.427 2.166 14.715 1.00 98.81 215 ILE A CA 1
ATOM 1709 C C . ILE A 1 215 ? -14.431 1.002 14.692 1.00 98.81 215 ILE A C 1
ATOM 1711 O O . ILE A 1 215 ? -13.922 0.581 15.731 1.00 98.81 215 ILE A O 1
ATOM 1715 N N . LEU A 1 216 ? -14.135 0.492 13.501 1.00 98.62 216 LEU A N 1
ATOM 1716 C CA . LEU A 1 216 ? -13.084 -0.485 13.241 1.00 98.62 216 LEU A CA 1
ATOM 1717 C C . LEU A 1 216 ? -11.913 0.228 12.564 1.00 98.62 216 LEU A C 1
ATOM 1719 O O . LEU A 1 216 ? -12.099 0.859 11.528 1.00 98.62 216 LEU A O 1
ATOM 1723 N N . VAL A 1 217 ? -10.716 0.134 13.136 1.00 98.88 217 VAL A N 1
ATOM 1724 C CA . VAL A 1 217 ? -9.496 0.758 12.609 1.00 98.88 217 VAL A CA 1
ATOM 1725 C C . VAL A 1 217 ? -8.491 -0.330 12.255 1.00 98.88 217 VAL A C 1
ATOM 1727 O O . VAL A 1 217 ? -8.244 -1.231 13.053 1.00 98.88 217 VAL A O 1
ATOM 1730 N N . SER A 1 218 ? -7.884 -0.245 11.078 1.00 98.75 218 SER A N 1
ATOM 1731 C CA . SER A 1 218 ? -6.845 -1.173 10.634 1.00 98.75 218 SER A CA 1
ATOM 1732 C C . SER A 1 218 ? -5.822 -0.470 9.751 1.00 98.75 218 SER A C 1
ATOM 1734 O O . SER A 1 218 ? -6.142 0.520 9.099 1.00 98.75 218 SER A O 1
ATOM 1736 N N . GLU A 1 219 ? -4.608 -1.004 9.702 1.00 98.31 219 GLU A N 1
ATOM 1737 C CA . GLU A 1 219 ? -3.588 -0.645 8.715 1.00 98.31 219 GLU A CA 1
ATOM 1738 C C . GLU A 1 219 ? -2.963 -1.963 8.257 1.00 98.31 219 GLU A C 1
ATOM 1740 O O . GLU A 1 219 ? -2.102 -2.528 8.922 1.00 98.31 219 GLU A O 1
ATOM 1745 N N . LEU A 1 220 ? -3.554 -2.519 7.199 1.00 98.31 220 LEU A N 1
ATOM 1746 C CA . LEU A 1 220 ? -3.226 -3.825 6.613 1.00 98.31 220 LEU A CA 1
ATOM 1747 C C . LEU A 1 220 ? -2.904 -3.658 5.119 1.00 98.31 220 LEU A C 1
ATOM 1749 O O . LEU A 1 220 ? -3.212 -4.538 4.311 1.00 98.31 220 LEU A O 1
ATOM 1753 N N . LEU A 1 221 ? -2.439 -2.464 4.736 1.00 98.50 221 LEU A N 1
ATOM 1754 C CA . LEU A 1 221 ? -2.269 -2.076 3.344 1.00 98.50 221 LEU A CA 1
ATOM 1755 C C . LEU A 1 221 ? -0.832 -2.339 2.917 1.00 98.50 221 LEU A C 1
ATOM 1757 O O . LEU A 1 221 ? 0.115 -1.891 3.559 1.00 98.50 221 LEU A O 1
ATOM 1761 N N . GLY A 1 222 ? -0.671 -2.999 1.777 1.00 98.25 222 GLY A N 1
ATOM 1762 C CA . GLY A 1 222 ? 0.628 -3.074 1.122 1.00 98.25 222 GLY A CA 1
ATOM 1763 C C . GLY A 1 222 ? 0.806 -1.972 0.076 1.00 98.25 222 GLY A C 1
ATOM 1764 O O . GLY A 1 222 ? -0.082 -1.161 -0.180 1.00 98.25 222 GLY A O 1
ATOM 1765 N N . SER A 1 223 ? 1.950 -1.987 -0.608 1.00 98.50 223 SER A N 1
ATOM 1766 C CA . SER A 1 223 ? 2.281 -1.046 -1.692 1.00 98.50 223 SER A CA 1
ATOM 1767 C C . SER A 1 223 ? 1.300 -1.038 -2.875 1.00 98.50 223 SER A C 1
ATOM 1769 O O . SER A 1 223 ? 1.328 -0.121 -3.692 1.00 98.50 223 SER A O 1
ATOM 1771 N N . PHE A 1 224 ? 0.451 -2.058 -2.985 1.00 98.75 224 PHE A N 1
ATOM 1772 C CA . PHE A 1 224 ? -0.614 -2.185 -3.977 1.00 98.75 224 PHE A CA 1
ATOM 1773 C C . PHE A 1 224 ? -2.008 -2.186 -3.332 1.00 98.75 224 PHE A C 1
ATOM 1775 O O . PHE A 1 224 ? -2.955 -2.710 -3.907 1.00 98.75 224 PHE A O 1
ATOM 1782 N N . GLY A 1 225 ? -2.138 -1.645 -2.118 1.00 98.56 225 GLY A N 1
ATOM 1783 C CA . GLY A 1 225 ? -3.387 -1.561 -1.366 1.00 98.56 225 GLY A CA 1
ATOM 1784 C C . GLY A 1 225 ? -3.793 -2.911 -0.783 1.00 98.56 225 GLY A C 1
ATOM 1785 O O . GLY A 1 225 ? -3.642 -3.150 0.410 1.00 98.56 225 GLY A O 1
ATOM 1786 N N . ASP A 1 226 ? -4.276 -3.823 -1.625 1.00 98.62 226 ASP A N 1
ATOM 1787 C CA . ASP A 1 226 ? -4.867 -5.095 -1.202 1.00 98.62 226 ASP A CA 1
ATOM 1788 C C . ASP A 1 226 ? -3.884 -6.282 -1.116 1.00 98.62 226 ASP A C 1
ATOM 1790 O O . ASP A 1 226 ? -4.286 -7.382 -0.721 1.00 98.62 226 ASP A O 1
ATOM 1794 N N . ASN A 1 227 ? -2.599 -6.079 -1.440 1.00 98.56 227 ASN A N 1
ATOM 1795 C CA . ASN A 1 227 ? -1.599 -7.155 -1.535 1.00 98.56 227 ASN A CA 1
ATOM 1796 C C . ASN A 1 227 ? -1.145 -7.747 -0.191 1.00 98.56 227 ASN A C 1
ATOM 1798 O O . ASN A 1 227 ? -0.426 -8.742 -0.190 1.00 98.56 227 ASN A O 1
ATOM 1802 N N . GLU A 1 228 ? -1.566 -7.165 0.932 1.00 98.44 228 GLU A N 1
ATOM 1803 C CA . GLU A 1 228 ? -1.390 -7.719 2.285 1.00 98.44 228 GLU A CA 1
ATOM 1804 C C . GLU A 1 228 ? -2.693 -8.316 2.851 1.00 98.44 228 GLU A C 1
ATOM 1806 O O . GLU A 1 228 ? -2.804 -8.609 4.040 1.00 98.44 228 GLU A O 1
ATOM 1811 N N . LEU A 1 229 ? -3.671 -8.568 1.973 1.00 98.38 229 LEU A N 1
ATOM 1812 C CA . LEU A 1 229 ? -4.927 -9.269 2.268 1.00 98.38 229 LEU A CA 1
ATOM 1813 C C . LEU A 1 229 ? -5.859 -8.514 3.226 1.00 98.38 229 LEU A C 1
ATOM 1815 O O . LEU A 1 229 ? -6.682 -9.124 3.913 1.00 98.38 229 LEU A O 1
ATOM 1819 N N . SER A 1 230 ? -5.778 -7.177 3.232 1.00 98.62 230 SER A N 1
ATOM 1820 C CA . SER A 1 230 ? -6.748 -6.318 3.923 1.00 98.62 230 SER A CA 1
ATOM 1821 C C . SER A 1 230 ? -8.207 -6.696 3.613 1.00 98.62 230 SER A C 1
ATOM 1823 O O . SER A 1 230 ? -8.967 -6.797 4.578 1.00 98.62 230 SER A O 1
ATOM 1825 N N . PRO A 1 231 ? -8.621 -6.983 2.354 1.00 98.12 231 PRO A N 1
ATOM 1826 C CA . PRO A 1 231 ? -10.007 -7.356 2.076 1.00 98.12 231 PRO A CA 1
ATOM 1827 C C . PRO A 1 231 ? -10.458 -8.597 2.852 1.00 98.12 231 PRO A C 1
ATOM 1829 O O . PRO A 1 231 ? -11.455 -8.551 3.561 1.00 98.12 231 PRO A O 1
ATOM 1832 N N . GLU A 1 232 ? -9.690 -9.688 2.798 1.00 97.44 232 GLU A N 1
ATOM 1833 C CA . GLU A 1 232 ? -10.034 -10.943 3.476 1.00 97.44 232 GLU A CA 1
ATOM 1834 C C . GLU A 1 232 ? -10.019 -10.813 5.007 1.00 97.44 232 GLU A C 1
ATOM 1836 O O . GLU A 1 232 ? -10.823 -11.440 5.703 1.00 97.44 232 GLU A O 1
ATOM 1841 N N . CYS A 1 233 ? -9.096 -10.013 5.543 1.00 98.00 233 CYS A N 1
ATOM 1842 C CA . CYS A 1 233 ? -9.015 -9.727 6.972 1.00 98.00 233 CYS A CA 1
ATOM 1843 C C . CYS A 1 233 ? -10.242 -8.944 7.458 1.00 98.00 233 CYS A C 1
ATOM 1845 O O . CYS A 1 233 ? -10.877 -9.338 8.443 1.00 98.00 233 CYS A O 1
ATOM 1847 N N . LEU A 1 234 ? -10.598 -7.867 6.751 1.00 97.81 234 LEU A N 1
ATOM 1848 C CA . LEU A 1 234 ? -11.699 -6.983 7.125 1.00 97.81 234 LEU A CA 1
ATOM 1849 C C . LEU A 1 234 ? -13.073 -7.595 6.856 1.00 97.81 234 LEU A C 1
ATOM 1851 O O . LEU A 1 234 ? -13.954 -7.424 7.694 1.00 97.81 234 LEU A O 1
ATOM 1855 N N . ASP A 1 235 ? -13.240 -8.398 5.803 1.00 95.62 235 ASP A N 1
ATOM 1856 C CA . ASP A 1 235 ? -14.461 -9.189 5.587 1.00 95.62 235 ASP A CA 1
ATOM 1857 C C . ASP A 1 235 ? -14.734 -10.116 6.782 1.00 95.62 235 ASP A C 1
ATOM 1859 O O . ASP A 1 235 ? -15.870 -10.249 7.244 1.00 95.62 235 ASP A O 1
ATOM 1863 N N . GLY A 1 236 ? -13.676 -10.724 7.333 1.00 95.00 236 GLY A N 1
ATOM 1864 C CA . GLY A 1 236 ? -13.764 -11.487 8.572 1.00 95.00 236 GLY A CA 1
ATOM 1865 C C . GLY A 1 236 ? -14.157 -10.594 9.747 1.00 95.00 236 GLY A C 1
ATOM 1866 O O . GLY A 1 236 ? -15.153 -10.864 10.423 1.00 95.00 236 GLY A O 1
ATOM 1867 N N . ALA A 1 237 ? -13.392 -9.531 10.001 1.00 96.12 237 ALA A N 1
ATOM 1868 C CA . ALA A 1 237 ? -13.587 -8.636 11.144 1.00 96.12 237 ALA A CA 1
ATOM 1869 C C . ALA A 1 237 ? -14.953 -7.920 11.150 1.00 96.12 237 ALA A C 1
ATOM 1871 O O . ALA A 1 237 ? -15.526 -7.665 12.209 1.00 96.12 237 ALA A O 1
ATOM 1872 N N . GLN A 1 238 ? -15.538 -7.661 9.980 1.00 93.88 238 GLN A N 1
ATOM 1873 C CA . GLN A 1 238 ? -16.817 -6.967 9.830 1.00 93.88 238 GLN A CA 1
ATOM 1874 C C . GLN A 1 238 ? -17.958 -7.622 10.616 1.00 93.88 238 GLN A C 1
ATOM 1876 O O . GLN A 1 238 ? -18.897 -6.940 11.031 1.00 93.88 238 GLN A O 1
ATOM 1881 N N . ARG A 1 239 ? -17.878 -8.931 10.894 1.00 93.31 239 ARG A N 1
ATOM 1882 C CA . ARG A 1 239 ? -18.880 -9.637 11.703 1.00 93.31 239 ARG A CA 1
ATOM 1883 C C . ARG A 1 239 ? -19.067 -9.046 13.095 1.00 93.31 239 ARG A C 1
ATOM 1885 O O . ARG A 1 239 ? -20.094 -9.331 13.697 1.00 93.31 239 ARG A O 1
ATOM 1892 N N . PHE A 1 240 ? -18.130 -8.260 13.625 1.00 94.75 240 PHE A N 1
ATOM 1893 C CA . PHE A 1 240 ? -18.279 -7.568 14.908 1.00 94.75 240 PHE A CA 1
ATOM 1894 C C . PHE A 1 240 ? -18.385 -6.041 14.788 1.00 94.75 240 PHE A C 1
ATOM 1896 O O . PHE A 1 240 ? -18.381 -5.356 15.803 1.00 94.75 240 PHE A O 1
ATOM 1903 N N . LEU A 1 241 ? -18.585 -5.499 13.587 1.00 97.69 241 LEU A N 1
ATOM 1904 C CA . LEU A 1 241 ? -18.972 -4.101 13.388 1.00 97.69 241 LEU A CA 1
ATOM 1905 C C . LEU A 1 241 ? -20.495 -3.938 13.569 1.00 97.69 241 LEU A C 1
ATOM 1907 O O . LEU A 1 241 ? -21.271 -4.843 13.234 1.00 97.69 241 LEU A O 1
ATOM 1911 N N . LYS A 1 242 ? -20.944 -2.809 14.132 1.00 97.88 242 LYS A N 1
ATOM 1912 C CA . LYS A 1 242 ? -22.372 -2.442 14.156 1.00 97.88 242 LYS A CA 1
ATOM 1913 C C . LYS A 1 242 ? -22.888 -2.185 12.724 1.00 97.88 242 LYS A C 1
ATOM 1915 O O . LYS A 1 242 ? -22.089 -1.839 11.857 1.00 97.88 242 LYS A O 1
ATOM 1920 N N . PRO A 1 243 ? -24.200 -2.319 12.448 1.00 96.12 243 PRO A N 1
ATOM 1921 C CA . PRO A 1 243 ? -24.755 -2.050 11.114 1.00 96.12 243 PRO A CA 1
ATOM 1922 C C . PRO A 1 243 ? -24.474 -0.636 10.586 1.00 96.12 243 PRO A C 1
ATOM 1924 O O . PRO A 1 243 ? -24.304 -0.452 9.387 1.00 96.12 243 PRO A O 1
ATOM 1927 N N . ASP A 1 244 ? -24.412 0.350 11.479 1.00 96.62 244 ASP A N 1
ATOM 1928 C CA . ASP A 1 244 ? -24.058 1.739 11.191 1.00 96.62 244 ASP A CA 1
ATOM 1929 C C . ASP A 1 244 ? -22.570 2.037 11.456 1.00 96.62 244 ASP A C 1
ATOM 1931 O O . ASP A 1 244 ? -22.157 3.194 11.398 1.00 96.62 244 ASP A O 1
ATOM 1935 N N . GLY A 1 245 ? -21.769 1.029 11.806 1.00 98.00 245 GLY A N 1
ATOM 1936 C CA . GLY A 1 245 ? -20.376 1.195 12.203 1.00 98.00 245 GLY A CA 1
ATOM 1937 C C . GLY A 1 245 ? -19.476 1.669 11.061 1.00 98.00 245 GLY A C 1
ATOM 1938 O O . GLY A 1 245 ? -19.750 1.444 9.882 1.00 98.00 245 GLY A O 1
ATOM 1939 N N . ILE A 1 246 ? -18.381 2.330 11.427 1.00 98.62 246 ILE A N 1
ATOM 1940 C CA . ILE A 1 246 ? -17.424 2.931 10.491 1.00 98.62 246 ILE A CA 1
ATOM 1941 C C . ILE A 1 246 ? -16.185 2.040 10.395 1.00 98.62 246 ILE A C 1
ATOM 1943 O O . ILE A 1 246 ? -15.646 1.626 11.418 1.00 98.62 246 ILE A O 1
ATOM 1947 N N . SER A 1 247 ? -15.702 1.783 9.179 1.00 98.75 247 SER A N 1
ATOM 1948 C CA . SER A 1 247 ? -14.368 1.215 8.952 1.00 98.75 247 SER A CA 1
ATOM 1949 C C . SER A 1 247 ? -13.388 2.315 8.556 1.00 98.75 247 SER A C 1
ATOM 1951 O O . SER A 1 247 ? -13.717 3.178 7.743 1.00 98.75 247 SER A O 1
ATOM 1953 N N . ILE A 1 248 ? -12.180 2.260 9.112 1.00 98.81 248 ILE A N 1
ATOM 1954 C CA . ILE A 1 248 ? -11.031 3.092 8.757 1.00 98.81 248 ILE A CA 1
ATOM 1955 C C . ILE A 1 248 ? -9.859 2.139 8.436 1.00 98.81 248 ILE A C 1
ATOM 1957 O O . ILE A 1 248 ? -9.372 1.467 9.348 1.00 98.81 248 ILE A O 1
ATOM 1961 N N . PRO A 1 249 ? -9.386 2.049 7.179 1.00 98.69 249 PRO A N 1
ATOM 1962 C CA . PRO A 1 249 ? -9.856 2.796 6.017 1.00 98.69 249 PRO A CA 1
ATOM 1963 C C . PRO A 1 249 ? -11.280 2.427 5.587 1.00 98.69 249 PRO A C 1
ATOM 1965 O O . PRO A 1 249 ? -11.741 1.298 5.780 1.00 98.69 249 PRO A O 1
ATOM 1968 N N . SER A 1 250 ? -11.952 3.401 4.977 1.00 98.50 250 SER A N 1
ATOM 1969 C CA . SER A 1 250 ? -13.271 3.234 4.360 1.00 98.50 250 SER A CA 1
ATOM 1970 C C . SER A 1 250 ? -13.178 2.628 2.961 1.00 98.50 250 SER A C 1
ATOM 1972 O O . SER A 1 250 ? -14.032 1.842 2.563 1.00 98.50 250 SER A O 1
ATOM 1974 N N . SER A 1 251 ? -12.119 2.942 2.214 1.00 98.69 251 SER A N 1
ATOM 1975 C CA . SER A 1 251 ? -11.832 2.318 0.926 1.00 98.69 251 SER A CA 1
ATOM 1976 C C . SER A 1 251 ? -10.379 2.504 0.526 1.00 98.69 251 SER A C 1
ATOM 1978 O O . SER A 1 251 ? -9.685 3.379 1.041 1.00 98.69 251 SER A O 1
ATOM 1980 N N . TYR A 1 252 ? -9.929 1.713 -0.436 1.00 98.81 252 TYR A N 1
ATOM 1981 C CA . TYR A 1 252 ? -8.638 1.892 -1.087 1.00 98.81 252 TYR A CA 1
ATOM 1982 C C . TYR A 1 252 ? -8.679 1.373 -2.518 1.00 98.81 252 TYR A C 1
ATOM 1984 O O . TYR A 1 252 ? -9.415 0.432 -2.828 1.00 98.81 252 TYR A O 1
ATOM 1992 N N . THR A 1 253 ? -7.870 1.999 -3.366 1.00 98.88 253 THR A N 1
ATOM 1993 C CA . THR A 1 253 ? -7.749 1.697 -4.790 1.00 98.88 253 THR A CA 1
ATOM 1994 C C . THR A 1 253 ? -6.283 1.518 -5.154 1.00 98.88 253 THR A C 1
ATOM 1996 O O . THR A 1 253 ? -5.440 2.336 -4.785 1.00 98.88 253 THR A O 1
ATOM 1999 N N . SER A 1 254 ? -5.971 0.443 -5.873 1.00 98.88 254 SER A N 1
ATOM 2000 C CA . SER A 1 254 ? -4.652 0.213 -6.460 1.00 98.88 254 SER A CA 1
ATOM 2001 C C . SER A 1 254 ? -4.540 0.867 -7.834 1.00 98.88 254 SER A C 1
ATOM 2003 O O . SER A 1 254 ? -5.532 1.002 -8.545 1.00 98.88 254 SER A O 1
ATOM 2005 N N . PHE A 1 255 ? -3.331 1.272 -8.219 1.00 98.88 255 PHE A N 1
ATOM 2006 C CA . PHE A 1 255 ? -3.058 1.933 -9.499 1.00 98.88 255 PHE A CA 1
ATOM 2007 C C . PHE A 1 255 ? -1.842 1.313 -10.162 1.00 98.88 255 PHE A C 1
ATOM 2009 O O . PHE A 1 255 ? -0.902 0.953 -9.459 1.00 98.88 255 PHE A O 1
ATOM 2016 N N . ILE A 1 256 ? -1.799 1.257 -11.494 1.00 98.81 256 ILE A N 1
ATOM 2017 C CA . ILE A 1 256 ? -0.577 0.909 -12.230 1.00 98.81 256 ILE A CA 1
ATOM 2018 C C . ILE A 1 256 ? -0.240 1.940 -13.300 1.00 98.81 256 ILE A C 1
ATOM 2020 O O . ILE A 1 256 ? -1.124 2.575 -13.866 1.00 98.81 256 ILE A O 1
ATOM 2024 N N . GLN A 1 257 ? 1.048 2.049 -13.621 1.00 98.00 257 GLN A N 1
ATOM 2025 C CA . GLN A 1 257 ? 1.537 2.763 -14.799 1.00 98.00 257 GLN A CA 1
ATOM 2026 C C . GLN A 1 257 ? 2.627 1.952 -15.525 1.00 98.00 257 GLN A C 1
ATOM 2028 O O . GLN A 1 257 ? 3.467 1.325 -14.865 1.00 98.00 257 GLN A O 1
ATOM 2033 N N . PRO A 1 258 ? 2.666 1.962 -16.868 1.00 98.50 258 PRO A N 1
ATOM 2034 C CA . PRO A 1 258 ? 3.716 1.298 -17.633 1.00 98.50 258 PRO A CA 1
ATOM 2035 C C . PRO A 1 258 ? 5.061 2.017 -17.474 1.00 98.50 258 PRO A C 1
ATOM 2037 O O . PRO A 1 258 ? 5.139 3.249 -17.522 1.00 98.50 258 PRO A O 1
ATOM 2040 N N . VAL A 1 259 ? 6.143 1.246 -17.313 1.00 98.50 259 VAL A N 1
ATOM 2041 C CA . VAL A 1 259 ? 7.493 1.799 -17.129 1.00 98.50 259 VAL A CA 1
ATOM 2042 C C . VAL A 1 259 ? 8.548 1.153 -18.026 1.00 98.50 259 VAL A C 1
ATOM 2044 O O . VAL A 1 259 ? 8.562 -0.057 -18.280 1.00 98.50 259 VAL A O 1
ATOM 2047 N N . THR A 1 260 ? 9.506 1.977 -18.451 1.00 98.31 260 THR A N 1
ATOM 2048 C CA . THR A 1 260 ? 10.813 1.521 -18.931 1.00 98.31 260 THR A CA 1
ATOM 2049 C C . THR A 1 260 ? 11.751 1.401 -17.734 1.00 98.31 260 THR A C 1
ATOM 2051 O O . THR A 1 260 ? 12.037 2.400 -17.076 1.00 98.31 260 THR A O 1
ATOM 2054 N N . ALA A 1 261 ? 12.238 0.192 -17.450 1.00 98.00 261 ALA A N 1
ATOM 2055 C CA . ALA A 1 261 ? 13.024 -0.108 -16.252 1.00 98.00 261 ALA A CA 1
ATOM 2056 C C . ALA A 1 261 ? 14.112 -1.162 -16.529 1.00 98.00 261 ALA A C 1
ATOM 2058 O O . ALA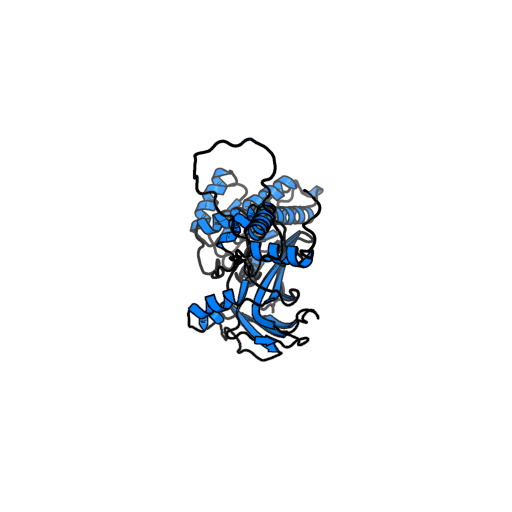 A 1 261 ? 14.137 -2.234 -15.926 1.00 98.00 261 ALA A O 1
ATOM 2059 N N . SER A 1 262 ? 15.022 -0.875 -17.465 1.00 97.50 262 SER A N 1
ATOM 2060 C CA . SER A 1 262 ? 16.034 -1.844 -17.916 1.00 97.50 262 SER A CA 1
ATOM 2061 C C . SER A 1 262 ? 16.957 -2.341 -16.802 1.00 97.50 262 SER A C 1
ATOM 2063 O O . SER A 1 262 ? 17.334 -3.509 -16.816 1.00 97.50 262 SER A O 1
ATOM 2065 N N . LYS A 1 263 ? 17.301 -1.491 -15.822 1.00 96.38 263 LYS A N 1
ATOM 2066 C CA . LYS A 1 263 ? 18.081 -1.917 -14.649 1.00 96.38 263 LYS A CA 1
ATOM 2067 C C . LYS A 1 263 ? 17.330 -2.994 -13.860 1.00 96.38 263 LYS A C 1
ATOM 2069 O O . LYS A 1 263 ? 17.861 -4.085 -13.706 1.00 96.38 263 LYS A O 1
ATOM 2074 N N . LEU A 1 264 ? 16.095 -2.706 -13.434 1.00 98.06 264 LEU A N 1
ATOM 2075 C CA . LEU A 1 264 ? 15.276 -3.645 -12.656 1.00 98.06 264 LEU A CA 1
ATOM 2076 C C . LEU A 1 264 ? 15.052 -4.953 -13.417 1.00 98.06 264 LEU A C 1
ATOM 2078 O O . LEU A 1 264 ? 15.176 -6.030 -12.848 1.00 98.06 264 LEU A O 1
ATOM 2082 N N . HIS A 1 265 ? 14.781 -4.867 -14.722 1.00 98.31 265 HIS A N 1
ATOM 2083 C CA . HIS A 1 265 ? 14.625 -6.051 -15.568 1.00 98.31 265 HIS A CA 1
ATOM 2084 C C . HIS A 1 265 ? 15.888 -6.918 -15.589 1.00 98.31 265 HIS A C 1
ATOM 2086 O O . HIS A 1 265 ? 15.797 -8.135 -15.444 1.00 98.31 265 HIS A O 1
ATOM 2092 N N . ASN A 1 266 ? 17.068 -6.303 -15.720 1.00 97.94 266 ASN A N 1
ATOM 2093 C CA . ASN A 1 266 ? 18.343 -7.018 -15.689 1.00 97.94 266 ASN A CA 1
ATOM 2094 C C . ASN A 1 266 ? 18.645 -7.630 -14.315 1.00 97.94 266 ASN A C 1
ATOM 2096 O O . ASN A 1 266 ? 19.166 -8.744 -14.269 1.00 97.94 266 ASN A O 1
ATOM 2100 N N . ASP A 1 267 ? 18.295 -6.941 -13.226 1.00 97.62 267 ASP A N 1
ATOM 2101 C CA . ASP A 1 267 ? 18.454 -7.454 -11.863 1.00 97.62 267 ASP A CA 1
ATOM 2102 C C . ASP A 1 267 ? 17.599 -8.721 -11.669 1.00 97.62 267 ASP A C 1
ATOM 2104 O O . ASP A 1 267 ? 18.119 -9.753 -11.253 1.00 97.62 267 ASP A O 1
ATOM 2108 N N . ILE A 1 268 ? 16.332 -8.705 -12.104 1.00 97.75 268 ILE A N 1
ATOM 2109 C CA . ILE A 1 268 ? 15.446 -9.888 -12.098 1.00 97.75 268 ILE A CA 1
ATOM 2110 C C . ILE A 1 268 ? 16.010 -10.996 -12.997 1.00 97.75 268 ILE A C 1
ATOM 2112 O O . ILE A 1 268 ? 16.089 -12.161 -12.608 1.00 97.75 268 ILE A O 1
ATOM 2116 N N . LYS A 1 269 ? 16.472 -10.640 -14.202 1.00 97.19 269 LYS A N 1
ATOM 2117 C CA . LYS A 1 269 ? 17.057 -11.589 -15.160 1.00 97.19 269 LYS A CA 1
ATOM 2118 C C . LYS A 1 269 ? 18.278 -12.319 -14.599 1.00 97.19 269 LYS A C 1
ATOM 2120 O O . LYS A 1 269 ? 18.532 -13.458 -14.999 1.00 97.19 269 LYS A O 1
ATOM 2125 N N . ALA A 1 270 ? 19.033 -11.694 -13.695 1.00 97.19 270 ALA A N 1
ATOM 2126 C CA . ALA A 1 270 ? 20.225 -12.281 -13.093 1.00 97.19 270 ALA A CA 1
ATOM 2127 C C . ALA A 1 270 ? 19.927 -13.542 -12.261 1.00 97.19 270 ALA A C 1
ATOM 2129 O O . ALA A 1 270 ? 20.814 -14.388 -12.131 1.00 97.19 270 ALA A O 1
ATOM 2130 N N . HIS A 1 271 ? 18.685 -13.716 -11.789 1.00 95.50 271 HIS A N 1
ATOM 2131 C CA . HIS A 1 271 ? 18.229 -14.925 -11.092 1.00 95.50 271 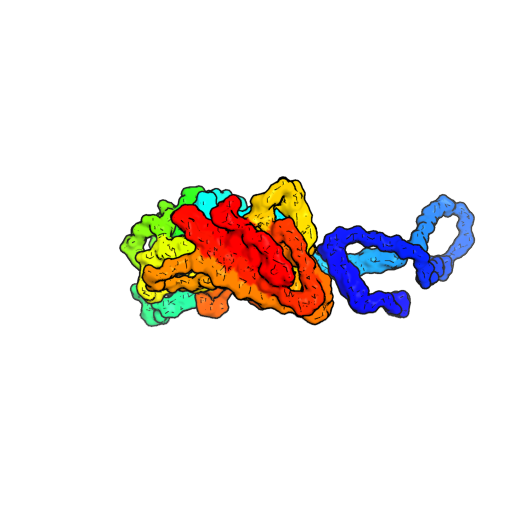HIS A CA 1
ATOM 2132 C C . HIS A 1 271 ? 18.093 -16.147 -12.017 1.00 95.50 271 HIS A C 1
ATOM 2134 O O . HIS A 1 271 ? 18.201 -17.281 -11.561 1.00 95.50 271 HIS A O 1
ATOM 2140 N N . LYS A 1 272 ? 17.967 -15.930 -13.337 1.00 94.25 272 LYS A N 1
ATOM 2141 C CA . LYS A 1 272 ? 17.920 -16.977 -14.380 1.00 94.25 272 LYS A CA 1
ATOM 2142 C C . LYS A 1 272 ? 16.752 -17.966 -14.256 1.00 94.25 272 LYS A C 1
ATOM 2144 O O . LYS A 1 272 ? 16.845 -19.080 -14.769 1.00 94.25 272 LYS A O 1
ATOM 2149 N N . ASP A 1 273 ? 15.635 -17.549 -13.670 1.00 94.31 273 ASP A N 1
ATOM 2150 C CA . ASP A 1 273 ? 14.399 -18.331 -13.637 1.00 94.31 273 ASP A CA 1
ATOM 2151 C C . ASP A 1 273 ? 13.161 -17.487 -13.982 1.00 94.31 273 ASP A C 1
ATOM 2153 O O . ASP A 1 273 ? 13.225 -16.266 -14.137 1.00 94.31 273 ASP A O 1
ATOM 2157 N N . ILE A 1 274 ? 12.036 -18.174 -14.188 1.00 94.69 274 ILE A N 1
ATOM 2158 C CA . ILE A 1 274 ? 10.759 -17.550 -14.554 1.00 94.69 274 ILE A CA 1
ATOM 2159 C C . ILE A 1 274 ? 10.034 -17.009 -13.319 1.00 94.69 274 ILE A C 1
ATOM 2161 O O . ILE A 1 274 ? 9.347 -15.999 -13.441 1.00 94.69 274 ILE A O 1
ATOM 2165 N N . ALA A 1 275 ? 10.199 -17.639 -12.153 1.00 95.88 275 ALA A N 1
ATOM 2166 C CA . ALA A 1 275 ? 9.474 -17.291 -10.933 1.00 95.88 275 ALA A CA 1
ATOM 2167 C C . ALA A 1 275 ? 9.741 -15.838 -10.516 1.00 95.88 275 ALA A C 1
ATOM 2169 O O . ALA A 1 275 ? 8.810 -15.114 -10.168 1.00 95.88 275 ALA A O 1
ATOM 2170 N N . HIS A 1 276 ? 10.979 -15.357 -10.671 1.00 97.25 276 HIS A N 1
ATOM 2171 C CA . HIS A 1 276 ? 11.316 -13.959 -10.392 1.00 97.25 276 HIS A CA 1
ATOM 2172 C C . HIS A 1 276 ? 10.650 -12.973 -11.372 1.00 97.25 276 HIS A C 1
ATOM 2174 O O . HIS A 1 276 ? 10.344 -11.845 -11.012 1.00 97.25 276 HIS A O 1
ATOM 2180 N N . PHE A 1 277 ? 10.335 -13.380 -12.605 1.00 97.62 277 PHE A N 1
ATOM 2181 C CA . PHE A 1 277 ? 9.520 -12.564 -13.518 1.00 97.62 277 PHE A CA 1
ATOM 2182 C C . PHE A 1 277 ? 8.009 -12.709 -13.299 1.00 97.62 277 PHE A C 1
ATOM 2184 O O . PHE A 1 277 ? 7.230 -11.994 -13.923 1.00 97.62 277 PHE A O 1
ATOM 2191 N N . GLU A 1 278 ? 7.583 -13.643 -12.456 1.00 98.06 278 GLU A N 1
ATOM 2192 C CA . GLU A 1 278 ? 6.186 -13.863 -12.069 1.00 98.06 278 GLU A CA 1
ATOM 2193 C C . GLU A 1 278 ? 5.929 -13.451 -10.612 1.00 98.06 278 GLU A C 1
ATOM 2195 O O . GLU A 1 278 ? 4.877 -13.745 -10.055 1.00 98.06 278 GLU A O 1
ATOM 2200 N N . THR A 1 279 ? 6.865 -12.703 -10.023 1.00 96.44 279 THR A N 1
ATOM 2201 C CA . THR A 1 279 ? 6.779 -12.132 -8.678 1.00 96.44 279 THR A CA 1
ATOM 2202 C C . THR A 1 279 ? 6.749 -10.609 -8.765 1.00 96.44 279 THR A C 1
ATOM 2204 O O . THR A 1 279 ? 7.434 -10.009 -9.593 1.00 96.44 279 THR A O 1
ATOM 2207 N N . ALA A 1 280 ? 5.945 -9.977 -7.913 1.00 98.06 280 ALA A N 1
ATOM 2208 C CA . ALA A 1 280 ? 5.930 -8.528 -7.757 1.00 98.06 280 ALA A CA 1
ATOM 2209 C C . ALA A 1 280 ? 6.929 -8.093 -6.671 1.00 98.06 280 ALA A C 1
ATOM 2211 O O . ALA A 1 280 ? 7.106 -8.804 -5.684 1.00 98.06 280 ALA A O 1
ATOM 2212 N N . TYR A 1 281 ? 7.549 -6.922 -6.824 1.00 98.62 281 TYR A N 1
ATOM 2213 C CA . TYR A 1 281 ? 8.608 -6.442 -5.923 1.00 98.62 281 TYR A CA 1
ATOM 2214 C C . TYR A 1 281 ? 8.312 -5.061 -5.362 1.00 98.62 281 TYR A C 1
ATOM 2216 O O . TYR A 1 281 ? 7.979 -4.161 -6.122 1.00 98.62 281 TYR A O 1
ATOM 2224 N N . VAL A 1 282 ? 8.519 -4.848 -4.066 1.00 98.38 282 VAL A N 1
ATOM 2225 C CA . VAL A 1 282 ? 8.556 -3.499 -3.486 1.00 98.38 282 VAL A CA 1
ATOM 2226 C C . VAL A 1 282 ? 9.901 -2.857 -3.827 1.00 98.38 282 VAL A C 1
ATOM 2228 O O . VAL A 1 282 ? 10.955 -3.452 -3.599 1.00 98.38 282 VAL A O 1
ATOM 2231 N N . VAL A 1 283 ? 9.890 -1.653 -4.401 1.00 97.56 283 VAL A N 1
ATOM 2232 C CA . VAL A 1 283 ? 11.110 -0.988 -4.877 1.00 97.56 283 VAL A CA 1
ATOM 2233 C C . VAL A 1 283 ? 10.966 0.533 -4.898 1.00 97.56 283 VAL A C 1
ATOM 2235 O O . VAL A 1 283 ? 10.003 1.081 -5.438 1.00 97.56 283 VAL A O 1
ATOM 2238 N N . LYS A 1 284 ? 11.970 1.254 -4.380 1.00 96.38 284 LYS A N 1
ATOM 2239 C CA . LYS A 1 284 ? 12.077 2.704 -4.595 1.00 96.38 284 LYS A CA 1
ATOM 2240 C C . LYS A 1 284 ? 12.538 2.953 -6.032 1.00 96.38 284 LYS A C 1
ATOM 2242 O O . LYS A 1 284 ? 13.733 2.956 -6.321 1.00 96.38 284 LYS A O 1
ATOM 2247 N N . LEU A 1 285 ? 11.581 3.137 -6.937 1.00 95.69 285 LEU A N 1
ATOM 2248 C CA . LEU A 1 285 ? 11.837 3.402 -8.355 1.00 95.69 285 LEU A CA 1
ATOM 2249 C C . LEU A 1 285 ? 12.684 4.671 -8.530 1.00 95.69 285 LEU A C 1
ATOM 2251 O O . LEU A 1 285 ? 12.256 5.751 -8.121 1.00 95.69 285 LEU A O 1
ATOM 2255 N N . HIS A 1 286 ? 13.856 4.542 -9.160 1.00 93.81 286 HIS A N 1
ATOM 2256 C CA . HIS A 1 286 ? 14.778 5.657 -9.400 1.00 93.81 286 HIS A CA 1
ATOM 2257 C C . HIS A 1 286 ? 15.171 5.768 -10.876 1.00 93.81 286 HIS A C 1
ATOM 2259 O O . HIS A 1 286 ? 14.868 6.770 -11.520 1.00 93.81 286 HIS A O 1
ATOM 2265 N N . ARG A 1 287 ? 15.791 4.734 -11.461 1.00 93.12 287 ARG A N 1
ATOM 2266 C CA . ARG A 1 287 ? 16.238 4.736 -12.870 1.00 93.12 287 ARG A CA 1
ATOM 2267 C C . ARG A 1 287 ? 15.170 4.177 -13.805 1.00 93.12 287 ARG A C 1
ATOM 2269 O O . ARG A 1 287 ? 15.388 3.171 -14.486 1.00 93.12 287 ARG A O 1
ATOM 2276 N N . VAL A 1 288 ? 14.017 4.841 -13.834 1.00 95.50 288 VAL A N 1
ATOM 2277 C CA . VAL A 1 288 ? 12.875 4.453 -14.671 1.00 95.50 288 VAL A CA 1
ATOM 2278 C C . VAL A 1 288 ? 12.333 5.626 -15.479 1.00 95.50 288 VAL A C 1
ATOM 2280 O O . VAL A 1 288 ? 12.364 6.766 -15.024 1.00 95.50 288 VAL A O 1
ATOM 2283 N N . ALA A 1 289 ? 11.783 5.335 -16.656 1.00 95.44 289 ALA A N 1
ATOM 2284 C CA . ALA A 1 289 ? 10.921 6.268 -17.378 1.00 95.44 289 ALA A CA 1
ATOM 2285 C C . ALA A 1 289 ? 9.464 5.809 -17.255 1.00 95.44 289 ALA A C 1
ATOM 2287 O O . ALA A 1 289 ? 9.148 4.646 -17.518 1.00 95.44 289 ALA A O 1
ATOM 2288 N N . ARG A 1 290 ? 8.592 6.725 -16.827 1.00 95.94 290 ARG A N 1
ATOM 2289 C CA . ARG A 1 290 ? 7.142 6.519 -16.714 1.00 95.94 290 ARG A CA 1
ATOM 2290 C C . ARG A 1 290 ? 6.516 6.866 -18.057 1.00 95.94 290 ARG A C 1
ATOM 2292 O O . ARG A 1 290 ? 6.768 7.953 -18.563 1.00 95.94 290 ARG A O 1
ATOM 2299 N N . LEU A 1 291 ? 5.780 5.928 -18.644 1.00 96.62 291 LEU A N 1
ATOM 2300 C CA . LEU A 1 291 ? 5.350 6.024 -20.044 1.00 96.62 291 LEU A CA 1
ATOM 2301 C C . LEU A 1 291 ? 3.946 6.614 -20.210 1.00 96.62 291 LEU A C 1
ATOM 2303 O O . LEU A 1 291 ? 3.637 7.152 -21.263 1.00 96.62 291 LEU A O 1
ATOM 2307 N N . ALA A 1 292 ? 3.108 6.517 -19.181 1.00 96.19 292 ALA A N 1
ATOM 2308 C CA . ALA A 1 292 ? 1.763 7.079 -19.148 1.00 96.19 292 ALA A CA 1
ATOM 2309 C C . ALA A 1 292 ? 1.363 7.377 -17.690 1.00 96.19 292 ALA A C 1
ATOM 2311 O O . ALA A 1 292 ? 1.988 6.822 -16.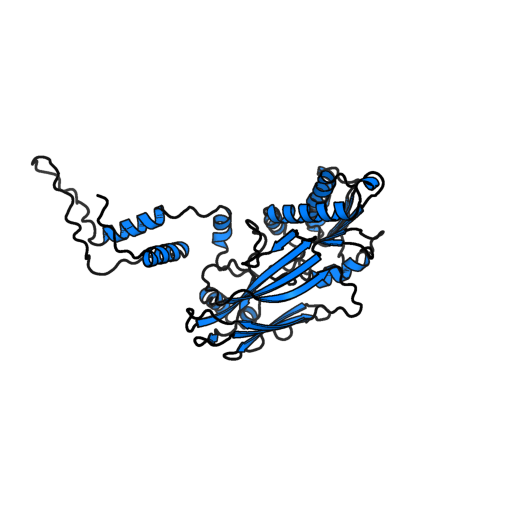779 1.00 96.19 292 ALA A O 1
ATOM 2312 N N . PRO A 1 293 ? 0.347 8.228 -17.448 1.00 96.69 293 PRO A N 1
ATOM 2313 C CA . PRO A 1 293 ? -0.202 8.438 -16.111 1.00 96.69 293 PRO A CA 1
ATOM 2314 C C . PRO A 1 293 ? -0.732 7.134 -15.483 1.00 96.69 293 PRO A C 1
ATOM 2316 O O . PRO A 1 293 ? -1.205 6.260 -16.218 1.00 96.69 293 PRO A O 1
ATOM 2319 N N . PRO A 1 294 ? -0.693 6.998 -14.144 1.00 98.06 294 PRO A N 1
ATOM 2320 C CA . PRO A 1 294 ? -1.314 5.878 -13.445 1.00 98.06 294 PRO A CA 1
ATOM 2321 C C . PRO A 1 294 ? -2.817 5.765 -13.720 1.00 98.06 294 PRO A C 1
ATOM 2323 O O . PRO A 1 294 ? -3.513 6.772 -13.830 1.00 98.06 294 PRO A O 1
ATOM 2326 N N . GLN A 1 295 ? -3.318 4.532 -13.800 1.00 98.62 295 GLN A N 1
ATOM 2327 C CA . GLN A 1 295 ? -4.748 4.219 -13.893 1.00 98.62 295 GLN A CA 1
ATOM 2328 C C . GLN A 1 295 ? -5.161 3.261 -12.775 1.00 98.62 295 GLN A C 1
ATOM 2330 O O . GLN A 1 295 ? -4.366 2.415 -12.361 1.00 98.62 295 GLN A O 1
ATOM 2335 N N . GLU A 1 296 ? -6.403 3.400 -12.308 1.00 98.62 296 GLU A N 1
ATOM 2336 C CA . GLU A 1 296 ? -7.014 2.552 -11.279 1.00 98.62 296 GLU A CA 1
ATOM 2337 C C . GLU A 1 296 ? -7.095 1.085 -11.723 1.00 98.62 296 GLU A C 1
ATOM 2339 O O . GLU A 1 296 ? -7.394 0.786 -12.878 1.00 98.62 296 GLU A O 1
ATOM 2344 N N . VAL A 1 297 ? -6.854 0.158 -10.795 1.00 98.69 297 VAL A N 1
ATOM 2345 C CA . VAL A 1 297 ? -6.871 -1.289 -11.043 1.00 98.69 297 VAL A CA 1
ATOM 2346 C C . VAL A 1 297 ? -7.984 -1.957 -10.249 1.00 98.69 297 VAL A C 1
ATOM 2348 O O . VAL A 1 297 ? -8.965 -2.413 -10.840 1.00 98.69 297 VAL A O 1
ATOM 2351 N N . PHE A 1 298 ? -7.851 -2.027 -8.922 1.00 98.69 298 PHE A N 1
ATOM 2352 C CA . PHE A 1 298 ? -8.822 -2.674 -8.041 1.00 98.69 298 PHE A CA 1
ATOM 2353 C C . PHE A 1 298 ? -9.188 -1.770 -6.872 1.00 98.69 298 PHE A C 1
ATOM 2355 O O . PHE A 1 298 ? -8.306 -1.238 -6.204 1.00 98.69 298 PHE A O 1
ATOM 2362 N N . SER A 1 299 ? -10.486 -1.677 -6.584 1.00 98.44 299 SER A N 1
ATOM 2363 C CA . SER A 1 299 ? -11.010 -0.948 -5.429 1.00 98.44 299 SER A CA 1
ATOM 2364 C C . SER A 1 299 ? -11.739 -1.877 -4.464 1.00 98.44 299 SER A C 1
ATOM 2366 O O . SER A 1 299 ? -12.451 -2.808 -4.871 1.00 98.44 299 SER A O 1
ATOM 2368 N N . PHE A 1 300 ? -11.583 -1.588 -3.175 1.00 98.50 300 PHE A N 1
ATOM 2369 C CA . PHE A 1 300 ? -12.263 -2.259 -2.071 1.00 98.50 300 PHE A CA 1
ATOM 2370 C C . PHE A 1 300 ? -12.826 -1.209 -1.119 1.00 98.50 300 PHE A C 1
ATOM 2372 O O . PHE A 1 300 ? -12.179 -0.196 -0.863 1.00 98.50 300 PHE A O 1
ATOM 2379 N N . ALA A 1 301 ? -14.027 -1.458 -0.606 1.00 97.88 301 ALA A N 1
ATOM 2380 C CA . ALA A 1 301 ? -14.717 -0.583 0.330 1.00 97.88 301 ALA A CA 1
ATOM 2381 C C . ALA A 1 301 ? -15.148 -1.382 1.559 1.00 97.88 301 ALA A C 1
ATOM 2383 O O . ALA A 1 301 ? -15.540 -2.543 1.436 1.00 97.88 301 ALA A O 1
ATOM 2384 N N . HIS A 1 302 ? -15.087 -0.738 2.718 1.00 97.75 302 HIS A N 1
ATOM 2385 C CA . HIS A 1 302 ? -15.347 -1.320 4.025 1.00 97.75 302 HIS A CA 1
ATOM 2386 C C . HIS A 1 302 ? -16.283 -0.398 4.820 1.00 97.75 302 HIS A C 1
ATOM 2388 O O . HIS A 1 302 ? -16.020 0.802 4.908 1.00 97.75 302 HIS A O 1
ATOM 2394 N N . PRO A 1 303 ? -17.355 -0.923 5.437 1.00 96.19 303 PRO A N 1
ATOM 2395 C CA . PRO A 1 303 ? -17.801 -2.314 5.380 1.00 96.19 303 PRO A CA 1
ATOM 2396 C C . PRO A 1 303 ? -18.425 -2.708 4.028 1.00 96.19 303 PRO A C 1
ATOM 2398 O O . PRO A 1 303 ? -19.096 -1.919 3.365 1.00 96.19 303 PRO A O 1
ATOM 2401 N N . ASN A 1 304 ? -18.257 -3.973 3.653 1.00 90.50 304 ASN A N 1
ATOM 2402 C CA . ASN A 1 304 ? -18.877 -4.616 2.506 1.00 90.50 304 ASN A CA 1
ATOM 2403 C C . ASN A 1 304 ? -20.009 -5.558 2.947 1.00 90.50 304 ASN A C 1
ATOM 2405 O O . ASN A 1 304 ? -19.799 -6.733 3.246 1.00 90.50 304 ASN A O 1
ATOM 2409 N N . PHE A 1 305 ? -21.247 -5.064 2.965 1.00 86.12 305 PHE A N 1
ATOM 2410 C CA . PHE A 1 305 ? -22.416 -5.857 3.373 1.00 86.12 305 PHE A CA 1
ATOM 2411 C C . PHE A 1 305 ? -23.004 -6.744 2.261 1.00 86.12 305 PHE A C 1
ATOM 2413 O O . PHE A 1 305 ? -24.087 -7.307 2.430 1.00 86.12 305 PHE A O 1
ATOM 2420 N N . SER A 1 306 ? -22.335 -6.875 1.110 1.00 87.88 306 SER A N 1
ATOM 2421 C CA . SER A 1 306 ? -22.854 -7.691 0.013 1.00 87.88 306 SER A CA 1
ATOM 2422 C C . SER A 1 306 ? -22.763 -9.189 0.348 1.00 87.88 306 SER A C 1
ATOM 2424 O O . SER A 1 306 ? -21.663 -9.718 0.498 1.00 87.88 306 SER A O 1
ATOM 2426 N N . PRO A 1 307 ? -23.885 -9.937 0.380 1.00 75.75 307 PRO A N 1
ATOM 2427 C CA . PRO A 1 307 ? -23.886 -11.364 0.725 1.00 75.75 307 PRO A CA 1
ATOM 2428 C C . PRO A 1 307 ? -23.232 -12.251 -0.346 1.00 75.75 307 PRO A C 1
ATOM 2430 O O . PRO A 1 307 ? -23.018 -13.439 -0.124 1.00 75.75 307 PRO A O 1
ATOM 2433 N N . LYS A 1 308 ? -22.948 -11.691 -1.529 1.00 81.44 308 LYS A N 1
ATOM 2434 C CA . LYS A 1 308 ? -22.242 -12.347 -2.640 1.00 81.44 308 LYS A CA 1
ATOM 2435 C C . LYS A 1 308 ? -20.907 -11.663 -2.940 1.00 81.44 308 LYS A C 1
ATOM 2437 O O . LYS A 1 308 ? -20.402 -11.781 -4.056 1.00 81.44 308 LYS A O 1
ATOM 2442 N N . ALA A 1 309 ? -20.376 -10.900 -1.982 1.00 84.00 309 ALA A N 1
ATOM 2443 C CA . ALA A 1 309 ? -19.070 -10.285 -2.113 1.00 84.00 309 ALA A CA 1
ATOM 2444 C C . ALA A 1 309 ? -18.027 -11.354 -2.448 1.00 84.00 309 ALA A C 1
ATOM 2446 O O . ALA A 1 309 ? -17.903 -12.376 -1.778 1.00 84.00 309 ALA A O 1
ATOM 2447 N N . THR A 1 310 ? -17.284 -11.108 -3.516 1.00 93.62 310 THR A N 1
ATOM 2448 C CA . THR A 1 310 ? -16.041 -11.807 -3.810 1.00 93.62 310 THR A CA 1
ATOM 2449 C C . THR A 1 310 ? -14.944 -10.767 -3.827 1.00 93.62 310 THR A C 1
ATOM 2451 O O . THR A 1 310 ? -15.197 -9.632 -4.232 1.00 93.62 310 THR A O 1
ATOM 2454 N N . ASN A 1 311 ? -13.735 -11.148 -3.432 1.00 97.06 311 ASN A N 1
ATOM 2455 C CA . ASN A 1 311 ? -12.549 -10.311 -3.587 1.00 97.06 311 ASN A CA 1
ATOM 2456 C C . ASN A 1 311 ? -11.767 -10.640 -4.865 1.00 97.06 311 ASN A C 1
ATOM 2458 O O . ASN A 1 311 ? -10.704 -10.067 -5.089 1.00 97.06 311 ASN A O 1
ATOM 2462 N N . GLN A 1 312 ? -12.289 -11.523 -5.726 1.00 97.62 312 GLN A N 1
ATOM 2463 C CA . GLN A 1 312 ? -11.735 -11.725 -7.064 1.00 97.62 312 GLN A CA 1
ATOM 2464 C C . GLN A 1 312 ? -12.013 -10.504 -7.938 1.00 97.62 312 GLN A C 1
ATOM 2466 O O . GLN A 1 312 ? -13.099 -9.915 -7.883 1.00 97.62 312 GLN A O 1
ATOM 2471 N N . ARG A 1 313 ? -11.035 -10.110 -8.748 1.00 98.19 313 ARG A N 1
ATOM 2472 C CA . ARG A 1 313 ? -11.143 -8.949 -9.635 1.00 98.19 313 ARG A CA 1
ATOM 2473 C C . ARG A 1 313 ? -10.506 -9.243 -10.982 1.00 98.19 313 ARG A C 1
ATOM 2475 O O . ARG A 1 313 ? -9.576 -10.038 -11.086 1.00 98.19 313 ARG A O 1
ATOM 2482 N N . TYR A 1 314 ? -10.996 -8.548 -11.995 1.00 98.56 314 TYR A N 1
ATOM 2483 C CA . TYR A 1 314 ? -10.417 -8.507 -13.324 1.00 98.56 314 TYR A CA 1
ATOM 2484 C C . TYR A 1 314 ? -10.589 -7.102 -13.886 1.00 98.56 314 TYR A C 1
ATOM 2486 O O . TYR A 1 314 ? -11.666 -6.523 -13.744 1.00 98.56 314 TYR A O 1
ATOM 2494 N N . THR A 1 315 ? -9.558 -6.576 -14.538 1.00 98.62 315 THR A N 1
ATOM 2495 C CA . THR A 1 315 ? -9.655 -5.324 -15.285 1.00 98.62 315 THR A CA 1
ATOM 2496 C C . THR A 1 315 ? -8.804 -5.358 -16.552 1.00 98.62 315 THR A C 1
ATOM 2498 O O . THR A 1 315 ? -7.815 -6.093 -16.644 1.00 98.62 315 THR A O 1
ATOM 2501 N N . LYS A 1 316 ? -9.210 -4.544 -17.528 1.00 98.50 316 LYS A N 1
ATOM 2502 C CA . LYS A 1 316 ? -8.449 -4.221 -18.735 1.00 98.50 316 LYS A CA 1
ATOM 2503 C C . LYS A 1 316 ? -8.153 -2.733 -18.710 1.00 98.50 316 LYS A C 1
ATOM 2505 O O . LYS A 1 316 ? -9.070 -1.938 -18.527 1.00 98.50 316 LYS A O 1
ATOM 2510 N N . LEU A 1 317 ? -6.900 -2.376 -18.934 1.00 98.56 317 LEU A N 1
ATOM 2511 C CA . LEU A 1 317 ? -6.438 -0.996 -18.930 1.00 98.56 317 LEU A CA 1
ATOM 2512 C C . LEU A 1 317 ? -5.765 -0.701 -20.260 1.00 98.56 317 LEU A C 1
ATOM 2514 O O . LEU A 1 317 ? -5.035 -1.544 -20.788 1.00 98.56 317 LEU A O 1
ATOM 2518 N N . GLN A 1 318 ? -6.017 0.492 -20.786 1.00 98.50 318 GLN A N 1
ATOM 2519 C CA . GLN A 1 318 ? -5.419 0.978 -22.021 1.00 98.50 318 GLN A CA 1
ATOM 2520 C C . GLN A 1 318 ? -4.682 2.280 -21.724 1.00 98.50 318 GLN A C 1
ATOM 2522 O O . GLN A 1 318 ? -5.285 3.264 -21.300 1.00 98.50 318 GLN A O 1
ATOM 2527 N N . PHE A 1 319 ? -3.370 2.278 -21.938 1.00 98.19 319 PHE A N 1
ATOM 2528 C CA . PHE A 1 319 ? -2.514 3.438 -21.741 1.00 98.19 319 PHE A CA 1
ATOM 2529 C C . PHE A 1 319 ? -2.160 4.059 -23.085 1.00 98.19 319 PHE A C 1
ATOM 2531 O O . PHE A 1 319 ? -1.540 3.411 -23.929 1.00 98.19 319 PHE A O 1
ATOM 2538 N N . GLU A 1 320 ? -2.512 5.332 -23.236 1.00 96.19 320 GLU A N 1
ATOM 2539 C CA . GLU A 1 320 ? -2.047 6.173 -24.332 1.00 96.19 320 GLU A CA 1
ATOM 2540 C C . GLU A 1 320 ? -0.732 6.843 -23.932 1.00 96.19 320 GLU A C 1
ATOM 2542 O O . GLU A 1 320 ? -0.616 7.415 -22.843 1.00 96.19 320 GLU A O 1
ATOM 2547 N N . LEU A 1 321 ? 0.270 6.755 -24.805 1.00 93.69 321 LEU A N 1
ATOM 2548 C CA . LEU A 1 321 ? 1.568 7.383 -24.578 1.00 93.69 321 LEU A CA 1
ATOM 2549 C C . LEU A 1 321 ? 1.504 8.859 -25.007 1.00 93.69 321 LEU A C 1
ATOM 2551 O O . LEU A 1 321 ? 0.885 9.169 -26.029 1.00 93.69 321 LEU A O 1
ATOM 2555 N N . PRO A 1 322 ? 2.169 9.781 -24.286 1.00 91.56 322 PRO A N 1
ATOM 2556 C CA . PRO A 1 322 ? 2.346 11.156 -24.745 1.00 91.56 322 PRO A CA 1
ATOM 2557 C C . PRO A 1 322 ? 2.979 11.215 -26.143 1.00 91.56 322 PRO A C 1
ATOM 2559 O O . PRO A 1 322 ? 3.893 10.441 -26.441 1.00 91.56 322 PRO A O 1
ATOM 2562 N N . GLN A 1 323 ? 2.522 12.152 -26.984 1.00 85.69 323 GLN A N 1
ATOM 2563 C CA . GLN A 1 323 ? 2.926 12.273 -28.397 1.00 85.69 323 GLN A CA 1
ATOM 2564 C C . GLN A 1 323 ? 4.445 12.417 -28.599 1.00 85.69 323 GLN A C 1
ATOM 2566 O O . GLN A 1 323 ? 4.982 12.001 -29.621 1.00 85.69 323 GLN A O 1
ATOM 2571 N N . ASP A 1 324 ? 5.152 12.983 -27.624 1.00 87.56 324 ASP A N 1
ATOM 2572 C CA . ASP A 1 324 ? 6.596 13.218 -27.637 1.00 87.56 324 ASP A CA 1
ATOM 2573 C C . ASP A 1 324 ? 7.437 12.031 -27.129 1.00 87.56 324 ASP A C 1
ATOM 2575 O O . ASP A 1 324 ? 8.666 12.083 -27.181 1.00 87.56 324 ASP A O 1
ATOM 2579 N N . THR A 1 325 ? 6.807 10.935 -26.689 1.00 88.12 325 THR A N 1
ATOM 2580 C CA . THR A 1 325 ? 7.510 9.746 -26.169 1.00 88.12 325 THR A CA 1
ATOM 2581 C C . THR A 1 325 ? 8.278 8.992 -27.261 1.00 88.12 325 THR A C 1
ATOM 2583 O O . THR A 1 325 ? 9.322 8.393 -26.992 1.00 88.12 325 THR A O 1
ATOM 2586 N N . GLY A 1 326 ? 7.777 9.007 -28.502 1.00 91.81 326 GLY A N 1
ATOM 2587 C CA . GLY A 1 326 ? 8.284 8.157 -29.580 1.00 91.81 326 GLY A CA 1
ATOM 2588 C C . GLY A 1 326 ? 8.074 6.663 -29.290 1.00 91.81 326 GLY A C 1
ATOM 2589 O O . GLY A 1 326 ? 7.140 6.274 -28.592 1.00 91.81 326 GLY A O 1
ATOM 2590 N N . SER A 1 327 ? 8.941 5.800 -29.830 1.00 95.00 327 SER A N 1
ATOM 2591 C CA . SER A 1 327 ? 8.909 4.361 -29.526 1.00 95.00 327 SER A CA 1
ATOM 2592 C C . SER A 1 327 ? 9.682 4.021 -28.252 1.00 95.00 327 SER A C 1
ATOM 2594 O O . SER A 1 327 ? 10.777 4.548 -28.045 1.00 95.00 327 SER A O 1
ATOM 2596 N N . CYS A 1 328 ? 9.198 3.064 -27.460 1.00 96.25 328 CYS A N 1
ATOM 2597 C CA . CYS A 1 328 ? 9.818 2.694 -26.183 1.00 96.25 328 CYS A CA 1
ATOM 2598 C C . CYS A 1 328 ? 9.810 1.178 -25.908 1.00 96.25 328 CYS A C 1
ATOM 2600 O O . CYS A 1 328 ? 9.268 0.381 -26.674 1.00 96.25 328 CYS A O 1
ATOM 2602 N N . LEU A 1 329 ? 10.417 0.776 -24.783 1.00 97.88 329 LEU A N 1
ATOM 2603 C CA . LEU A 1 329 ? 10.397 -0.597 -24.269 1.00 97.88 329 LEU A CA 1
ATOM 2604 C C . LEU A 1 329 ? 9.702 -0.660 -22.907 1.00 97.88 329 LEU A C 1
ATOM 2606 O O . LEU A 1 329 ? 10.219 -0.157 -21.909 1.00 97.88 329 LEU A O 1
ATOM 2610 N N . VAL A 1 330 ? 8.584 -1.372 -22.831 1.00 98.50 330 VAL A N 1
ATOM 2611 C CA . VAL A 1 330 ? 7.901 -1.647 -21.563 1.00 98.50 330 VAL A CA 1
ATOM 2612 C C . VAL A 1 330 ? 8.578 -2.832 -20.889 1.00 98.50 330 VAL A C 1
ATOM 2614 O O . VAL A 1 330 ? 8.681 -3.911 -21.468 1.00 98.50 330 VAL A O 1
ATOM 2617 N N . HIS A 1 331 ? 9.047 -2.635 -19.660 1.00 98.75 331 HIS A N 1
ATOM 2618 C CA . HIS A 1 331 ? 9.708 -3.682 -18.872 1.00 98.75 331 HIS A CA 1
ATOM 2619 C C . HIS A 1 331 ? 8.798 -4.257 -17.779 1.00 98.75 331 HIS A C 1
ATOM 2621 O O . HIS A 1 331 ? 9.101 -5.307 -17.215 1.00 98.75 331 HIS A O 1
ATOM 2627 N N . GLY A 1 332 ? 7.702 -3.566 -17.474 1.00 98.56 332 GLY A N 1
ATOM 2628 C CA . GLY A 1 332 ? 6.765 -3.909 -16.418 1.00 98.56 332 GLY A CA 1
ATOM 2629 C C . GLY A 1 332 ? 5.875 -2.726 -16.064 1.00 98.56 332 GLY A C 1
ATOM 2630 O O . GLY A 1 332 ? 5.854 -1.711 -16.769 1.00 98.56 332 GLY A O 1
ATOM 2631 N N . PHE A 1 333 ? 5.180 -2.862 -14.943 1.00 98.88 333 PHE A N 1
ATOM 2632 C CA . PHE A 1 333 ? 4.247 -1.874 -14.424 1.00 98.88 333 PHE A CA 1
ATOM 2633 C C . PHE A 1 333 ? 4.638 -1.488 -13.003 1.00 98.88 333 PHE A C 1
ATOM 2635 O O . PHE A 1 333 ? 4.865 -2.353 -12.159 1.00 98.88 333 PHE A O 1
ATOM 2642 N N . ALA A 1 334 ? 4.728 -0.189 -12.743 1.00 98.81 334 ALA A N 1
ATOM 2643 C CA . ALA A 1 334 ? 4.840 0.323 -11.388 1.00 98.81 334 ALA A CA 1
ATOM 2644 C C . ALA A 1 334 ? 3.440 0.429 -10.785 1.00 98.81 334 ALA A C 1
ATOM 2646 O O . ALA A 1 334 ? 2.556 1.000 -11.419 1.00 98.81 334 ALA A O 1
ATOM 2647 N N . GLY A 1 335 ? 3.256 -0.131 -9.595 1.00 98.75 335 GLY A N 1
ATOM 2648 C CA . GLY A 1 335 ? 2.010 -0.155 -8.853 1.00 98.75 335 GLY A CA 1
ATOM 2649 C C . GLY A 1 335 ? 2.046 0.730 -7.609 1.00 98.75 335 GLY A C 1
ATOM 2650 O O . GLY A 1 335 ? 3.085 0.872 -6.957 1.00 98.75 335 GLY A O 1
ATOM 2651 N N . TYR A 1 336 ? 0.891 1.300 -7.294 1.00 98.69 336 TYR A N 1
ATOM 2652 C CA . TYR A 1 336 ? 0.652 2.241 -6.204 1.00 98.69 336 TYR A CA 1
ATOM 2653 C C . TYR A 1 336 ? -0.694 1.947 -5.541 1.00 98.69 336 TYR A C 1
ATOM 2655 O O . TYR A 1 336 ? -1.450 1.090 -6.009 1.00 98.69 336 TYR A O 1
ATOM 2663 N N . PHE A 1 337 ? -1.026 2.716 -4.507 1.00 98.69 337 PHE A N 1
ATOM 2664 C CA . PHE A 1 337 ? -2.375 2.780 -3.962 1.00 98.69 337 PHE A CA 1
ATOM 2665 C C . PHE A 1 337 ? -2.707 4.184 -3.440 1.00 98.69 337 PHE A C 1
ATOM 2667 O O . PHE A 1 337 ? -1.802 4.959 -3.113 1.00 98.69 337 PHE A O 1
ATOM 2674 N N . ASP A 1 338 ? -4.000 4.460 -3.312 1.00 98.56 338 ASP A N 1
ATOM 2675 C CA . ASP A 1 338 ? -4.556 5.550 -2.508 1.00 98.56 338 ASP A CA 1
ATOM 2676 C C . ASP A 1 338 ? -5.712 5.003 -1.660 1.00 98.56 338 ASP A C 1
ATOM 2678 O O . ASP A 1 338 ? -6.504 4.175 -2.122 1.00 98.56 338 ASP A O 1
ATOM 2682 N N . ALA A 1 339 ? -5.762 5.397 -0.391 1.00 98.69 339 ALA A N 1
ATOM 2683 C CA . ALA A 1 339 ? -6.723 4.928 0.592 1.00 98.69 339 ALA A CA 1
ATOM 2684 C C . ALA A 1 339 ? -7.480 6.100 1.204 1.00 98.69 339 ALA A C 1
ATOM 2686 O O . ALA A 1 339 ? -6.894 6.973 1.843 1.00 98.69 339 ALA A O 1
ATOM 2687 N N . VAL A 1 340 ? -8.805 6.058 1.108 1.00 98.75 340 VAL A N 1
ATOM 2688 C CA . VAL A 1 340 ? -9.684 6.964 1.840 1.00 98.75 340 VAL A CA 1
ATOM 2689 C C . VAL A 1 340 ? -9.846 6.410 3.248 1.00 98.75 340 VAL A C 1
ATOM 2691 O O . VAL A 1 340 ? -10.556 5.422 3.474 1.00 98.75 340 VAL A O 1
ATOM 2694 N N . LEU A 1 341 ? -9.197 7.056 4.215 1.00 98.75 341 LEU A N 1
ATOM 2695 C CA . LEU A 1 341 ? -9.319 6.686 5.617 1.00 98.75 341 LEU A CA 1
ATOM 2696 C C . LEU A 1 341 ? -10.735 6.971 6.111 1.00 98.75 341 LEU A C 1
ATOM 2698 O O . LEU A 1 341 ? -11.435 6.054 6.531 1.00 98.75 341 LEU A O 1
ATOM 2702 N N . TYR A 1 342 ? -11.156 8.233 6.018 1.00 98.69 342 TYR A N 1
ATOM 2703 C CA . TYR A 1 342 ? -12.497 8.670 6.387 1.00 98.69 342 TYR A CA 1
ATOM 2704 C C . TYR A 1 342 ? -12.824 10.027 5.750 1.00 98.69 342 TYR A C 1
ATOM 2706 O O . TYR A 1 342 ? -12.128 11.016 5.998 1.00 98.69 342 TYR A O 1
ATOM 2714 N N . LYS A 1 343 ? -13.904 10.085 4.958 1.00 97.94 343 LYS A N 1
ATOM 2715 C CA . LYS A 1 343 ? -14.339 11.282 4.211 1.00 97.94 343 LYS A CA 1
ATOM 2716 C C . LYS A 1 343 ? -13.199 11.870 3.360 1.00 97.94 343 LYS A C 1
ATOM 2718 O O . LYS A 1 343 ? -12.753 11.230 2.421 1.00 97.94 343 LYS A O 1
ATOM 2723 N N . ASP A 1 344 ? -12.739 13.079 3.668 1.00 97.31 344 ASP A N 1
ATOM 2724 C CA . ASP A 1 344 ? -11.673 13.796 2.958 1.00 97.31 344 ASP A CA 1
ATOM 2725 C C . ASP A 1 344 ? -10.258 13.434 3.442 1.00 97.31 344 ASP A C 1
ATOM 2727 O O . ASP A 1 344 ? -9.269 13.921 2.898 1.00 97.31 344 ASP A O 1
ATOM 2731 N N . VAL A 1 345 ? -10.131 12.603 4.481 1.00 98.44 345 VAL A N 1
ATOM 2732 C CA . VAL A 1 345 ? -8.826 12.146 4.965 1.00 98.44 345 VAL A CA 1
ATOM 2733 C C . VAL A 1 345 ? -8.408 10.918 4.170 1.00 98.44 345 VAL A C 1
ATOM 2735 O O . VAL A 1 345 ? -9.039 9.867 4.280 1.00 98.44 345 VAL A O 1
ATOM 2738 N N . HIS A 1 346 ? -7.322 11.045 3.415 1.00 97.50 346 HIS A N 1
ATOM 2739 C CA . HIS A 1 346 ? -6.717 9.956 2.656 1.00 97.50 346 HIS A CA 1
ATOM 2740 C C . HIS A 1 346 ? -5.240 9.779 3.022 1.00 97.50 346 HIS A C 1
ATOM 2742 O O . HIS A 1 346 ? -4.628 10.659 3.640 1.00 97.50 346 HIS A O 1
ATOM 2748 N N . LEU A 1 347 ? -4.677 8.633 2.658 1.00 97.75 347 LEU A N 1
ATOM 2749 C CA . LEU A 1 347 ? -3.239 8.463 2.519 1.00 97.75 347 LEU A CA 1
ATOM 2750 C C . LEU A 1 347 ? -2.931 7.559 1.329 1.00 97.75 347 LEU A C 1
ATOM 2752 O O . LEU A 1 347 ? -3.724 6.685 0.994 1.00 97.75 347 LEU A O 1
ATOM 2756 N N . GLY A 1 348 ? -1.780 7.743 0.699 1.00 97.44 348 GLY A N 1
ATOM 2757 C CA . GLY A 1 348 ? -1.448 6.999 -0.508 1.00 97.44 348 GLY A CA 1
ATOM 2758 C C . GLY A 1 348 ? -0.081 7.337 -1.072 1.00 97.44 348 GLY A C 1
ATOM 2759 O O . GLY A 1 348 ? 0.537 8.342 -0.712 1.00 97.44 348 GLY A O 1
ATOM 2760 N N . ILE A 1 349 ? 0.374 6.475 -1.975 1.00 97.56 349 ILE A N 1
ATOM 2761 C CA . ILE A 1 349 ? 1.622 6.631 -2.734 1.00 97.56 349 ILE A CA 1
ATOM 2762 C C . ILE A 1 349 ? 1.374 6.816 -4.234 1.00 97.56 349 ILE A C 1
ATOM 2764 O O . ILE A 1 349 ? 2.326 6.803 -5.018 1.00 97.56 349 ILE A O 1
ATOM 2768 N N . GLU A 1 350 ? 0.111 6.948 -4.650 1.00 96.50 350 GLU A N 1
ATOM 2769 C CA . GLU A 1 350 ? -0.243 7.308 -6.021 1.00 96.50 350 GLU A CA 1
ATOM 2770 C C . GLU A 1 350 ? 0.408 8.664 -6.374 1.00 96.50 350 GLU A C 1
ATOM 2772 O O . GLU A 1 350 ? 0.298 9.610 -5.599 1.00 96.50 350 GLU A O 1
ATOM 2777 N N . PRO A 1 351 ? 1.163 8.780 -7.481 1.00 93.31 351 PRO A N 1
ATOM 2778 C CA . PRO A 1 351 ? 1.961 9.972 -7.777 1.00 93.31 351 PRO A CA 1
ATOM 2779 C C . PRO A 1 351 ? 1.223 11.322 -7.809 1.00 93.31 351 PRO A C 1
ATOM 2781 O O . PRO A 1 351 ? 1.850 12.336 -7.504 1.00 93.31 351 PRO A O 1
ATOM 2784 N N . ASN A 1 352 ? -0.055 11.361 -8.189 1.00 92.69 352 ASN A N 1
ATOM 2785 C CA . ASN A 1 352 ? -0.860 12.580 -8.293 1.00 92.69 352 ASN A CA 1
ATOM 2786 C C . ASN A 1 352 ? -1.521 12.971 -6.961 1.00 92.69 352 ASN A C 1
ATOM 2788 O O . ASN A 1 352 ? -1.727 14.160 -6.719 1.00 92.69 352 ASN A O 1
ATOM 2792 N N . THR A 1 353 ? -1.825 12.002 -6.092 1.00 92.62 353 THR A N 1
ATOM 2793 C CA . THR A 1 353 ? -2.422 12.213 -4.759 1.00 92.62 353 THR A CA 1
ATOM 2794 C C . THR A 1 353 ? -1.494 11.807 -3.610 1.00 92.62 353 THR A C 1
ATOM 2796 O O . THR A 1 353 ? -1.938 11.599 -2.484 1.00 92.62 353 THR A O 1
ATOM 2799 N N . CYS A 1 354 ? -0.189 11.697 -3.863 1.00 93.06 354 CYS A N 1
ATOM 2800 C CA . CYS A 1 354 ? 0.773 11.189 -2.889 1.00 93.06 354 CYS A CA 1
ATOM 2801 C C . CYS A 1 354 ? 0.724 11.993 -1.587 1.00 93.06 354 CYS A C 1
ATOM 2803 O O . CYS A 1 354 ? 0.756 13.226 -1.597 1.00 93.06 354 CYS A O 1
ATOM 2805 N N . THR A 1 355 ? 0.695 11.291 -0.455 1.00 95.00 355 THR A N 1
ATOM 2806 C CA . THR A 1 355 ? 0.760 11.933 0.860 1.00 95.00 355 THR A CA 1
ATOM 2807 C C . THR A 1 355 ? 2.164 12.493 1.090 1.00 95.00 355 THR A C 1
ATOM 2809 O O . THR A 1 355 ? 3.124 11.719 1.155 1.00 95.00 355 THR A O 1
ATOM 2812 N N . PRO A 1 356 ? 2.325 13.822 1.230 1.00 90.50 356 PRO A N 1
ATOM 2813 C CA . PRO A 1 356 ? 3.646 14.422 1.361 1.00 90.50 356 PRO A CA 1
ATOM 2814 C C . PRO A 1 356 ? 4.389 13.910 2.598 1.00 90.50 356 PRO A C 1
ATOM 2816 O O . PRO A 1 356 ? 3.814 13.828 3.681 1.00 90.50 356 PRO A O 1
ATOM 2819 N N . ASN A 1 357 ? 5.686 13.633 2.441 1.00 87.44 357 ASN A N 1
ATOM 2820 C CA . ASN A 1 357 ? 6.597 13.183 3.504 1.00 87.44 357 ASN A CA 1
ATOM 2821 C C . ASN A 1 357 ? 6.249 11.828 4.152 1.00 87.44 357 ASN A C 1
ATOM 2823 O O . ASN A 1 357 ? 6.782 11.503 5.211 1.00 87.44 357 ASN A O 1
ATOM 2827 N N . MET A 1 358 ? 5.380 11.033 3.525 1.00 91.44 358 MET A N 1
ATOM 2828 C CA . MET A 1 358 ? 5.113 9.654 3.927 1.00 91.44 358 MET A CA 1
ATOM 2829 C C . MET A 1 358 ? 6.130 8.715 3.263 1.00 91.44 358 MET A C 1
ATOM 2831 O O . MET A 1 358 ? 6.434 8.858 2.076 1.00 91.44 358 MET A O 1
ATOM 2835 N N . PHE A 1 359 ? 6.670 7.757 4.016 1.00 88.81 359 PHE A N 1
ATOM 2836 C CA . PHE A 1 359 ? 7.730 6.845 3.551 1.00 88.81 359 PHE A CA 1
ATOM 2837 C C . PHE A 1 359 ? 7.518 5.386 3.977 1.00 88.81 359 PHE A C 1
ATOM 2839 O O . PHE A 1 359 ? 8.392 4.546 3.770 1.00 88.81 359 PHE A O 1
ATOM 2846 N N . SER A 1 360 ? 6.346 5.065 4.530 1.00 90.06 360 SER A N 1
ATOM 2847 C CA . SER A 1 360 ? 5.959 3.702 4.918 1.00 90.06 360 SER A CA 1
ATOM 2848 C C . SER A 1 360 ? 5.920 2.718 3.746 1.00 90.06 360 SER A C 1
ATOM 2850 O O . SER A 1 360 ? 6.139 1.528 3.952 1.00 90.06 360 SER A O 1
ATOM 2852 N N . TRP A 1 361 ? 5.669 3.192 2.520 1.00 95.81 361 TRP A N 1
ATOM 2853 C CA . TRP A 1 361 ? 5.564 2.336 1.340 1.00 95.81 361 TRP A CA 1
ATOM 2854 C C . TRP A 1 361 ? 6.409 2.860 0.187 1.00 95.81 361 TRP A C 1
ATOM 2856 O O . TRP A 1 361 ? 6.310 4.020 -0.214 1.00 95.81 361 TRP A O 1
ATOM 2866 N N . PHE A 1 362 ? 7.180 1.961 -0.419 1.00 96.81 362 PHE A N 1
ATOM 2867 C CA . PHE A 1 362 ? 7.659 2.163 -1.781 1.00 96.81 362 PHE A CA 1
ATOM 2868 C C . PHE A 1 362 ? 6.671 1.574 -2.789 1.00 96.81 362 PHE A C 1
ATOM 2870 O O . PHE A 1 362 ? 5.901 0.686 -2.425 1.00 96.81 362 PHE A O 1
ATOM 2877 N N . PRO A 1 363 ? 6.696 2.021 -4.056 1.00 98.25 363 PRO A N 1
ATOM 2878 C CA . PRO A 1 363 ? 5.912 1.405 -5.121 1.00 98.25 363 PRO A CA 1
ATOM 2879 C C . PRO A 1 363 ? 6.185 -0.094 -5.256 1.00 98.25 363 PRO A C 1
ATOM 2881 O O . PRO A 1 363 ? 7.282 -0.569 -4.949 1.00 98.25 363 PRO A O 1
ATOM 2884 N N . ILE A 1 364 ? 5.202 -0.827 -5.769 1.00 98.75 364 ILE A N 1
ATOM 2885 C CA . ILE A 1 364 ? 5.392 -2.214 -6.198 1.00 98.75 364 ILE A CA 1
ATOM 2886 C C . ILE A 1 364 ? 5.753 -2.251 -7.693 1.00 98.75 364 ILE A C 1
ATOM 2888 O O . ILE A 1 364 ? 5.413 -1.342 -8.443 1.00 98.75 364 ILE A O 1
ATOM 2892 N N . PHE A 1 365 ? 6.448 -3.278 -8.162 1.00 98.88 365 PHE A N 1
ATOM 2893 C CA . PHE A 1 365 ? 6.818 -3.462 -9.561 1.00 98.88 365 PHE A CA 1
ATOM 2894 C C . PHE A 1 365 ? 6.394 -4.848 -10.039 1.00 98.88 365 PHE A C 1
ATOM 2896 O O . PHE A 1 365 ? 6.831 -5.853 -9.481 1.00 98.88 365 PHE A O 1
ATOM 2903 N N . PHE A 1 366 ? 5.566 -4.886 -11.085 1.00 98.81 366 PHE A N 1
ATOM 2904 C CA . PHE A 1 366 ? 5.115 -6.092 -11.779 1.00 98.81 366 PHE A CA 1
ATOM 2905 C C . PHE A 1 366 ? 5.914 -6.257 -13.079 1.00 98.81 366 PHE A C 1
ATOM 2907 O O . PHE A 1 366 ? 5.654 -5.542 -14.055 1.00 98.81 366 PHE A O 1
ATOM 2914 N N . PRO A 1 367 ? 6.917 -7.147 -13.119 1.00 98.56 367 PRO A N 1
ATOM 2915 C CA . PRO A 1 367 ? 7.802 -7.277 -14.268 1.00 98.56 367 PRO A CA 1
ATOM 2916 C C . PRO A 1 367 ? 7.144 -8.011 -15.444 1.00 98.56 367 PRO A C 1
ATOM 2918 O O . PRO A 1 367 ? 6.250 -8.836 -15.278 1.00 98.56 367 PRO A O 1
ATOM 2921 N N . LEU A 1 368 ? 7.631 -7.752 -16.658 1.00 98.56 368 LEU A N 1
ATOM 2922 C CA . LEU A 1 368 ? 7.370 -8.592 -17.828 1.00 98.56 368 LEU A CA 1
ATOM 2923 C C . LEU A 1 368 ? 8.564 -9.521 -18.073 1.00 98.56 368 LEU A C 1
ATOM 2925 O O . LEU A 1 368 ? 9.714 -9.075 -18.101 1.00 98.56 368 LEU A O 1
ATOM 2929 N N . ARG A 1 369 ? 8.305 -10.806 -18.350 1.00 97.06 369 ARG A N 1
ATOM 2930 C CA . ARG A 1 369 ? 9.353 -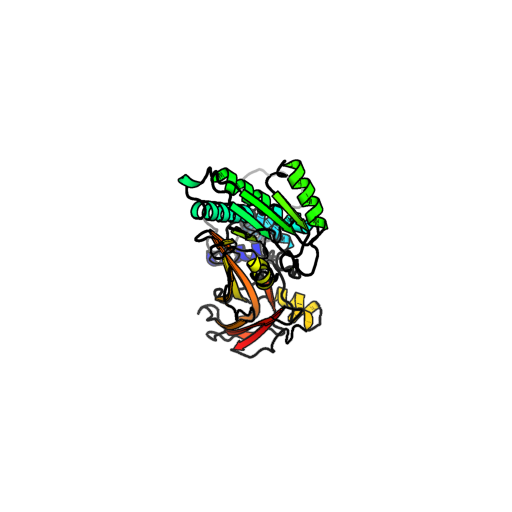11.796 -18.687 1.00 97.06 369 ARG A CA 1
ATOM 2931 C C . ARG A 1 369 ? 10.267 -11.329 -19.817 1.00 97.06 369 ARG A C 1
ATOM 2933 O O . ARG A 1 369 ? 11.474 -11.561 -19.794 1.00 97.06 369 ARG A O 1
ATOM 2940 N N . LYS A 1 370 ? 9.687 -10.690 -20.831 1.00 97.06 370 LYS A N 1
ATOM 2941 C CA . LYS A 1 370 ? 10.408 -10.095 -21.957 1.00 97.06 370 LYS A CA 1
ATOM 2942 C C . LYS A 1 370 ? 9.996 -8.630 -22.077 1.00 97.06 370 LYS A C 1
ATOM 2944 O O . LYS A 1 370 ? 8.795 -8.375 -22.023 1.00 97.06 370 LYS A O 1
ATOM 2949 N N . PRO A 1 371 ? 10.944 -7.695 -22.264 1.00 98.00 371 PRO A N 1
ATOM 2950 C CA . PRO A 1 371 ? 10.600 -6.320 -22.587 1.00 98.00 371 PRO A CA 1
ATOM 2951 C C . PRO A 1 371 ? 9.799 -6.271 -23.888 1.00 98.00 371 PRO A C 1
ATOM 2953 O O . PRO A 1 371 ? 10.109 -7.004 -24.832 1.00 98.00 371 PRO A O 1
ATOM 2956 N N . ILE A 1 372 ? 8.784 -5.415 -23.933 1.00 98.38 372 ILE A N 1
ATOM 2957 C CA . ILE A 1 372 ? 7.878 -5.296 -25.075 1.00 98.38 372 ILE A CA 1
ATOM 2958 C C . ILE A 1 372 ? 8.130 -3.972 -25.778 1.00 98.38 372 ILE A C 1
ATOM 2960 O O . ILE A 1 372 ? 8.057 -2.909 -25.165 1.00 98.38 372 ILE A O 1
ATOM 2964 N N . TYR A 1 373 ? 8.450 -4.055 -27.068 1.00 98.12 373 TYR A N 1
ATOM 2965 C CA . TYR A 1 373 ? 8.580 -2.888 -27.928 1.00 98.12 373 TYR A CA 1
ATOM 2966 C C . TYR A 1 373 ? 7.206 -2.299 -28.218 1.00 98.12 373 TYR A C 1
ATOM 2968 O O . TYR A 1 373 ? 6.302 -3.007 -28.661 1.00 98.12 373 TYR A O 1
ATOM 2976 N N . VAL A 1 374 ? 7.080 -1.000 -27.971 1.00 97.62 374 VAL A N 1
ATOM 2977 C CA . VAL A 1 374 ? 5.884 -0.219 -28.260 1.00 97.62 374 VAL A CA 1
ATOM 2978 C C . VAL A 1 374 ? 6.252 0.795 -29.336 1.00 97.62 374 VAL A C 1
ATOM 2980 O O . VAL A 1 374 ? 7.087 1.670 -29.076 1.00 97.62 374 VAL A O 1
ATOM 2983 N N . PRO A 1 375 ? 5.703 0.664 -30.559 1.00 95.94 375 PRO A N 1
ATOM 2984 C CA . PRO A 1 375 ? 5.877 1.675 -31.590 1.00 95.94 375 PRO A CA 1
ATOM 2985 C C . PRO A 1 375 ? 5.306 3.022 -31.136 1.00 95.94 375 PRO A C 1
ATOM 2987 O O . PRO A 1 375 ? 4.431 3.078 -30.272 1.00 95.94 375 PRO A O 1
ATOM 2990 N N . SER A 1 376 ? 5.787 4.108 -31.742 1.00 93.50 376 SER A N 1
ATOM 2991 C CA . SER A 1 376 ? 5.228 5.442 -31.497 1.00 93.50 376 SER A CA 1
ATOM 2992 C C . SER A 1 376 ? 3.717 5.439 -31.733 1.00 93.50 376 SER A C 1
ATOM 2994 O O . SER A 1 376 ? 3.249 4.774 -32.658 1.00 93.50 376 SER A O 1
ATOM 2996 N N . GLU A 1 377 ? 2.974 6.170 -30.899 1.00 88.44 377 GLU A N 1
ATOM 2997 C CA . GLU A 1 377 ? 1.511 6.330 -31.006 1.00 88.44 377 GLU A CA 1
ATOM 2998 C C . GLU A 1 377 ? 0.705 5.018 -30.896 1.00 88.44 377 GLU A C 1
ATOM 3000 O O . GLU A 1 377 ? -0.483 4.987 -31.203 1.00 88.44 377 GLU A O 1
ATOM 3005 N N . SER A 1 378 ? 1.330 3.917 -30.461 1.00 94.06 378 SER A N 1
ATOM 3006 C CA . SER A 1 378 ? 0.628 2.655 -30.216 1.00 94.06 378 SER A CA 1
ATOM 3007 C C . SER A 1 378 ? 0.185 2.555 -28.756 1.00 94.06 378 SER A C 1
ATOM 3009 O O . SER A 1 378 ? 1.023 2.740 -27.869 1.00 94.06 378 SER A O 1
ATOM 3011 N N . PRO A 1 379 ? -1.082 2.205 -28.478 1.00 95.94 379 PRO A N 1
ATOM 3012 C CA . PRO A 1 379 ? -1.549 2.042 -27.112 1.00 95.94 379 PRO A CA 1
ATOM 3013 C C . PRO A 1 379 ? -0.955 0.787 -26.466 1.00 95.94 379 PRO A C 1
ATOM 3015 O O . PRO A 1 379 ? -0.641 -0.203 -27.138 1.00 95.94 379 PRO A O 1
ATOM 3018 N N . ILE A 1 380 ? -0.852 0.810 -25.138 1.00 98.31 380 ILE A N 1
ATOM 3019 C CA . ILE A 1 380 ? -0.540 -0.373 -24.332 1.00 98.31 380 ILE A CA 1
ATOM 3020 C C . ILE A 1 380 ? -1.838 -0.888 -23.718 1.00 98.31 380 ILE A C 1
ATOM 3022 O O . ILE A 1 380 ? -2.414 -0.219 -22.865 1.00 98.31 380 ILE A O 1
ATOM 3026 N N . GLU A 1 381 ? -2.268 -2.090 -24.097 1.00 98.62 381 GLU A N 1
ATOM 3027 C CA . GLU A 1 381 ? -3.368 -2.787 -23.420 1.00 98.62 381 GLU A CA 1
ATOM 3028 C C . GLU A 1 381 ? -2.790 -3.798 -22.431 1.00 98.62 381 GLU A C 1
ATOM 3030 O O . GLU A 1 381 ? -1.957 -4.628 -22.802 1.00 98.62 381 GLU A O 1
ATOM 3035 N N . VAL A 1 382 ? -3.245 -3.762 -21.180 1.00 98.69 382 VAL A N 1
ATOM 3036 C CA . VAL A 1 382 ? -2.848 -4.706 -20.132 1.00 98.69 382 VAL A CA 1
ATOM 3037 C C . VAL A 1 382 ? -4.068 -5.247 -19.407 1.00 98.69 382 VAL A C 1
ATOM 3039 O O . VAL A 1 382 ? -5.048 -4.545 -19.166 1.00 98.69 382 VAL A O 1
ATOM 3042 N N . HIS A 1 383 ? -4.017 -6.528 -19.075 1.00 98.81 383 HIS A N 1
ATOM 3043 C CA . HIS A 1 383 ? -5.021 -7.217 -18.285 1.00 98.81 383 HIS A CA 1
ATOM 3044 C C . HIS A 1 383 ? -4.421 -7.575 -16.930 1.00 98.81 383 HIS A C 1
ATOM 3046 O O . HIS A 1 383 ? -3.289 -8.062 -16.864 1.00 98.81 383 HIS A O 1
ATOM 3052 N N . PHE A 1 384 ? -5.185 -7.341 -15.867 1.00 98.75 384 PHE A N 1
ATOM 3053 C CA . PHE A 1 384 ? -4.812 -7.654 -14.490 1.00 98.75 384 PHE A CA 1
ATOM 3054 C C . PHE A 1 384 ? -5.929 -8.450 -13.824 1.00 98.75 384 PHE A C 1
ATOM 3056 O O . PHE A 1 384 ? -7.108 -8.107 -13.938 1.00 98.75 384 PHE A O 1
ATOM 3063 N N . TRP A 1 385 ? -5.548 -9.487 -13.085 1.00 98.81 385 TRP A N 1
ATOM 3064 C CA . TRP A 1 385 ? -6.451 -10.304 -12.287 1.00 98.81 385 TRP A CA 1
ATOM 3065 C C . TRP A 1 385 ? -5.990 -10.327 -10.839 1.00 98.81 385 TRP A C 1
ATOM 3067 O O . TRP A 1 385 ? -4.799 -10.455 -10.564 1.00 98.81 385 TRP A O 1
ATOM 3077 N N . ARG A 1 386 ? -6.953 -10.269 -9.923 1.00 98.75 386 ARG A N 1
ATOM 3078 C CA . ARG A 1 386 ? -6.786 -10.695 -8.537 1.00 98.75 386 ARG A CA 1
ATOM 3079 C C . ARG A 1 386 ? -7.544 -11.997 -8.370 1.00 98.75 386 ARG A C 1
ATOM 3081 O O . ARG A 1 386 ? -8.774 -12.017 -8.445 1.00 98.75 386 ARG A O 1
ATOM 3088 N N . CYS A 1 387 ? -6.807 -13.071 -8.160 1.00 98.50 387 CYS A N 1
ATOM 3089 C CA . CYS A 1 387 ? -7.332 -14.418 -8.054 1.00 98.50 387 CYS A CA 1
ATOM 3090 C C . CYS A 1 387 ? -7.372 -14.846 -6.585 1.00 98.50 387 CYS A C 1
ATOM 3092 O O . CYS A 1 387 ? -6.464 -14.547 -5.810 1.00 98.50 387 CYS A O 1
ATOM 3094 N N . CYS A 1 388 ? -8.422 -15.572 -6.204 1.00 96.94 388 CYS A N 1
ATOM 3095 C CA . CYS A 1 388 ? -8.605 -16.066 -4.843 1.00 96.94 388 CYS A CA 1
ATOM 3096 C C . CYS A 1 388 ? -8.827 -17.578 -4.876 1.00 96.94 388 CYS A C 1
ATOM 3098 O O . CYS A 1 388 ? -9.745 -18.064 -5.536 1.00 96.94 388 CYS A O 1
ATOM 3100 N N . GLY A 1 389 ? -8.007 -18.307 -4.130 1.00 93.88 389 GLY A N 1
ATOM 3101 C CA . GLY A 1 389 ? -8.207 -19.710 -3.790 1.00 93.88 389 GLY A CA 1
ATOM 3102 C C . GLY A 1 389 ? -8.653 -19.864 -2.337 1.00 93.88 389 GLY A C 1
ATOM 3103 O O . GLY A 1 389 ? -8.803 -18.889 -1.607 1.00 93.88 389 GLY A O 1
ATOM 3104 N N . ALA A 1 390 ? -8.828 -21.108 -1.891 1.00 91.25 390 ALA A N 1
ATOM 3105 C CA . ALA A 1 390 ? -9.238 -21.392 -0.512 1.00 91.25 390 ALA A CA 1
ATOM 3106 C C . ALA A 1 390 ? -8.182 -20.987 0.536 1.00 91.25 390 ALA A C 1
ATOM 3108 O O . ALA A 1 390 ? -8.527 -20.676 1.671 1.00 91.25 390 ALA A O 1
ATOM 3109 N N . THR A 1 391 ? -6.898 -21.016 0.167 1.00 93.00 391 THR A N 1
ATOM 3110 C CA . THR A 1 391 ? -5.767 -20.797 1.088 1.00 93.00 391 THR A CA 1
ATOM 3111 C C . THR A 1 391 ? -4.798 -19.710 0.634 1.00 93.00 391 THR A C 1
ATOM 3113 O O . THR A 1 391 ? -3.874 -19.380 1.372 1.00 93.00 391 THR A O 1
ATOM 3116 N N . LYS A 1 392 ? -4.969 -19.171 -0.577 1.00 96.44 392 LYS A N 1
ATOM 3117 C CA . LYS A 1 392 ? -4.042 -18.218 -1.196 1.00 96.44 392 LYS A CA 1
ATOM 3118 C C . LYS A 1 392 ? -4.790 -17.182 -2.020 1.00 96.44 392 LYS A C 1
ATOM 3120 O O . LYS A 1 392 ? -5.831 -17.481 -2.600 1.00 96.44 392 LYS A O 1
ATOM 3125 N N . VAL A 1 393 ? -4.193 -16.006 -2.134 1.00 98.31 393 VAL A N 1
ATOM 3126 C CA . VAL A 1 393 ? -4.579 -14.945 -3.066 1.00 98.31 393 VAL A CA 1
ATOM 3127 C C . VAL A 1 393 ? -3.340 -14.597 -3.882 1.00 98.31 393 VAL A C 1
ATOM 3129 O O . VAL A 1 393 ? -2.231 -14.615 -3.351 1.00 98.31 393 VAL A O 1
ATOM 3132 N N . TRP A 1 394 ? -3.510 -14.336 -5.174 1.00 98.56 394 TRP A N 1
ATOM 3133 C CA . TRP A 1 394 ? -2.409 -13.971 -6.064 1.00 98.56 394 TRP A CA 1
ATOM 3134 C C . TRP A 1 394 ? -2.884 -13.026 -7.164 1.00 98.56 394 TRP A C 1
ATOM 3136 O O . TRP A 1 394 ? -4.084 -12.892 -7.410 1.00 98.56 394 TRP A O 1
ATOM 3146 N N . TYR A 1 395 ? -1.930 -12.391 -7.840 1.00 98.81 395 TYR A N 1
ATOM 3147 C CA . TYR A 1 395 ? -2.197 -11.595 -9.034 1.00 98.81 395 TYR A CA 1
ATOM 3148 C C . TYR A 1 395 ? -1.714 -12.312 -10.281 1.00 98.81 395 TYR A C 1
ATOM 3150 O O . TYR A 1 395 ? -0.658 -12.943 -10.254 1.00 98.81 395 TYR A O 1
ATOM 3158 N N . GLU A 1 396 ? -2.445 -12.141 -11.374 1.00 98.81 396 GLU A N 1
ATOM 3159 C CA . GLU A 1 396 ? -1.984 -12.477 -12.720 1.00 98.81 396 GLU A CA 1
ATOM 3160 C C . GLU A 1 396 ? -1.990 -11.211 -13.571 1.00 98.81 396 GLU A C 1
ATOM 3162 O O . GLU A 1 396 ? -2.830 -10.329 -13.375 1.00 98.81 396 GLU A O 1
ATOM 3167 N N . TRP A 1 397 ? -1.060 -11.105 -14.518 1.00 98.81 397 TRP A N 1
ATOM 3168 C CA . TRP A 1 397 ? -1.022 -9.970 -15.440 1.00 98.81 397 TRP A CA 1
ATOM 3169 C C . TRP A 1 397 ? -0.499 -10.352 -16.821 1.00 98.81 397 TRP A C 1
ATOM 3171 O O . TRP A 1 397 ? 0.344 -11.241 -16.983 1.00 98.81 397 TRP A O 1
ATOM 3181 N N . ALA A 1 398 ? -0.998 -9.660 -17.841 1.00 98.69 398 ALA A N 1
ATOM 3182 C CA . ALA A 1 398 ? -0.569 -9.836 -19.222 1.00 98.69 398 ALA A CA 1
ATOM 3183 C C . ALA A 1 398 ? -0.683 -8.523 -19.996 1.00 98.69 398 ALA A C 1
ATOM 3185 O O . ALA A 1 398 ? -1.725 -7.877 -19.971 1.00 98.69 398 ALA A O 1
ATOM 3186 N N . LEU A 1 399 ? 0.368 -8.153 -20.724 1.00 98.50 399 LEU A N 1
ATOM 3187 C CA . LEU A 1 399 ? 0.284 -7.106 -21.740 1.00 98.50 399 LEU A CA 1
ATOM 3188 C C . LEU A 1 399 ? -0.258 -7.751 -23.022 1.00 98.50 399 LEU A C 1
ATOM 3190 O O . LEU A 1 399 ? 0.245 -8.788 -23.437 1.00 98.50 399 LEU A O 1
ATOM 3194 N N . VAL A 1 400 ? -1.300 -7.180 -23.621 1.00 98.19 400 VAL A N 1
ATOM 3195 C CA . VAL A 1 400 ? -2.026 -7.747 -24.771 1.00 98.19 400 VAL A CA 1
ATOM 3196 C C . VAL A 1 400 ? -1.716 -6.996 -26.066 1.00 98.19 400 VAL A C 1
ATOM 3198 O O . VAL A 1 400 ? -1.509 -7.629 -27.101 1.00 98.19 400 VAL A O 1
ATOM 3201 N N . ALA A 1 401 ? -1.611 -5.668 -26.003 1.00 96.94 401 ALA A N 1
ATOM 3202 C CA . ALA A 1 401 ? -1.239 -4.809 -27.126 1.00 96.94 401 ALA A CA 1
ATOM 3203 C C . ALA A 1 401 ? -0.066 -3.895 -26.732 1.00 96.94 401 ALA A C 1
ATOM 3205 O O . ALA A 1 401 ? -0.006 -3.478 -25.574 1.00 96.94 401 ALA A O 1
ATOM 3206 N N . PRO A 1 402 ? 0.875 -3.591 -27.649 1.00 95.88 402 PRO A N 1
ATOM 3207 C CA . PRO A 1 402 ? 0.839 -3.878 -29.092 1.00 95.88 402 PRO A CA 1
ATOM 3208 C C . PRO A 1 402 ? 1.318 -5.284 -29.489 1.00 95.88 402 PRO A C 1
ATOM 3210 O O . PRO A 1 402 ? 1.132 -5.698 -30.630 1.00 95.88 402 PRO A O 1
ATOM 3213 N N . SER A 1 403 ? 1.924 -6.040 -28.571 1.00 95.62 403 SER A N 1
ATOM 3214 C CA . SER A 1 403 ? 2.232 -7.457 -28.790 1.00 95.62 403 SER A CA 1
ATOM 3215 C C . SER A 1 403 ? 2.003 -8.249 -27.504 1.00 95.62 403 SER A C 1
ATOM 3217 O O . SER A 1 403 ? 2.382 -7.766 -26.437 1.00 95.62 403 SER A O 1
ATOM 3219 N N . PRO A 1 404 ? 1.389 -9.440 -27.572 1.00 97.12 404 PRO A N 1
ATOM 3220 C CA . PRO A 1 404 ? 0.970 -10.144 -26.373 1.00 97.12 404 PRO A CA 1
ATOM 3221 C C . PRO A 1 404 ? 2.155 -10.759 -25.619 1.00 97.12 404 PRO A C 1
ATOM 3223 O O . PRO A 1 404 ? 3.018 -11.432 -26.191 1.00 97.12 404 PRO A O 1
ATOM 3226 N N . SER A 1 405 ? 2.156 -10.579 -24.302 1.00 98.12 405 SER A N 1
ATOM 3227 C CA . SER A 1 405 ? 2.969 -11.328 -23.351 1.00 98.12 405 SER A CA 1
ATOM 3228 C C . SER A 1 405 ? 2.269 -12.640 -22.969 1.00 98.12 405 SER A C 1
ATOM 3230 O O . SER A 1 405 ? 1.054 -12.769 -23.133 1.00 98.12 405 SER A O 1
ATOM 3232 N N . PRO A 1 406 ? 2.981 -13.626 -22.391 1.00 97.69 406 PRO A N 1
ATOM 3233 C CA . PRO A 1 406 ? 2.301 -14.680 -21.644 1.00 97.69 406 PRO A CA 1
ATOM 3234 C C . PRO A 1 406 ? 1.537 -14.082 -20.452 1.00 97.69 406 PRO A C 1
ATOM 3236 O O . PRO A 1 406 ? 1.874 -12.990 -19.984 1.00 97.69 406 PRO A O 1
ATOM 3239 N N . ILE A 1 407 ? 0.561 -14.825 -19.929 1.00 98.44 407 ILE A N 1
ATOM 3240 C CA . ILE A 1 407 ? 0.005 -14.551 -18.600 1.00 98.44 407 ILE A CA 1
ATOM 3241 C C . ILE A 1 407 ? 1.088 -14.874 -17.569 1.00 98.44 407 ILE A C 1
ATOM 3243 O O . ILE A 1 407 ? 1.668 -15.967 -17.578 1.00 98.44 407 ILE A O 1
ATOM 3247 N N . HIS A 1 408 ? 1.393 -13.895 -16.727 1.00 98.69 408 HIS A N 1
ATOM 3248 C CA . HIS A 1 408 ? 2.339 -14.024 -15.631 1.00 98.69 408 HIS A CA 1
ATOM 3249 C C . HIS A 1 408 ? 1.620 -14.556 -14.397 1.00 98.69 408 HIS A C 1
ATOM 3251 O O . HIS A 1 408 ? 0.480 -14.182 -14.132 1.00 98.69 408 HIS A O 1
ATOM 3257 N N . ASN A 1 409 ? 2.313 -15.416 -13.657 1.00 98.31 409 ASN A N 1
ATOM 3258 C CA . ASN A 1 409 ? 1.892 -15.992 -12.386 1.00 98.31 409 ASN A CA 1
ATOM 3259 C C . ASN A 1 409 ? 0.590 -16.811 -12.462 1.00 98.31 409 ASN A C 1
ATOM 3261 O O . ASN A 1 409 ? -0.207 -16.830 -11.527 1.00 98.31 409 ASN A O 1
ATOM 3265 N N . SER A 1 410 ? 0.364 -17.499 -13.587 1.00 97.38 410 SER A N 1
ATOM 3266 C CA . SER A 1 410 ? -0.831 -18.328 -13.784 1.00 97.38 410 SER A CA 1
ATOM 3267 C C . SER A 1 410 ? -1.007 -19.342 -12.650 1.00 97.38 410 SER A C 1
ATOM 3269 O O . SER A 1 410 ? -0.125 -20.176 -12.434 1.00 97.38 410 SER A O 1
ATOM 3271 N N . ASN A 1 411 ? -2.161 -19.301 -11.980 1.00 95.81 411 ASN A N 1
ATOM 3272 C CA . ASN A 1 411 ? -2.499 -20.094 -10.791 1.00 95.81 411 ASN A CA 1
ATOM 3273 C C . ASN A 1 411 ? -1.582 -19.881 -9.566 1.00 95.81 411 ASN A C 1
ATOM 3275 O O . ASN A 1 411 ? -1.549 -20.742 -8.686 1.00 95.81 411 ASN A O 1
ATOM 3279 N N . GLY A 1 412 ? -0.837 -18.774 -9.491 1.00 95.12 412 GLY A N 1
ATOM 3280 C CA . GLY A 1 412 ? 0.033 -18.475 -8.347 1.00 95.12 412 GLY A CA 1
ATOM 3281 C C . GLY A 1 412 ? 1.201 -19.458 -8.199 1.00 95.12 412 GLY A C 1
ATOM 3282 O O . GLY A 1 412 ? 1.439 -19.943 -7.088 1.00 95.12 412 GLY A O 1
ATOM 3283 N N . ARG A 1 413 ? 1.822 -19.838 -9.325 1.00 93.81 413 ARG A N 1
ATOM 3284 C CA . ARG A 1 413 ? 2.798 -20.939 -9.428 1.00 93.81 413 ARG A CA 1
ATOM 3285 C C . ARG A 1 413 ? 4.213 -20.610 -8.968 1.00 93.81 413 ARG A C 1
ATOM 3287 O O . ARG A 1 413 ? 4.609 -19.430 -9.044 1.00 93.81 413 ARG A O 1
#

Organism: Aegilops tauschii subsp. strangulata (NCBI:txid200361)

Secondary structure (DSSP, 8-state):
--SS---S-HHHHHHHHHHHHTTPPP---S---S-------S----------------TTHHHHHHHHHHHHTSPPPPHHHHHHGGGBT--BPPP-TTTSPPPHHHHHHHHT-HHHHHHHHHHHHHHHHHHS-GGGTTT-EEEEEEES-TTSHHHHHHHHHHHHHT-EEEEEEEE--HHHHHHHHHHHHHTT-TTTEEEEES-TTT---SS-EEEEEE---BTTBSTT-HHHHHHHHGGGEEEEEEEES-EEEEEEEEEE-HHHHHHHHTT-SSGGGGS-EE-B--S-EE-S--EEEEEEESS---TT----EEEEEEEPPPTTS-SEEEEEEEEEEEEEEETTEEEE--TTTPPTT--S-PPEEEEEEEEEEE-TT--EEEEEEEEE-SS-EEEEEEEEESSPPPPBTGGG-

InterPro domains:
  IPR007857 Protein arginine N-methyltransferase PRMT5 [PIRSF015894] (44-412)
  IPR025799 Protein arginine N-methyltransferase [PS51678] (91-397)
  IPR025799 Protein arginine N-methyltransferase [PTHR10738] (24-413)
  IPR029063 S-adenosyl-L-methionine-dependent methyltransferase superfamily [G3DSA:3.40.50.150] (68-250)
  IPR029063 S-adenosyl-L-methionine-dependent methyltransferase superfamily [SSF53335] (106-412)
  IPR035075 PRMT5 arginine-N-methyltransferase [PF05185] (79-248)
  IPR035248 PRMT5, oligomerisation domain [PF17286] (251-413)

pLDDT: mean 90.4, std 15.01, range [29.55, 98.88]

Sequence (413 aa):
MQEVILACPNATRLCLLVFLTIQFRVIISGRSNHNVSQVSEGVLSRDENHTEDTPTQHALSPYLDYMAYLYQRMDPLPEQERFEINYRDFLQSPLQPLMDNLEAQTYETFEKDTVKYTQYQRAIAKALVDKVSDDEVSTTRTVLMVVGAGRGPLVRASLQAAEETGRMLKVYAVEKNPNAVITLHSLIKLEGWESMVTIISSDMRCWDAPEKADILVSELLGSFGDNELSPECLDGAQRFLKPDGISIPSSYTSFIQPVTASKLHNDIKAHKDIAHFETAYVVKLHRVARLAPPQEVFSFAHPNFSPKATNQRYTKLQFELPQDTGSCLVHGFAGYFDAVLYKDVHLGIEPNTCTPNMFSWFPIFFPLRKPIYVPSESPIEVHFWRCCGATKVWYEWALVAPSPSPIHNSNGR

Foldseek 3Di:
DPPPPPDPPPVNLVVLLLVVLVVDDDDDDDDQPDPPPPPPDDDDDDDDDDPDPPPPQPSCVVVVVVSVVSNVPDDPDDPLCVVCVVQALPWAAWDQVVVDPDDPVLVVVLVVFPLVLLLLLVQLLVLQCVLAPPVCQVPDEFEEEEAQCQLNSSVVSNVVSCVVNSHHYAYEYEHQRVVSLVNNVVVCVVVVVVVRYDYHHDQLLPDDDPAAGQEYEYDQQAQQGCPNPPVVSQQSNCVRHDPNHYYFQQKKWKKKFFKDDVPSLVVLCVVVDQVSLLGKTFGQHDPMDTFAAIDTFDMDGPPDPDPPDDPKDKDKDKGWGPQPPFKDWGFWMWMWMKTRRHDPRIAICRPVPHSPPGDSGGIMTNGANDIDIDGRRWMWMKMKIFDDDPVDIDIWMWTPPPHTGPIRCVVVD

Radius of gyration: 28.02 Å; chains: 1; bounding box: 91×63×64 Å